Protein AF-A0A0J7JYY8-F1 (afdb_monomer)

Mean predicted aligned error: 13.96 Å

Sequence (501 aa):
MTAYVPPYRAQLSEDNNIRKDSSLASYAKLKPAFDRKHGSVTAANSTPLTDGAAAVLMMSESRAKELGLQPLGYLRSFAFAAIDVWEDMLLGPSYATPLALDRAGIGLADLTLIDMHEAFAAQTLANLKMFASEAFAREKLGRSQAIGEVDMDKFNVLGGSIAYGHPGRDDRGGGMMSVENALHEQRAKPSAFQLTIRPDNIGVITIDVPGDKVNTLKAEFVEQVNDVLIRAQQHTALEGLVIVSGKPDSFIAGADITMIAACTSAKEAETLAKKGQSTLAQIAAFPVPVVAAIHGTCLGGGLELALACHGRVCSLDDKTALGLPEVQLGLLPGSGGTQRLPRLVGAAKALDMILTGKHIRARQALRMGLVDDAVPQSILLQTAIERVKQGWKHQRELPWQDRLLNGPLGRNLLFSIVRKKTLAKTHGNYPAAERIIQVVRTGLDHGSASGYEAEARAFGELAMTPQSAALRSLFFASTALKKERGGDAQPRALHRVGILG

Secondary structure (DSSP, 8-state):
---B-TT-SSB--S-SSS-TT--HHHHTTPPPSS-TTT----TTSBPPEE----------HHHHHHTTPPPS------------TTT-TT-HHHHHHHHHHHHHT--GGG-S-B----SBHHHHHHHHHHHT-HHHHHHHH--SS------GGGBSTT-HHHHH-EETT-HHHHHHHHHHHHHHHHHHS--SEEEEE-TTSEEEEEE--TT-SS--B-TTHHHHHHHHHHHHHH-TT--EEEEEESSSSEEE--B-HHHHHH--SHHHHHHHHHHHHHHHHHHHT-SS-EEEEE-SEEETHHHHHHHHSSEEEEE--TT-EEE--GGGGT----SSHHHHHHHHH-HHHHHHHHHHTPPEEHHHHHHTTSSSEEE-GGGHHHHHHHHHHT-----PPPPHHHHHHTSHHHHHHHHHHHHHHHHHHHTT--HHHHHHHHHHHHHHHH-HHHHHHHHHHHHHHHHTSHHHHHHHHHHHHHHHHTT--SSSSPPPP--------

Organism: Lasius niger (NCBI:txid67767)

pLDDT: mean 88.83, std 10.68, range [44.66, 98.81]

InterPro domains:
  IPR001753 Enoyl-CoA hydratase/isomerase-like domain [PF00378] (200-390)
  IPR016039 Thiolase-like [G3DSA:3.40.47.10] (7-192)
  IPR016039 Thiolase-like [SSF53901] (25-191)
  IPR020616 Thiolase, N-terminal [PF00108] (11-62)
  IPR020617 Thiolase, C-terminal [PF02803] (70-167)
  IPR029045 ClpP/crotonase-like domain superfamily [SSF52096] (192-484)
  IPR050136 Fatty acid oxidation complex subunit alpha [PTHR43612] (186-501)

Radius of gyration: 29.13 Å; Cα contacts (8 Å, |Δi|>4): 798; chains: 1; bounding box: 71×75×87 Å

Structure (mmCIF, N/CA/C/O backbone):
data_AF-A0A0J7JYY8-F1
#
_entry.id   AF-A0A0J7JYY8-F1
#
loop_
_atom_site.group_PDB
_atom_site.id
_atom_site.type_symbol
_atom_site.label_atom_id
_atom_site.label_alt_id
_atom_site.label_comp_id
_atom_site.label_asym_id
_atom_site.label_entity_id
_atom_site.label_seq_id
_atom_site.pdbx_PDB_ins_code
_atom_site.Cartn_x
_atom_site.Cartn_y
_atom_site.Cartn_z
_atom_site.occupancy
_atom_site.B_iso_or_equiv
_atom_site.auth_seq_id
_atom_site.auth_comp_id
_atom_site.auth_asym_id
_atom_site.auth_atom_id
_atom_site.pdbx_PDB_model_num
ATOM 1 N N . MET A 1 1 ? -27.785 6.411 29.632 1.00 51.81 1 MET A N 1
ATOM 2 C CA . MET A 1 1 ? -28.709 6.540 30.782 1.00 51.81 1 MET A CA 1
ATOM 3 C C . MET A 1 1 ? -29.970 7.216 30.253 1.00 51.81 1 MET A C 1
ATOM 5 O O . MET A 1 1 ? -29.828 8.189 29.530 1.00 51.81 1 MET A O 1
ATOM 9 N N . THR A 1 2 ? -31.165 6.674 30.489 1.00 62.28 2 THR A N 1
ATOM 10 C CA . THR A 1 2 ? -32.411 7.206 29.904 1.00 62.28 2 THR A CA 1
ATOM 11 C C . THR A 1 2 ? -33.045 8.218 30.857 1.00 62.28 2 THR A C 1
ATOM 13 O O . THR A 1 2 ? -33.430 7.840 31.962 1.00 62.28 2 THR A O 1
ATOM 16 N N . ALA A 1 3 ? -33.150 9.486 30.452 1.00 68.12 3 ALA A N 1
ATOM 17 C CA . ALA A 1 3 ? -33.729 10.550 31.273 1.00 68.12 3 ALA A CA 1
ATOM 18 C C . ALA A 1 3 ? -35.235 10.714 31.007 1.00 68.12 3 ALA A C 1
ATOM 20 O O . ALA A 1 3 ? -35.678 10.726 29.858 1.00 68.12 3 ALA A O 1
ATOM 21 N N . TYR A 1 4 ? -36.016 10.867 32.078 1.00 77.25 4 TYR A N 1
ATOM 22 C CA . TYR A 1 4 ? -37.449 11.159 32.030 1.00 77.25 4 TYR A CA 1
ATOM 23 C C . TYR A 1 4 ? -37.691 12.487 32.743 1.00 77.25 4 TYR A C 1
ATOM 25 O O . TYR A 1 4 ? -37.349 12.631 33.916 1.00 77.25 4 TYR A O 1
ATOM 33 N N . VAL A 1 5 ? -38.297 13.446 32.050 1.00 75.38 5 VAL A N 1
ATOM 34 C CA . VAL A 1 5 ? -38.686 14.738 32.634 1.00 75.38 5 VAL A CA 1
ATOM 35 C C . VAL A 1 5 ? -40.162 14.716 33.031 1.00 75.38 5 VAL A C 1
ATOM 37 O O . VAL A 1 5 ? -40.938 14.012 32.374 1.00 75.38 5 VAL A O 1
ATOM 40 N N . PRO A 1 6 ? -40.590 15.457 34.075 1.00 78.38 6 PRO A N 1
ATOM 41 C CA . PRO A 1 6 ? -42.003 15.586 34.431 1.00 78.38 6 PRO A CA 1
ATOM 42 C C . PRO A 1 6 ? -42.872 15.885 33.193 1.00 78.38 6 PRO A C 1
ATOM 44 O O . PRO A 1 6 ? -42.507 16.755 32.404 1.00 78.38 6 PRO A O 1
ATOM 47 N N . PRO A 1 7 ? -44.008 15.191 32.983 1.00 88.44 7 PRO A N 1
ATOM 48 C CA . PRO A 1 7 ? -44.709 14.286 33.901 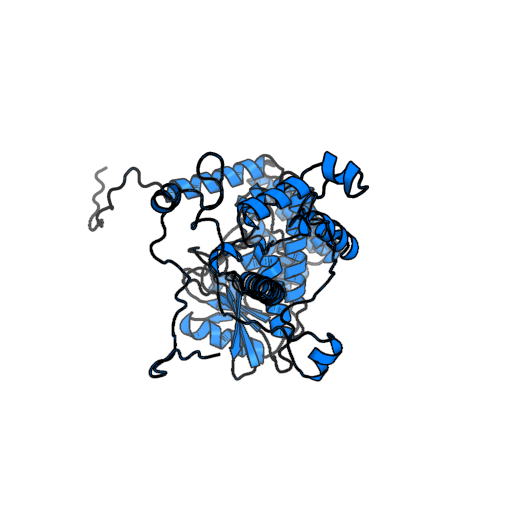1.00 88.44 7 PRO A CA 1
ATOM 49 C C . PRO A 1 7 ? -44.251 12.810 33.838 1.00 88.44 7 PRO A C 1
ATOM 51 O O . PRO A 1 7 ? -45.027 11.919 34.172 1.00 88.44 7 PRO A O 1
ATOM 54 N N . TYR A 1 8 ? -43.022 12.538 33.391 1.00 82.94 8 TYR A N 1
ATOM 55 C CA . TYR A 1 8 ? -42.369 11.218 33.353 1.00 82.94 8 TYR A CA 1
ATOM 56 C C . TYR A 1 8 ? -43.053 10.183 32.451 1.00 82.94 8 TYR A C 1
ATOM 58 O O . TYR A 1 8 ? -42.976 8.981 32.688 1.00 82.94 8 TYR A O 1
ATOM 66 N N . ARG A 1 9 ? -43.740 10.643 31.400 1.00 85.69 9 ARG A N 1
ATOM 67 C CA . ARG A 1 9 ? -44.488 9.771 30.475 1.00 85.69 9 ARG A CA 1
ATOM 68 C C . ARG A 1 9 ? -43.685 9.298 29.268 1.00 85.69 9 ARG A C 1
ATOM 70 O O . ARG A 1 9 ? -44.072 8.323 28.636 1.00 85.69 9 ARG A O 1
ATOM 77 N N . ALA A 1 10 ? -42.606 9.997 28.936 1.00 81.12 10 ALA A N 1
ATOM 78 C CA . ALA A 1 10 ? -41.761 9.690 27.795 1.00 81.12 10 ALA A CA 1
ATOM 79 C C . ALA A 1 10 ? -40.297 9.908 28.168 1.00 81.12 10 ALA A C 1
ATOM 81 O O . ALA A 1 10 ? -39.970 10.823 28.929 1.00 81.12 10 ALA A O 1
ATOM 82 N N . GLN A 1 11 ? -39.438 9.055 27.621 1.00 83.00 11 GLN A N 1
ATOM 83 C CA . GLN A 1 11 ? -37.999 9.252 27.682 1.00 83.00 11 GLN A CA 1
ATOM 84 C C . GLN A 1 11 ? -37.581 10.371 26.729 1.00 83.00 11 GLN A C 1
ATOM 86 O O . GLN A 1 11 ? -38.123 10.485 25.627 1.00 83.00 11 GLN A O 1
ATOM 91 N N . LEU A 1 12 ? -36.586 11.155 27.131 1.00 70.38 12 LEU A N 1
ATOM 92 C CA . LEU A 1 12 ? -35.865 12.019 26.205 1.00 70.38 12 LEU A CA 1
ATOM 93 C C . LEU A 1 12 ? -35.052 11.131 25.257 1.00 70.38 12 LEU A C 1
ATOM 95 O O . LEU A 1 12 ? -34.193 10.366 25.694 1.00 70.38 12 LEU A O 1
ATOM 99 N N . SER A 1 13 ? -35.367 11.197 23.965 1.00 71.94 13 SER A N 1
ATOM 100 C CA . SER A 1 13 ? -34.645 10.480 22.908 1.00 71.94 13 SER A CA 1
ATOM 101 C C . SER A 1 13 ? -33.592 11.341 22.214 1.00 71.94 13 SER A C 1
ATOM 103 O O . SER A 1 13 ? -32.740 10.802 21.516 1.00 71.94 13 SER A O 1
ATOM 105 N N . GLU A 1 14 ? -33.661 12.662 22.381 1.00 69.75 14 GLU A N 1
ATOM 106 C CA . GLU A 1 14 ? -32.761 13.632 21.761 1.00 69.75 14 GLU A CA 1
ATOM 107 C C . GLU A 1 14 ? -32.439 14.763 22.743 1.00 69.75 14 GLU A C 1
ATOM 109 O O . GLU A 1 14 ? -33.273 15.131 23.574 1.00 69.75 14 GLU A O 1
ATOM 114 N N . ASP A 1 15 ? -31.227 15.304 22.628 1.00 70.62 15 ASP A N 1
ATOM 115 C CA . ASP A 1 15 ? -30.777 16.480 23.371 1.00 70.62 15 ASP A CA 1
ATOM 116 C C . ASP A 1 15 ? -31.512 17.738 22.865 1.00 70.62 15 ASP A C 1
ATOM 118 O O . ASP A 1 15 ? -31.713 17.916 21.660 1.00 70.62 15 ASP A O 1
ATOM 122 N N . ASN A 1 16 ? -31.933 18.609 23.782 1.00 71.94 16 ASN A N 1
ATOM 123 C CA . ASN A 1 16 ? -32.650 19.850 23.479 1.00 71.94 16 ASN A CA 1
ATOM 124 C C . ASN A 1 16 ? -31.727 21.075 23.346 1.00 71.94 16 ASN A C 1
ATOM 126 O O . ASN A 1 16 ? -32.203 22.170 23.039 1.00 71.94 16 ASN A O 1
ATOM 130 N N . ASN A 1 17 ? -30.428 20.899 23.571 1.00 73.06 17 ASN A N 1
ATOM 131 C CA . ASN A 1 17 ? -29.425 21.953 23.551 1.00 73.06 17 ASN A CA 1
ATOM 132 C C . ASN A 1 17 ? -28.856 22.187 22.140 1.00 73.06 17 ASN A C 1
ATOM 134 O O . ASN A 1 17 ? -28.541 23.316 21.755 1.00 73.06 17 ASN A O 1
ATOM 138 N N . ILE A 1 18 ? -28.782 21.123 21.331 1.00 72.25 18 ILE A N 1
ATOM 139 C CA . ILE A 1 18 ? -28.235 21.166 19.969 1.00 72.25 18 ILE A CA 1
ATOM 140 C C . ILE A 1 18 ? -29.239 21.820 19.010 1.00 72.25 18 ILE A C 1
ATOM 142 O O . ILE A 1 18 ? -30.287 21.264 18.676 1.00 72.25 18 ILE A O 1
ATOM 146 N N . ARG A 1 19 ? -28.882 22.999 18.496 1.00 71.50 19 ARG A N 1
ATOM 147 C CA . ARG A 1 19 ? -29.698 23.761 17.538 1.00 71.50 19 ARG A CA 1
ATOM 148 C C . ARG A 1 19 ? -29.450 23.302 16.099 1.00 71.50 19 ARG A C 1
ATOM 150 O O . ARG A 1 19 ? -28.422 23.633 15.505 1.00 71.50 19 ARG A O 1
ATOM 157 N N . LYS A 1 20 ? -30.409 22.574 15.519 1.00 75.75 20 LYS A N 1
ATOM 158 C CA . LYS A 1 20 ? -30.319 21.990 14.161 1.00 75.75 20 LYS A CA 1
ATOM 159 C C . LYS A 1 20 ? -30.484 23.004 13.014 1.00 75.75 20 LYS A C 1
ATOM 161 O O . LYS A 1 20 ? -30.184 22.679 11.871 1.00 75.75 20 LYS A O 1
ATOM 166 N N . ASP A 1 21 ? -30.937 24.220 13.302 1.00 78.94 21 ASP A N 1
ATOM 167 C CA . ASP A 1 21 ? -31.262 25.294 12.347 1.00 78.94 21 ASP A CA 1
ATOM 168 C C . ASP A 1 21 ? -30.304 26.504 12.436 1.00 78.94 21 ASP A C 1
ATOM 170 O O . ASP A 1 21 ? -30.605 27.617 11.998 1.00 78.94 21 ASP A O 1
ATOM 174 N N . SER A 1 22 ? -29.120 26.285 13.005 1.00 76.44 22 SER A N 1
ATOM 175 C CA . SER A 1 22 ? -28.098 27.307 13.232 1.00 76.44 22 SER A CA 1
ATOM 176 C C . SER A 1 22 ? -27.524 27.878 11.928 1.00 76.44 22 SER A C 1
ATOM 178 O O . SER A 1 22 ? -27.054 27.132 11.073 1.00 76.44 22 SER A O 1
ATOM 180 N N . SER A 1 23 ? -27.469 29.211 11.795 1.00 83.75 23 SER A N 1
ATOM 181 C CA . SER A 1 23 ? -26.758 29.883 10.696 1.00 83.75 23 SER A CA 1
ATOM 182 C C . SER A 1 23 ? -25.900 31.045 11.198 1.00 83.75 23 SER A C 1
ATOM 184 O O . SER A 1 23 ? -26.283 31.765 12.125 1.00 83.75 23 SER A O 1
ATOM 186 N N . LEU A 1 24 ? -24.756 31.272 10.547 1.00 82.81 24 LEU A N 1
ATOM 187 C CA . LEU A 1 24 ? -23.822 32.342 10.916 1.00 82.81 24 LEU A CA 1
ATOM 188 C C . LEU A 1 24 ? -24.488 33.730 10.874 1.00 82.81 24 LEU A C 1
ATOM 190 O O . LEU A 1 24 ? -24.273 34.562 11.754 1.00 82.81 24 LEU A O 1
ATOM 194 N N . ALA A 1 25 ? -25.362 33.956 9.888 1.00 88.50 25 ALA A N 1
ATOM 195 C CA . ALA A 1 25 ? -26.106 35.204 9.737 1.00 88.50 25 ALA A CA 1
ATOM 196 C C . ALA A 1 25 ? -27.094 35.457 10.890 1.00 88.50 25 ALA A C 1
ATOM 198 O O . ALA A 1 25 ? -27.339 36.611 11.245 1.00 88.50 25 ALA A O 1
ATOM 199 N N . SER A 1 26 ? -27.663 34.403 11.483 1.00 85.81 26 SER A N 1
ATOM 200 C CA . SER A 1 26 ? -28.516 34.522 12.671 1.00 85.81 26 SER A CA 1
ATOM 201 C C . SER A 1 26 ? -27.696 34.877 13.912 1.00 85.81 26 SER A C 1
ATOM 203 O O . SER A 1 26 ? -28.108 35.731 14.695 1.00 85.81 26 SER A O 1
ATOM 205 N N . TYR A 1 27 ? -26.512 34.281 14.066 1.00 86.69 27 TYR A N 1
ATOM 206 C CA . TYR A 1 27 ? -25.625 34.535 15.203 1.00 86.69 27 TYR A CA 1
ATOM 207 C C . TYR A 1 27 ? -25.025 35.937 15.210 1.00 86.69 27 TYR A C 1
ATOM 209 O O . TYR A 1 27 ? -24.983 36.570 16.263 1.00 86.69 27 TYR A O 1
ATOM 217 N N . ALA A 1 28 ? -24.677 36.476 14.041 1.00 86.31 28 ALA A N 1
ATOM 218 C CA . ALA A 1 28 ? -24.153 37.836 13.912 1.00 86.31 28 ALA A CA 1
ATOM 219 C C . ALA A 1 28 ? -25.131 38.934 14.385 1.00 86.31 28 ALA A C 1
ATOM 221 O O . ALA A 1 28 ? -24.718 40.061 14.646 1.00 86.31 28 ALA A O 1
ATOM 222 N N . LYS A 1 29 ? -26.431 38.625 14.498 1.00 89.62 29 LYS A N 1
ATOM 223 C CA . LYS A 1 29 ? -27.462 39.572 14.957 1.00 89.62 29 LYS A CA 1
ATOM 224 C C . LYS A 1 29 ? -27.586 39.642 16.480 1.00 89.62 29 LYS A C 1
ATOM 226 O O . LYS A 1 29 ? -28.275 40.530 16.988 1.00 89.62 29 LYS A O 1
ATOM 231 N N . LEU A 1 30 ? -26.987 38.700 17.211 1.00 89.69 30 LEU A N 1
ATOM 232 C CA . LEU A 1 30 ? -27.105 38.651 18.663 1.00 89.69 30 LEU A CA 1
ATOM 233 C C . LEU A 1 30 ? -26.273 39.759 19.302 1.00 89.69 30 LEU A C 1
ATOM 235 O O . LEU A 1 30 ? -25.112 39.972 18.965 1.00 89.69 30 LEU A O 1
ATOM 239 N N . LYS A 1 31 ? -26.884 40.470 20.250 1.00 91.69 31 LYS A N 1
ATOM 240 C CA . LYS A 1 31 ? -26.218 41.553 20.971 1.00 91.69 31 LYS A CA 1
ATOM 241 C C . LYS A 1 31 ? -25.377 40.994 22.120 1.00 91.69 31 LYS A C 1
ATOM 243 O O . LYS A 1 31 ? -25.788 40.003 22.731 1.00 91.69 31 LYS A O 1
ATOM 248 N N . PRO A 1 32 ? -24.250 41.641 22.453 1.00 93.56 32 PRO A N 1
ATOM 249 C CA . PRO A 1 32 ? -23.479 41.277 23.627 1.00 93.56 32 PRO A CA 1
ATOM 250 C C . PRO A 1 32 ? -24.306 41.351 24.917 1.00 93.56 32 PRO A C 1
ATOM 252 O O . PRO A 1 32 ? -25.121 42.264 25.090 1.00 93.56 32 PRO A O 1
ATOM 255 N N . ALA A 1 33 ? -24.093 40.393 25.817 1.00 88.12 33 ALA A N 1
ATOM 256 C CA . ALA A 1 33 ? -24.862 40.252 27.050 1.00 88.12 33 ALA A CA 1
ATOM 257 C C . ALA A 1 33 ? -24.365 41.179 28.173 1.00 88.12 33 ALA A C 1
ATOM 259 O O . ALA A 1 33 ? -25.184 41.812 28.837 1.00 88.12 33 ALA A O 1
ATOM 260 N N . PHE A 1 34 ? -23.043 41.281 28.361 1.00 86.50 34 PHE A N 1
ATOM 261 C CA . PHE A 1 34 ? -22.434 41.991 29.496 1.00 86.50 34 PHE A CA 1
ATOM 262 C C . PHE A 1 34 ? -22.109 43.459 29.193 1.00 86.50 34 PHE A C 1
ATOM 264 O O . PHE A 1 34 ? -22.522 44.346 29.932 1.00 86.50 34 PHE A O 1
ATOM 271 N N . ASP A 1 35 ? -21.432 43.728 28.074 1.00 89.00 35 ASP A N 1
ATOM 272 C CA . ASP A 1 35 ? -21.157 45.084 27.592 1.00 89.00 35 ASP A CA 1
ATOM 273 C C . ASP A 1 35 ? -21.762 45.260 26.201 1.00 89.00 35 ASP A C 1
ATOM 275 O O . ASP A 1 35 ? -21.238 44.771 25.204 1.00 89.00 35 ASP A O 1
ATOM 279 N N . ARG A 1 36 ? -22.874 45.992 26.124 1.00 87.06 36 ARG A N 1
ATOM 280 C CA . ARG A 1 36 ? -23.619 46.194 24.873 1.00 87.06 36 ARG A CA 1
ATOM 281 C C . ARG A 1 36 ? -22.905 47.082 23.853 1.00 87.06 36 ARG A C 1
ATOM 283 O O . ARG A 1 36 ? -23.356 47.128 22.709 1.00 87.06 36 ARG A O 1
ATOM 290 N N . LYS A 1 37 ? -21.872 47.823 24.259 1.00 84.88 37 LYS A N 1
ATOM 291 C CA . LYS A 1 37 ? -21.180 48.802 23.416 1.00 84.88 37 LYS A CA 1
ATOM 292 C C . LYS A 1 37 ? -19.857 48.257 22.881 1.00 84.88 37 LYS A C 1
ATOM 294 O O . LYS A 1 37 ? -19.570 48.465 21.705 1.00 84.88 37 LYS A O 1
ATOM 299 N N . HIS A 1 38 ? -19.081 47.572 23.719 1.00 87.62 38 HIS A N 1
ATOM 300 C CA . HIS A 1 38 ? -17.749 47.067 23.358 1.00 87.62 38 HIS A CA 1
ATOM 301 C C . HIS A 1 38 ? -17.558 45.566 23.618 1.00 87.62 38 HIS A C 1
ATOM 303 O O . HIS A 1 38 ? -16.514 45.015 23.273 1.00 87.62 38 HIS A O 1
ATOM 309 N N . GLY A 1 39 ? -18.550 44.889 24.198 1.00 86.88 39 GLY A N 1
ATOM 310 C CA . GLY A 1 39 ? -18.468 43.466 24.500 1.00 86.88 39 GLY A CA 1
ATOM 311 C C . GLY A 1 39 ? -18.555 42.579 23.262 1.00 86.88 39 GLY A C 1
ATOM 312 O O . GLY A 1 39 ? -19.111 42.946 22.229 1.00 86.88 39 GLY A O 1
ATOM 313 N N . SER A 1 40 ? -18.030 41.364 23.396 1.00 88.31 40 SER A N 1
ATOM 314 C CA . SER A 1 40 ? -18.010 40.339 22.344 1.00 88.31 40 SER A CA 1
ATOM 315 C C . SER A 1 40 ? -18.781 39.067 22.718 1.00 88.31 40 SER A C 1
ATOM 317 O O . SER A 1 40 ? -19.002 38.207 21.867 1.00 88.31 40 SER A O 1
ATOM 319 N N . VAL A 1 41 ? -19.207 38.937 23.977 1.00 91.31 41 VAL A N 1
ATOM 320 C CA . VAL A 1 41 ? -19.882 37.743 24.500 1.00 91.31 41 VAL A CA 1
ATOM 321 C C . VAL A 1 41 ? -21.387 37.838 24.269 1.00 91.31 41 VAL A C 1
ATOM 323 O O . VAL A 1 41 ? -22.052 38.722 24.803 1.00 91.31 41 VAL A O 1
ATOM 326 N N . THR A 1 42 ? -21.923 36.912 23.485 1.00 91.69 42 THR A N 1
ATOM 327 C CA . THR A 1 42 ? -23.322 36.794 23.061 1.00 91.69 42 THR A CA 1
ATOM 328 C C . THR A 1 42 ? -23.847 35.393 23.376 1.00 91.69 42 THR A C 1
ATOM 330 O O . THR A 1 42 ? -23.077 34.463 23.606 1.00 91.69 42 THR A O 1
ATOM 333 N N . ALA A 1 43 ? -25.160 35.188 23.285 1.00 86.62 43 ALA A N 1
ATOM 334 C CA . ALA A 1 43 ? -25.738 33.851 23.434 1.00 86.62 43 ALA A CA 1
ATOM 335 C C . ALA A 1 43 ? -25.317 32.844 22.335 1.00 86.62 43 ALA A C 1
ATOM 337 O O . ALA A 1 43 ? -25.615 31.666 22.477 1.00 86.62 43 ALA A O 1
ATOM 338 N N . ALA A 1 44 ? -24.661 33.273 21.246 1.00 86.19 44 ALA A N 1
ATOM 339 C CA . ALA A 1 44 ? -24.148 32.365 20.208 1.00 86.19 44 ALA A CA 1
ATOM 340 C C . ALA A 1 44 ? -22.733 31.844 20.486 1.00 86.19 44 ALA A C 1
ATOM 342 O O . ALA A 1 44 ? -22.327 30.855 19.889 1.00 86.19 44 ALA A O 1
ATOM 343 N N . ASN A 1 45 ? -21.965 32.519 21.340 1.00 88.25 45 ASN A N 1
ATOM 344 C CA . ASN A 1 45 ? -20.580 32.153 21.651 1.00 88.25 45 ASN A CA 1
ATOM 345 C C . ASN A 1 45 ? -20.358 31.952 23.158 1.00 88.25 45 ASN A C 1
ATOM 347 O O . ASN A 1 45 ? -19.228 32.011 23.647 1.00 88.25 45 ASN A O 1
ATOM 351 N N . SER A 1 46 ? -21.461 31.724 23.868 1.00 87.62 46 SER A N 1
ATOM 352 C CA . SER A 1 46 ? -21.511 31.348 25.273 1.00 87.62 46 SER A CA 1
ATOM 353 C C . SER A 1 46 ? -22.130 29.969 25.375 1.00 87.62 46 SER A C 1
ATOM 355 O O . SER A 1 46 ? -23.081 29.659 24.656 1.00 87.62 46 SER A O 1
ATOM 357 N N . THR A 1 47 ? -21.609 29.172 26.292 1.00 81.94 47 THR A N 1
ATOM 358 C CA . THR A 1 47 ? -22.159 27.862 26.594 1.00 81.94 47 THR A CA 1
ATOM 359 C C . THR A 1 47 ? -23.563 27.977 27.219 1.00 81.94 47 THR A C 1
ATOM 361 O O . THR A 1 47 ? -23.804 28.842 28.069 1.00 81.94 47 THR A O 1
ATOM 364 N N . PRO A 1 48 ? -24.518 27.132 26.814 1.00 76.94 48 PRO A N 1
ATOM 365 C CA . PRO A 1 48 ? -25.781 26.962 27.525 1.00 76.94 48 PRO A CA 1
ATOM 366 C C . PRO A 1 48 ? -25.595 26.170 28.833 1.00 76.94 48 PRO A C 1
ATOM 368 O O . PRO A 1 48 ? -24.745 25.287 28.939 1.00 76.94 48 PRO A O 1
ATOM 371 N N . LEU A 1 49 ? -26.422 26.462 29.838 1.00 74.19 49 LEU A N 1
ATOM 372 C CA . LEU A 1 49 ? -26.462 25.688 31.083 1.00 74.19 49 LEU A CA 1
ATOM 373 C C . LEU A 1 49 ? -27.070 24.306 30.823 1.00 74.19 49 LEU A C 1
ATOM 375 O O . LEU A 1 49 ? -28.144 24.215 30.231 1.00 74.19 49 LEU A O 1
ATOM 379 N N . THR A 1 50 ? -26.410 23.256 31.309 1.00 71.56 50 THR A N 1
ATOM 380 C CA . THR A 1 50 ? -26.908 21.873 31.250 1.00 71.56 50 THR A CA 1
ATOM 381 C C . THR A 1 50 ? -26.924 21.235 32.642 1.00 71.56 50 THR A C 1
ATOM 383 O O . THR A 1 50 ? -26.130 21.594 33.515 1.00 71.56 50 THR A O 1
ATOM 386 N N . ASP A 1 51 ? -27.858 20.313 32.863 1.00 67.44 51 ASP A N 1
ATOM 387 C CA . ASP A 1 51 ? -27.951 19.428 34.032 1.00 67.44 51 ASP A CA 1
ATOM 388 C C . ASP A 1 51 ? -27.272 18.065 33.786 1.00 67.44 51 ASP A C 1
ATOM 390 O O . ASP A 1 51 ? -27.409 17.136 34.586 1.00 67.44 51 ASP A O 1
ATOM 394 N N . GLY A 1 52 ? -26.524 17.948 32.684 1.00 64.25 52 GLY A N 1
ATOM 395 C CA . GLY A 1 52 ? -25.795 16.745 32.306 1.00 64.25 52 GLY A CA 1
ATOM 396 C C . GLY A 1 52 ? -24.738 16.319 33.329 1.00 64.25 52 GLY A C 1
ATOM 397 O O . GLY A 1 52 ? -24.072 17.139 33.961 1.00 64.25 52 GLY A O 1
ATOM 398 N N . ALA A 1 53 ? -24.551 15.005 33.451 1.00 66.81 53 ALA A N 1
ATOM 399 C CA . ALA A 1 53 ? -23.502 14.389 34.253 1.00 66.81 53 ALA A CA 1
ATOM 400 C C . ALA A 1 53 ? -22.721 13.383 33.402 1.00 66.81 53 ALA A C 1
ATOM 402 O O . ALA A 1 53 ? -23.306 12.652 32.604 1.00 66.81 53 ALA A O 1
ATOM 403 N N . ALA A 1 54 ? -21.409 13.315 33.620 1.00 69.12 54 ALA A N 1
ATOM 404 C CA . ALA A 1 54 ? -20.532 12.324 33.011 1.00 69.12 54 ALA A CA 1
ATOM 405 C C . ALA A 1 54 ? -19.701 11.622 34.082 1.00 69.12 54 ALA A C 1
ATOM 407 O O . ALA A 1 54 ? -19.421 12.182 35.144 1.00 69.12 54 ALA A O 1
ATOM 408 N N . ALA A 1 55 ? -19.320 10.380 33.799 1.00 72.62 55 ALA A N 1
ATOM 409 C CA . ALA A 1 55 ? -18.484 9.583 34.678 1.00 72.62 55 ALA A CA 1
ATOM 410 C C . ALA A 1 55 ? -17.501 8.764 33.845 1.00 72.62 55 ALA A C 1
ATOM 412 O O . ALA A 1 55 ? -17.901 8.024 32.951 1.00 72.62 55 ALA A O 1
ATOM 413 N N . VAL A 1 56 ? -16.219 8.856 34.193 1.00 75.62 56 VAL A N 1
ATOM 414 C CA . VAL A 1 56 ? -15.157 8.040 33.599 1.00 75.62 56 VAL A CA 1
ATOM 415 C C . VAL A 1 56 ? -14.571 7.143 34.680 1.00 75.62 56 VAL A C 1
ATOM 417 O O . VAL A 1 56 ? -14.194 7.607 35.756 1.00 75.62 56 VAL A O 1
ATOM 420 N N . LEU A 1 57 ? -14.477 5.845 34.392 1.00 84.94 57 LEU A N 1
ATOM 421 C CA . LEU A 1 57 ? -13.826 4.888 35.278 1.00 84.94 57 LEU A CA 1
ATOM 422 C C . LEU A 1 57 ? -12.318 4.874 35.003 1.00 84.94 57 LEU A C 1
ATOM 424 O O . LEU A 1 57 ? -11.877 4.420 33.950 1.00 84.94 57 LEU A O 1
ATOM 428 N N . MET A 1 58 ? -11.527 5.350 35.964 1.00 87.81 58 MET A N 1
ATOM 429 C CA . MET A 1 58 ? -10.064 5.301 35.904 1.00 87.81 58 MET A CA 1
ATOM 430 C C . MET A 1 58 ? -9.525 4.153 36.756 1.00 87.81 58 MET A C 1
ATOM 432 O O . MET A 1 58 ? -9.948 3.956 37.894 1.00 87.81 58 MET A O 1
ATOM 436 N N . MET A 1 59 ? -8.564 3.406 36.218 1.00 90.44 59 MET A N 1
ATOM 437 C CA . MET A 1 59 ? -7.849 2.347 36.932 1.00 90.44 59 MET A CA 1
ATOM 438 C C . MET A 1 59 ? -6.462 2.137 36.320 1.00 90.44 59 MET A C 1
ATOM 440 O O . MET A 1 59 ? -6.182 2.631 35.227 1.00 90.44 59 MET A O 1
ATOM 444 N N . SER A 1 60 ? -5.590 1.398 37.010 1.00 92.94 60 SER A N 1
ATOM 445 C CA . SER A 1 60 ? -4.311 0.990 36.427 1.00 92.94 60 SER A CA 1
ATOM 446 C C . SER A 1 60 ? -4.526 0.025 35.257 1.00 92.94 60 SER A C 1
ATOM 448 O O . SER A 1 60 ? -5.468 -0.769 35.250 1.00 92.94 60 SER A O 1
ATOM 450 N N . GLU A 1 61 ? -3.608 0.038 34.289 1.00 87.62 61 GLU A N 1
ATOM 451 C CA . GLU A 1 61 ? -3.635 -0.898 33.158 1.00 87.62 61 GLU A CA 1
ATOM 452 C C . GLU A 1 61 ? -3.639 -2.362 33.631 1.00 87.62 61 GLU A C 1
ATOM 454 O O . GLU A 1 61 ? -4.358 -3.194 33.081 1.00 87.62 61 GLU A O 1
ATOM 459 N N . SER A 1 62 ? -2.884 -2.673 34.692 1.00 88.88 62 SER A N 1
ATOM 460 C CA . SER A 1 62 ? -2.865 -4.006 35.301 1.00 88.88 62 SER A CA 1
ATOM 461 C C . SER A 1 62 ? -4.250 -4.441 35.773 1.00 88.88 62 SER A C 1
ATOM 463 O O . SER A 1 62 ? -4.679 -5.553 35.474 1.00 88.88 62 SER A O 1
ATOM 465 N N . ARG A 1 63 ? -4.988 -3.544 36.436 1.00 92.94 63 ARG A N 1
ATOM 466 C CA . ARG A 1 63 ? -6.327 -3.843 36.937 1.00 92.94 63 ARG A CA 1
ATOM 467 C C . ARG A 1 63 ? -7.339 -3.986 35.805 1.00 92.94 63 ARG A C 1
ATOM 469 O O . ARG A 1 63 ? -8.191 -4.868 35.868 1.00 92.94 63 ARG A O 1
ATOM 476 N N . ALA A 1 64 ? -7.223 -3.165 34.762 1.00 90.25 64 ALA A N 1
ATOM 477 C CA . ALA A 1 64 ? -8.048 -3.305 33.566 1.00 90.25 64 ALA A CA 1
ATOM 478 C C . ALA A 1 64 ? -7.839 -4.681 32.909 1.00 90.25 64 ALA A C 1
ATOM 480 O O . ALA A 1 64 ? -8.817 -5.364 32.608 1.00 90.25 64 ALA A O 1
ATOM 481 N N . LYS A 1 65 ? -6.580 -5.131 32.782 1.00 84.56 65 LYS A N 1
ATOM 482 C CA . LYS A 1 65 ? -6.232 -6.463 32.256 1.00 84.56 65 LYS A CA 1
ATOM 483 C C . LYS A 1 65 ? -6.800 -7.599 33.106 1.00 84.56 65 LYS A C 1
ATOM 485 O O . LYS A 1 65 ? -7.396 -8.513 32.549 1.00 84.56 65 LYS A O 1
ATOM 490 N N . GLU A 1 66 ? -6.659 -7.533 34.430 1.00 89.50 66 GLU A N 1
ATOM 491 C CA . GLU A 1 66 ? -7.233 -8.528 35.354 1.00 89.50 66 GLU A CA 1
ATOM 492 C C . GLU A 1 66 ? -8.754 -8.655 35.212 1.00 89.50 66 GLU A C 1
ATOM 494 O O . GLU A 1 66 ? -9.296 -9.755 35.280 1.00 89.50 66 GLU A O 1
ATOM 499 N N . LEU A 1 67 ? -9.441 -7.527 35.017 1.00 90.81 67 LEU A N 1
ATOM 500 C CA . LEU A 1 67 ? -10.895 -7.474 34.873 1.00 90.81 67 LEU A CA 1
ATOM 501 C C . LEU A 1 67 ? -11.376 -7.751 33.438 1.00 90.81 67 LEU A C 1
ATOM 503 O O . LEU A 1 67 ? -12.581 -7.724 33.195 1.00 90.81 67 LEU A O 1
ATOM 507 N N . GLY A 1 68 ? -10.468 -7.989 32.484 1.00 85.19 68 GLY A N 1
ATOM 508 C CA . GLY A 1 68 ? -10.809 -8.171 31.070 1.00 85.19 68 GLY A CA 1
ATOM 509 C C . GLY A 1 68 ? -11.406 -6.922 30.408 1.00 85.19 68 GLY A C 1
ATOM 510 O O . GLY A 1 68 ? -12.120 -7.035 29.414 1.00 85.19 68 GLY A O 1
ATOM 511 N N . LEU A 1 69 ? -11.148 -5.732 30.958 1.00 83.31 69 LEU A N 1
ATOM 512 C CA . LEU A 1 69 ? -11.649 -4.459 30.443 1.00 83.31 69 LEU A CA 1
ATOM 513 C C . LEU A 1 69 ? -10.655 -3.863 29.442 1.00 83.31 69 LEU A C 1
ATOM 515 O O . LEU A 1 69 ? -9.463 -3.751 29.729 1.00 83.31 69 LEU A O 1
ATOM 519 N N . GLN A 1 70 ? -11.146 -3.429 28.280 1.00 81.50 70 GLN A N 1
ATOM 520 C CA . GLN A 1 70 ? -10.341 -2.717 27.287 1.00 81.50 70 GLN A CA 1
ATOM 521 C C . GLN A 1 70 ? -10.294 -1.215 27.626 1.00 81.50 70 GLN A C 1
ATOM 523 O O . GLN A 1 70 ? -11.344 -0.567 27.601 1.00 81.50 70 GLN A O 1
ATOM 528 N N . PRO A 1 71 ? -9.113 -0.627 27.901 1.00 83.94 71 PRO A N 1
ATOM 529 C CA . PRO A 1 71 ? -9.006 0.805 28.166 1.00 83.94 71 PRO A CA 1
ATOM 530 C C . PRO A 1 71 ? -9.508 1.655 26.989 1.00 83.94 71 PRO A C 1
ATOM 532 O O . PRO A 1 71 ? -9.258 1.339 25.821 1.00 83.94 71 PRO A O 1
ATOM 535 N N . LEU A 1 72 ? -10.200 2.758 27.294 1.00 76.94 72 LEU A N 1
ATOM 536 C CA . LEU A 1 72 ? -10.616 3.738 26.282 1.00 76.94 72 LEU A CA 1
ATOM 537 C C . LEU A 1 72 ? -9.448 4.614 25.814 1.00 76.94 72 LEU A C 1
ATOM 539 O O . LEU A 1 72 ? -9.369 4.944 24.634 1.00 76.94 72 LEU A O 1
ATOM 543 N N . GLY A 1 73 ? -8.526 4.918 26.727 1.00 83.12 73 GLY A N 1
ATOM 544 C CA . GLY A 1 73 ? -7.310 5.691 26.508 1.00 83.12 73 GLY A CA 1
ATOM 545 C C . GLY A 1 73 ? -6.445 5.698 27.772 1.00 83.12 73 GLY A C 1
ATOM 546 O O . GLY A 1 73 ? -6.801 5.075 28.774 1.00 83.12 73 GLY A O 1
ATOM 547 N N . TYR A 1 74 ? -5.319 6.408 27.725 1.00 85.25 74 TYR A N 1
AT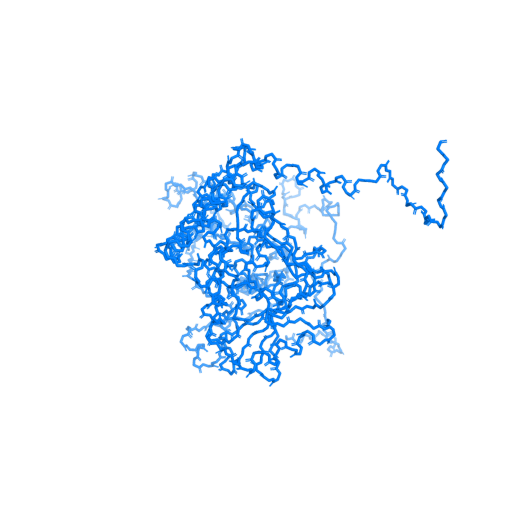OM 548 C CA . TYR A 1 74 ? -4.390 6.547 28.850 1.00 85.25 74 TYR A CA 1
ATOM 549 C C . TYR A 1 74 ? -4.206 8.021 29.206 1.00 85.25 74 TYR A C 1
ATOM 551 O O . TYR A 1 74 ? -3.990 8.852 28.325 1.00 85.25 74 TYR A O 1
ATOM 559 N N . LEU A 1 75 ? -4.231 8.341 30.501 1.00 88.00 75 LEU A N 1
ATOM 560 C CA . LEU A 1 75 ? -3.860 9.666 30.989 1.00 88.00 75 LEU A CA 1
ATOM 561 C C . LEU A 1 75 ? -2.337 9.727 31.142 1.00 88.00 75 LEU A C 1
ATOM 563 O O . LEU A 1 75 ? -1.772 9.108 32.042 1.00 88.00 75 LEU A O 1
ATOM 567 N N . ARG A 1 76 ? -1.670 10.443 30.232 1.00 88.38 76 ARG A N 1
ATOM 568 C CA . ARG A 1 76 ? -0.201 10.530 30.194 1.00 88.38 76 ARG A CA 1
ATOM 569 C C . ARG A 1 76 ? 0.361 11.536 31.195 1.00 88.38 76 ARG A C 1
ATOM 571 O O . ARG A 1 76 ? 1.387 11.276 31.812 1.00 88.38 76 ARG A O 1
ATOM 578 N N . SER A 1 77 ? -0.298 12.677 31.356 1.00 92.75 77 SER A N 1
ATOM 579 C CA . SER A 1 77 ? 0.080 13.703 32.323 1.00 92.75 77 SER A CA 1
ATOM 580 C C . SER A 1 77 ? -1.126 14.560 32.693 1.00 92.75 77 SER A C 1
ATOM 582 O O . SER A 1 77 ? -2.140 14.579 31.997 1.00 92.75 77 SER A O 1
ATOM 584 N N . PHE A 1 78 ? -0.997 15.278 33.804 1.00 91.88 78 PHE A N 1
ATOM 585 C CA . PHE A 1 78 ? -1.907 16.348 34.183 1.00 91.88 78 PHE A CA 1
ATOM 586 C C . PHE A 1 78 ? -1.131 17.443 34.921 1.00 91.88 78 PHE A C 1
ATOM 588 O O . PHE A 1 78 ? -0.048 17.216 35.483 1.00 91.88 78 PHE A O 1
ATOM 595 N N . ALA A 1 79 ? -1.696 18.642 34.929 1.00 92.06 79 ALA A N 1
ATOM 596 C CA . ALA A 1 79 ? -1.216 19.761 35.718 1.00 92.06 79 ALA A CA 1
ATOM 597 C C . ALA A 1 79 ? -2.407 20.594 36.187 1.00 92.06 79 ALA A C 1
ATOM 599 O O . ALA A 1 79 ? -3.477 20.567 35.585 1.00 92.06 79 ALA A O 1
ATOM 600 N N . PHE A 1 80 ? -2.201 21.330 37.269 1.00 90.62 80 PHE A N 1
ATOM 601 C CA . PHE A 1 80 ? -3.145 22.309 37.776 1.00 90.62 80 PHE A CA 1
ATOM 602 C C . PHE A 1 80 ? -2.385 23.608 38.023 1.00 90.62 80 PHE A C 1
ATOM 604 O O . PHE A 1 80 ? -1.204 23.583 38.377 1.00 90.62 80 PHE A O 1
ATOM 611 N N . ALA A 1 81 ? -3.066 24.729 37.830 1.00 87.62 81 ALA A N 1
ATOM 612 C CA . ALA A 1 81 ? -2.562 26.053 38.148 1.00 87.62 81 ALA A CA 1
ATOM 613 C C . ALA A 1 81 ? -3.690 26.850 38.800 1.00 87.62 81 ALA A C 1
ATOM 615 O O . ALA A 1 81 ? -4.855 26.689 38.437 1.00 87.62 81 ALA A O 1
ATOM 616 N N . ALA A 1 82 ? -3.334 27.688 39.766 1.00 84.56 82 ALA A N 1
ATOM 617 C CA . ALA A 1 82 ? -4.245 28.627 40.395 1.00 84.56 82 ALA A CA 1
ATOM 618 C C . ALA A 1 82 ? -3.784 30.041 40.055 1.00 84.56 82 ALA A C 1
ATOM 620 O O . ALA A 1 82 ? -2.587 30.325 40.047 1.00 84.56 82 ALA A O 1
ATOM 621 N N . ILE A 1 83 ? -4.749 30.899 39.767 1.00 84.50 83 ILE A N 1
ATOM 622 C CA . ILE A 1 83 ? -4.559 32.300 39.412 1.00 84.50 83 ILE A CA 1
ATOM 623 C C . ILE A 1 83 ? -5.498 33.132 40.274 1.00 84.50 83 ILE A C 1
ATOM 625 O O . ILE A 1 83 ? -6.575 32.664 40.653 1.00 84.50 83 ILE A O 1
ATOM 629 N N . ASP A 1 84 ? -5.073 34.345 40.606 1.00 82.44 84 ASP A N 1
ATOM 630 C CA . ASP A 1 84 ? -5.904 35.260 41.375 1.00 82.44 84 ASP A CA 1
ATOM 631 C C . ASP A 1 84 ? -7.093 35.743 40.522 1.00 82.44 84 ASP A C 1
ATOM 633 O O . ASP A 1 84 ? -6.983 35.936 39.308 1.00 82.44 84 ASP A O 1
ATOM 637 N N . VAL A 1 85 ? -8.242 35.939 41.167 1.00 81.25 85 VAL A N 1
ATOM 638 C CA . VAL A 1 85 ? -9.468 36.452 40.547 1.00 81.25 85 VAL A CA 1
ATOM 639 C C . VAL A 1 85 ? -9.332 37.907 40.099 1.00 81.25 85 VAL A C 1
ATOM 641 O O . VAL A 1 85 ? -10.087 38.341 39.231 1.00 81.25 85 VAL A O 1
ATOM 644 N N . TRP A 1 86 ? -8.396 38.661 40.681 1.00 81.69 86 TRP A N 1
ATOM 645 C CA . TRP A 1 86 ? -8.258 40.098 40.427 1.00 81.69 86 TRP A CA 1
ATOM 646 C C . TRP A 1 86 ? -7.401 40.444 39.209 1.00 81.69 86 TRP A C 1
ATOM 648 O O . TRP A 1 86 ? -7.592 41.517 38.640 1.00 81.69 86 TRP A O 1
ATOM 658 N N . GLU A 1 87 ? -6.466 39.577 38.820 1.00 69.69 87 GLU A N 1
ATOM 659 C CA . GLU A 1 87 ? -5.503 39.890 37.757 1.00 69.69 87 GLU A CA 1
ATOM 660 C C . GLU A 1 87 ? -5.918 39.308 36.406 1.00 69.69 87 GLU A C 1
ATOM 662 O O . GLU A 1 87 ? -5.913 40.038 35.424 1.00 69.69 87 GLU A O 1
ATOM 667 N N . ASP A 1 88 ? -6.313 38.032 36.345 1.00 76.88 88 ASP A N 1
ATOM 668 C CA . ASP A 1 88 ? -6.404 37.309 35.067 1.00 76.88 88 ASP A CA 1
ATOM 669 C C . ASP A 1 88 ? -7.333 36.080 35.146 1.00 76.88 88 ASP A C 1
ATOM 671 O O . ASP A 1 88 ? -7.006 34.987 34.673 1.00 76.88 88 ASP A O 1
ATOM 675 N N . MET A 1 89 ? -8.499 36.239 35.785 1.00 81.38 89 MET A N 1
ATOM 676 C CA . MET A 1 89 ? -9.464 35.154 36.014 1.00 81.38 89 MET A CA 1
ATOM 677 C C . MET A 1 89 ? -9.724 34.328 34.733 1.00 81.38 89 MET A C 1
ATOM 679 O O . MET A 1 89 ? -9.878 34.875 33.644 1.00 81.38 89 MET A O 1
ATOM 683 N N . LEU A 1 90 ? -9.796 32.997 34.881 1.00 82.69 90 LEU A N 1
ATOM 684 C CA . LEU A 1 90 ? -10.008 32.006 33.808 1.00 82.69 90 LEU A CA 1
ATOM 685 C C . LEU A 1 90 ? -8.829 31.790 32.822 1.00 82.69 90 LEU A C 1
ATOM 687 O O . LEU A 1 90 ? -8.972 31.052 31.844 1.00 82.69 90 LEU A O 1
ATOM 691 N N . LEU A 1 91 ? -7.636 32.355 33.057 1.00 89.25 91 LEU A N 1
ATOM 692 C CA . LEU A 1 91 ? -6.412 32.004 32.303 1.00 89.25 91 LEU A CA 1
ATOM 693 C C . LEU A 1 91 ? -5.657 30.777 32.846 1.00 89.25 91 LEU A C 1
ATOM 695 O O . LEU A 1 91 ? -4.554 30.473 32.395 1.00 89.25 91 LEU A O 1
ATOM 699 N N . GLY A 1 92 ? -6.242 30.021 33.780 1.00 88.88 92 GLY A N 1
ATOM 700 C CA . GLY A 1 92 ? -5.649 28.798 34.339 1.00 88.88 92 GLY A CA 1
ATOM 701 C C . GLY A 1 92 ? -5.084 27.815 33.293 1.00 88.88 92 GLY A C 1
ATOM 702 O O . GLY A 1 92 ? -3.954 27.348 33.479 1.00 88.88 92 GLY A O 1
ATOM 703 N N . PRO A 1 93 ? -5.780 27.538 32.167 1.00 90.75 93 PRO A N 1
ATOM 704 C CA . PRO A 1 93 ? -5.247 26.684 31.103 1.00 90.75 93 PRO A CA 1
ATOM 705 C C . PRO A 1 93 ? -3.919 27.180 30.513 1.00 90.75 93 PRO A C 1
ATOM 707 O O . PRO A 1 93 ? -3.049 26.357 30.222 1.00 90.75 93 PRO A O 1
ATOM 710 N N . SER A 1 94 ? -3.723 28.499 30.399 1.00 93.69 94 SER A N 1
ATOM 711 C CA . SER A 1 94 ? -2.476 29.132 29.924 1.00 93.69 94 SER A CA 1
ATOM 712 C C . SER A 1 94 ? -1.266 28.812 30.799 1.00 93.69 94 SER A C 1
ATOM 714 O O . SER A 1 94 ? -0.155 28.671 30.291 1.00 93.69 94 SER A O 1
ATOM 716 N N . TYR A 1 95 ? -1.482 28.626 32.102 1.00 93.25 95 TYR A N 1
ATOM 717 C CA . TYR A 1 95 ? -0.437 28.256 33.058 1.00 93.25 95 TYR A CA 1
ATOM 718 C C . TYR A 1 95 ? -0.259 26.739 33.185 1.00 93.25 95 TYR A C 1
ATOM 720 O O . TYR A 1 95 ? 0.865 26.246 33.282 1.00 93.25 95 TYR A O 1
ATOM 728 N N . ALA A 1 96 ? -1.358 25.979 33.184 1.00 94.19 96 ALA A N 1
ATOM 729 C CA . ALA A 1 96 ? -1.321 24.536 33.414 1.00 94.19 96 ALA A CA 1
ATOM 730 C C . ALA A 1 96 ? -0.864 23.737 32.180 1.00 94.19 96 ALA A C 1
ATOM 732 O O . ALA A 1 96 ? -0.138 22.752 32.322 1.00 94.19 96 ALA A O 1
ATOM 733 N N . THR A 1 97 ? -1.254 24.151 30.971 1.00 94.75 97 THR A N 1
ATOM 734 C CA . THR A 1 97 ? -0.995 23.385 29.737 1.00 94.75 97 THR A CA 1
ATOM 735 C C . THR A 1 97 ? 0.498 23.186 29.452 1.00 94.75 97 THR A C 1
ATOM 737 O O . THR A 1 97 ? 0.893 22.039 29.234 1.00 94.75 97 THR A O 1
ATOM 740 N N . PRO A 1 98 ? 1.366 24.219 29.525 1.00 94.75 98 PRO A N 1
ATOM 741 C CA . PRO A 1 98 ? 2.807 24.038 29.330 1.00 94.75 98 PRO A CA 1
ATOM 742 C C . PRO A 1 98 ? 3.418 23.018 30.302 1.00 94.75 98 PRO A C 1
ATOM 744 O O . PRO A 1 98 ? 4.222 22.183 29.900 1.00 94.75 98 PRO A O 1
ATOM 747 N N . LEU A 1 99 ? 2.984 23.029 31.569 1.00 94.75 99 LEU A N 1
ATOM 748 C CA . LEU A 1 99 ? 3.452 22.080 32.585 1.00 94.75 99 LEU A CA 1
ATOM 749 C C . LEU A 1 99 ? 3.008 20.645 32.278 1.00 94.75 99 LEU A C 1
ATOM 751 O O . LEU A 1 99 ? 3.776 19.703 32.477 1.00 94.75 99 LEU A O 1
ATOM 755 N N . ALA A 1 100 ? 1.769 20.460 31.816 1.00 95.25 100 ALA A N 1
ATOM 756 C CA . ALA A 1 100 ? 1.260 19.146 31.435 1.00 95.25 100 ALA A CA 1
ATOM 757 C C . ALA A 1 100 ? 2.004 18.586 30.210 1.00 95.25 100 ALA A C 1
ATOM 759 O O . ALA A 1 100 ? 2.371 17.408 30.216 1.00 95.25 100 ALA A O 1
ATOM 760 N N . LEU A 1 101 ? 2.268 19.424 29.203 1.00 94.38 101 LEU A N 1
ATOM 761 C CA . LEU A 1 101 ? 3.021 19.056 28.000 1.00 94.38 101 LEU A CA 1
ATOM 762 C C . LEU A 1 101 ? 4.461 18.644 28.338 1.00 94.38 101 LEU A C 1
ATOM 764 O O . LEU A 1 101 ? 4.884 17.546 27.970 1.00 94.38 101 LEU A O 1
ATOM 768 N N . ASP A 1 102 ? 5.165 19.446 29.143 1.00 93.44 102 ASP A N 1
ATOM 769 C CA . ASP A 1 102 ? 6.526 19.129 29.591 1.00 93.44 102 ASP A CA 1
ATOM 770 C C . ASP A 1 102 ? 6.574 17.806 30.368 1.00 93.44 102 ASP A C 1
ATOM 772 O O . ASP A 1 102 ? 7.429 16.959 30.110 1.00 93.44 102 ASP A O 1
ATOM 776 N N . ARG A 1 103 ? 5.623 17.582 31.290 1.00 95.75 103 ARG A N 1
ATOM 777 C CA . ARG A 1 103 ? 5.517 16.324 32.054 1.00 95.75 103 ARG A CA 1
ATOM 778 C C . ARG A 1 103 ? 5.221 15.117 31.167 1.00 95.75 103 ARG A C 1
ATOM 780 O O . ARG A 1 103 ? 5.641 14.012 31.494 1.00 95.75 103 ARG A O 1
ATOM 787 N N . ALA A 1 104 ? 4.488 15.309 30.071 1.00 92.56 104 ALA A N 1
ATOM 788 C CA . ALA A 1 104 ? 4.252 14.261 29.082 1.00 92.56 104 ALA A CA 1
ATOM 789 C C . ALA A 1 104 ? 5.457 14.040 28.150 1.00 92.56 104 ALA A C 1
ATOM 791 O O . ALA A 1 104 ? 5.535 12.980 27.518 1.00 92.56 104 ALA A O 1
ATOM 792 N N . GLY A 1 105 ? 6.383 15.000 28.070 1.00 92.31 105 GLY A N 1
ATOM 793 C CA . GLY A 1 105 ? 7.524 14.983 27.159 1.00 92.31 105 GLY A CA 1
ATOM 794 C C . GLY A 1 105 ? 7.124 15.172 25.694 1.00 92.31 105 GLY A C 1
ATOM 795 O O . GLY A 1 105 ? 7.714 14.528 24.830 1.00 92.31 105 GLY A O 1
ATOM 796 N N . ILE A 1 106 ? 6.092 15.979 25.425 1.00 92.88 106 ILE A N 1
ATOM 797 C CA . ILE A 1 106 ? 5.587 16.281 24.073 1.00 92.88 106 ILE A CA 1
ATOM 798 C C . ILE A 1 106 ? 5.341 17.786 23.911 1.00 92.88 106 ILE A C 1
ATOM 800 O O . ILE A 1 106 ? 5.148 18.494 24.899 1.00 92.88 106 ILE A O 1
ATOM 804 N N . GLY A 1 107 ? 5.335 18.274 22.672 1.00 91.25 107 GLY A N 1
ATOM 805 C CA . GLY A 1 107 ? 4.969 19.646 22.324 1.00 91.25 107 GLY A CA 1
ATOM 806 C C . GLY A 1 107 ? 3.496 19.795 21.933 1.00 91.25 107 GLY A C 1
ATOM 807 O O . GLY A 1 107 ? 2.792 18.819 21.680 1.00 91.25 107 GLY A O 1
ATOM 808 N N . LEU A 1 108 ? 3.028 21.045 21.831 1.00 91.25 108 LEU A N 1
ATOM 809 C CA . LEU A 1 108 ? 1.656 21.359 21.411 1.00 91.25 108 LEU A CA 1
ATOM 810 C C . LEU A 1 108 ? 1.351 20.842 19.992 1.00 91.25 108 LEU A C 1
ATOM 812 O O . LEU A 1 108 ? 0.268 20.320 19.744 1.00 91.25 108 LEU A O 1
ATOM 816 N N . ALA A 1 109 ? 2.324 20.931 19.079 1.00 87.75 109 ALA A N 1
ATOM 817 C CA . ALA A 1 109 ? 2.194 20.478 17.691 1.00 87.75 109 ALA A CA 1
ATOM 818 C C . ALA A 1 109 ? 2.056 18.950 17.541 1.00 87.75 109 ALA A C 1
ATOM 820 O O . ALA A 1 109 ? 1.552 18.483 16.518 1.00 87.75 109 ALA A O 1
ATOM 821 N N . ASP A 1 110 ? 2.468 18.184 18.558 1.00 86.56 110 ASP A N 1
ATOM 822 C CA . ASP A 1 110 ? 2.345 16.722 18.575 1.00 86.56 110 ASP A CA 1
ATOM 823 C C . ASP A 1 110 ? 0.905 16.265 18.870 1.00 86.56 110 ASP A C 1
ATOM 825 O O . ASP A 1 110 ? 0.568 15.095 18.672 1.00 86.56 110 ASP A O 1
ATOM 829 N N . LEU A 1 111 ? 0.035 17.169 19.346 1.00 86.44 111 LEU A N 1
ATOM 830 C CA . LEU A 1 111 ? -1.369 16.860 19.599 1.00 86.44 111 LEU A CA 1
ATOM 831 C C . LEU A 1 111 ? -2.143 16.732 18.279 1.00 86.44 111 LEU A C 1
ATOM 833 O O . LEU A 1 111 ? -2.101 17.599 17.402 1.00 86.44 111 LEU A O 1
ATOM 837 N N . THR A 1 112 ? -2.884 15.633 18.145 1.00 82.31 112 THR A N 1
ATOM 838 C CA . THR A 1 112 ? -3.699 15.322 16.959 1.00 82.31 112 THR A CA 1
ATOM 839 C C . THR A 1 112 ? -5.131 15.842 17.056 1.00 82.31 112 THR A C 1
ATOM 841 O O . THR A 1 112 ? -5.783 16.017 16.030 1.00 82.31 112 THR A O 1
ATOM 844 N N . LEU A 1 113 ? -5.608 16.085 18.276 1.00 84.38 113 LEU A N 1
ATOM 845 C CA . LEU A 1 113 ? -6.902 16.669 18.604 1.00 84.38 113 LEU A CA 1
ATOM 846 C C . LEU A 1 113 ? -6.733 17.464 19.903 1.00 84.38 113 LEU A C 1
ATOM 848 O O . LEU A 1 113 ? -6.064 16.995 20.827 1.00 84.38 113 LEU A O 1
ATOM 852 N N . ILE A 1 114 ? -7.315 18.657 19.965 1.00 88.69 114 ILE A N 1
ATOM 853 C CA . ILE A 1 114 ? -7.236 19.556 21.115 1.00 88.69 114 ILE A CA 1
ATOM 854 C C . ILE A 1 114 ? -8.662 19.955 21.479 1.00 88.69 114 ILE A C 1
ATOM 856 O O . ILE A 1 114 ? -9.361 20.549 20.665 1.00 88.69 114 ILE A O 1
ATOM 860 N N . ASP A 1 115 ? -9.086 19.649 22.701 1.00 86.00 115 ASP A N 1
ATOM 861 C CA . ASP A 1 115 ? -10.348 20.142 23.249 1.00 86.00 115 ASP A CA 1
ATOM 862 C C . ASP A 1 115 ? -10.046 21.038 24.455 1.00 86.00 115 ASP A C 1
ATOM 864 O O . ASP A 1 115 ? -9.283 20.657 25.347 1.00 86.00 115 ASP A O 1
ATOM 868 N N . MET A 1 116 ? -10.596 22.250 24.456 1.00 86.44 116 MET A N 1
ATOM 869 C CA . MET A 1 116 ? -10.495 23.190 25.567 1.00 86.44 116 MET A CA 1
ATOM 870 C C . MET A 1 116 ? -11.890 23.469 26.101 1.00 86.44 116 MET A C 1
ATOM 872 O O . MET A 1 116 ? -12.713 24.119 25.448 1.00 86.44 116 MET A O 1
ATOM 876 N N . HIS A 1 117 ? -12.107 23.000 27.325 1.00 82.56 117 HIS A N 1
ATOM 877 C CA . HIS A 1 117 ? -13.350 23.188 28.043 1.00 82.56 117 HIS A CA 1
ATOM 878 C C . HIS A 1 117 ? -13.414 24.597 28.641 1.00 82.56 117 HIS A C 1
ATOM 880 O O . HIS A 1 117 ? -12.646 24.910 29.546 1.00 82.56 117 HIS A O 1
ATOM 886 N N . GLU A 1 118 ? -14.318 25.441 28.141 1.00 84.19 118 GLU A N 1
ATOM 887 C CA . GLU A 1 118 ? -14.500 26.810 28.633 1.00 84.19 118 GLU A CA 1
ATOM 888 C C . GLU A 1 118 ? -15.922 27.321 28.350 1.00 84.19 118 GLU A C 1
ATOM 890 O O . GLU A 1 118 ? -16.563 26.929 27.371 1.00 84.19 118 GLU A O 1
ATOM 895 N N . ALA A 1 119 ? -16.421 28.215 29.205 1.00 80.88 119 ALA A N 1
ATOM 896 C CA . ALA A 1 119 ? -17.789 28.711 29.152 1.00 80.88 119 ALA A CA 1
ATOM 897 C C . ALA A 1 119 ? -18.033 29.748 28.042 1.00 80.88 119 ALA A C 1
ATOM 899 O O . ALA A 1 119 ? -19.156 29.882 27.548 1.00 80.88 119 ALA A O 1
ATOM 900 N N . PHE A 1 120 ? -16.998 30.479 27.627 1.00 87.44 120 PHE A N 1
ATOM 901 C CA . PHE A 1 120 ? -17.107 31.549 26.636 1.00 87.44 120 PHE A CA 1
ATOM 902 C C . PHE A 1 120 ? -16.014 31.439 25.577 1.00 87.44 120 PHE A C 1
ATOM 904 O O . PHE A 1 120 ? -14.831 31.362 25.907 1.00 87.44 120 PHE A O 1
ATOM 911 N N . ALA A 1 121 ? -16.381 31.580 24.300 1.00 88.88 121 ALA A N 1
ATOM 912 C CA . ALA A 1 121 ? -15.410 31.586 23.201 1.00 88.88 121 ALA A CA 1
ATOM 913 C C . ALA A 1 121 ? -14.334 32.669 23.373 1.00 88.88 121 ALA A C 1
ATOM 915 O O . ALA A 1 121 ? -13.178 32.464 23.016 1.00 88.88 121 ALA A O 1
ATOM 916 N N . ALA A 1 122 ? -14.705 33.824 23.938 1.00 89.50 122 ALA A N 1
ATOM 917 C CA . ALA A 1 122 ? -13.766 34.905 24.225 1.00 89.50 122 ALA A CA 1
ATOM 918 C C . ALA A 1 122 ? -12.639 34.450 25.167 1.00 89.50 122 ALA A C 1
ATOM 920 O O . ALA A 1 122 ? -11.484 34.816 24.958 1.00 89.50 122 ALA A O 1
ATOM 921 N N . GLN A 1 123 ? -12.966 33.610 26.150 1.00 88.56 123 GLN A N 1
ATOM 922 C CA . GLN A 1 123 ? -12.014 33.103 27.127 1.00 88.56 123 GLN A CA 1
ATOM 923 C C . GLN A 1 123 ? -11.135 31.990 26.549 1.00 88.56 123 GLN A C 1
ATOM 925 O O . GLN A 1 123 ? -9.924 31.963 26.774 1.00 88.56 123 GLN A O 1
ATOM 930 N N . THR A 1 124 ? -11.718 31.127 25.716 1.00 90.50 124 THR A N 1
ATOM 931 C CA . THR A 1 124 ? -10.967 30.163 24.910 1.00 90.50 124 THR A CA 1
ATOM 932 C C . THR A 1 124 ? -9.920 30.879 24.053 1.00 90.50 124 THR A C 1
ATOM 934 O O . THR A 1 124 ? -8.731 30.582 24.134 1.00 90.50 124 THR A O 1
ATOM 937 N N . LEU A 1 125 ? -10.337 31.892 23.287 1.00 91.88 125 LEU A N 1
ATOM 938 C CA . LEU A 1 125 ? -9.449 32.670 22.420 1.00 91.88 125 LEU A CA 1
ATOM 939 C C . LEU A 1 125 ? -8.381 33.442 23.207 1.00 91.88 125 LEU A C 1
ATOM 941 O O . LEU A 1 125 ? -7.266 33.601 22.711 1.00 91.88 125 LEU A O 1
ATOM 945 N N . ALA A 1 126 ? -8.692 33.916 24.417 1.00 92.69 126 ALA A N 1
ATOM 946 C CA . ALA A 1 126 ? -7.708 34.547 25.292 1.00 92.69 126 ALA A CA 1
ATOM 947 C C . ALA A 1 126 ? -6.597 33.560 25.687 1.00 92.69 126 ALA A C 1
ATOM 949 O O . ALA A 1 126 ? -5.420 33.876 25.514 1.00 92.69 126 ALA A O 1
ATOM 950 N N . ASN A 1 127 ? -6.958 32.343 26.110 1.00 93.75 127 ASN A N 1
ATOM 951 C CA . ASN A 1 127 ? -5.985 31.292 26.420 1.00 93.75 127 ASN A CA 1
ATOM 952 C C . ASN A 1 127 ? -5.139 30.901 25.193 1.00 93.75 127 ASN A C 1
ATOM 954 O O . ASN A 1 127 ? -3.917 30.801 25.291 1.00 93.75 127 ASN A O 1
ATOM 958 N N . LEU A 1 128 ? -5.756 30.761 24.014 1.00 94.69 128 LEU A N 1
ATOM 959 C CA . LEU A 1 128 ? -5.030 30.462 22.771 1.00 94.69 128 LEU A CA 1
ATOM 960 C C . LEU A 1 128 ? -4.012 31.552 22.405 1.00 94.69 128 LEU A C 1
ATOM 962 O O . LEU A 1 128 ? -2.904 31.247 21.968 1.00 94.69 128 LEU A O 1
ATOM 966 N N . LYS A 1 129 ? -4.344 32.828 22.631 1.00 95.25 129 LYS A N 1
ATOM 967 C CA . LYS A 1 129 ? -3.385 33.927 22.444 1.00 95.25 129 LYS A CA 1
ATOM 968 C C . LYS A 1 129 ? -2.219 33.852 23.424 1.00 95.25 129 LYS A C 1
ATOM 970 O O . LYS A 1 129 ? -1.100 34.189 23.048 1.00 95.25 129 LYS A O 1
ATOM 975 N N . MET A 1 130 ? -2.457 33.421 24.662 1.00 95.38 130 MET A N 1
ATOM 976 C CA . MET A 1 130 ? -1.383 33.249 25.643 1.00 95.38 130 MET A CA 1
ATOM 977 C C . MET A 1 130 ? -0.456 32.085 25.281 1.00 95.38 130 MET A C 1
ATOM 979 O O . MET A 1 130 ? 0.752 32.210 25.461 1.00 95.38 130 MET A O 1
ATOM 983 N N . PHE A 1 131 ? -0.978 31.000 24.697 1.00 96.38 131 PHE A N 1
ATOM 984 C CA . PHE A 1 131 ? -0.161 29.877 24.211 1.00 96.38 131 PHE A CA 1
ATOM 985 C C . PHE A 1 131 ? 0.894 30.302 23.179 1.00 96.38 131 PHE A C 1
ATOM 987 O O . PHE A 1 131 ? 2.010 29.779 23.202 1.00 96.38 131 PHE A O 1
ATOM 994 N N . ALA A 1 132 ? 0.560 31.278 22.330 1.00 96.06 132 ALA A N 1
ATOM 995 C CA . ALA A 1 132 ? 1.443 31.829 21.302 1.00 96.06 132 ALA A CA 1
ATOM 996 C C . ALA A 1 132 ? 2.261 33.056 21.765 1.00 96.06 132 ALA A C 1
ATOM 998 O O . ALA A 1 132 ? 3.085 33.573 21.012 1.00 96.06 132 ALA A O 1
ATOM 999 N N . SER A 1 133 ? 2.041 33.560 22.984 1.00 96.94 133 SER A N 1
ATOM 1000 C CA . SER A 1 133 ? 2.649 34.811 23.445 1.00 96.94 133 SER A CA 1
ATOM 1001 C C . SER A 1 133 ? 4.032 34.598 24.060 1.00 96.94 133 SER A C 1
ATOM 1003 O O . SER A 1 133 ? 4.179 34.102 25.178 1.00 96.94 133 SER A O 1
ATOM 1005 N N . GLU A 1 134 ? 5.059 35.073 23.358 1.00 96.69 134 GLU A N 1
ATOM 1006 C CA . GLU A 1 134 ? 6.449 35.073 23.833 1.00 96.69 134 GLU A CA 1
ATOM 1007 C C . GLU A 1 134 ? 6.662 35.934 25.086 1.00 96.69 134 GLU A C 1
ATOM 1009 O O . GLU A 1 134 ? 7.495 35.624 25.941 1.00 96.69 134 GLU A O 1
ATOM 1014 N N . ALA A 1 135 ? 5.914 37.034 25.212 1.00 96.31 135 ALA A N 1
ATOM 1015 C CA . ALA A 1 135 ? 5.970 37.886 26.397 1.00 96.31 135 ALA A CA 1
ATOM 1016 C C . ALA A 1 135 ? 5.418 37.142 27.620 1.00 96.31 135 ALA A C 1
ATOM 1018 O O . ALA A 1 135 ? 6.093 37.047 28.641 1.00 96.31 135 ALA A O 1
ATOM 1019 N N . PHE A 1 136 ? 4.244 36.518 27.480 1.00 94.69 136 PHE A N 1
ATOM 1020 C CA . PHE A 1 136 ? 3.632 35.730 28.550 1.00 94.69 136 PHE A CA 1
ATOM 1021 C C . PHE A 1 136 ? 4.522 34.551 28.968 1.00 94.69 136 PHE A C 1
ATOM 1023 O O . PHE A 1 136 ? 4.754 34.332 30.159 1.00 94.69 136 PHE A O 1
ATOM 1030 N N . ALA A 1 137 ? 5.089 33.833 27.995 1.00 95.75 137 ALA A N 1
ATOM 1031 C CA . ALA A 1 137 ? 5.989 32.716 28.251 1.00 95.75 137 ALA A CA 1
ATOM 1032 C C . ALA A 1 137 ? 7.205 33.125 29.099 1.00 95.75 137 ALA A C 1
ATOM 1034 O O . ALA A 1 137 ? 7.518 32.453 30.083 1.00 95.75 137 ALA A O 1
ATOM 1035 N N . ARG A 1 138 ? 7.848 34.251 28.772 1.00 95.75 138 ARG A N 1
ATOM 1036 C CA . ARG A 1 138 ? 9.020 34.746 29.508 1.00 95.75 138 ARG A CA 1
ATOM 1037 C C . ARG A 1 138 ? 8.665 35.334 30.867 1.00 95.75 138 ARG A C 1
ATOM 1039 O O . ARG A 1 138 ? 9.283 34.974 31.864 1.00 95.75 138 ARG A O 1
ATOM 1046 N N . GLU A 1 139 ? 7.681 36.224 30.907 1.00 94.25 139 GLU A N 1
ATOM 1047 C CA . GLU A 1 139 ? 7.390 37.047 32.085 1.00 94.25 139 GLU A CA 1
ATOM 1048 C C . GLU A 1 139 ? 6.559 36.313 33.139 1.00 94.25 139 GLU A C 1
ATOM 1050 O O . GLU A 1 139 ? 6.730 36.558 34.332 1.00 94.25 139 GLU A O 1
ATOM 1055 N N . LYS A 1 140 ? 5.657 35.418 32.716 1.00 91.56 140 LYS A N 1
ATOM 1056 C CA . LYS A 1 140 ? 4.709 34.740 33.614 1.00 91.56 140 LYS A CA 1
ATOM 1057 C C . LYS A 1 140 ? 5.016 33.260 33.814 1.00 91.56 140 LYS A C 1
ATOM 1059 O O . LYS A 1 140 ? 4.717 32.735 34.883 1.00 91.56 140 LYS A O 1
ATOM 1064 N N . LEU A 1 141 ? 5.608 32.588 32.822 1.00 92.38 141 LEU A N 1
ATOM 1065 C CA . LEU A 1 141 ? 5.907 31.150 32.895 1.00 92.38 141 LEU A CA 1
ATOM 1066 C C . LEU A 1 141 ? 7.395 30.832 33.107 1.00 92.38 141 LEU A C 1
ATOM 1068 O O . LEU A 1 141 ? 7.732 29.673 33.342 1.00 92.38 141 LEU A O 1
ATOM 1072 N N . GLY A 1 142 ? 8.288 31.823 32.996 1.00 92.62 142 GLY A N 1
ATOM 1073 C CA . GLY A 1 142 ? 9.738 31.617 33.091 1.00 92.62 142 GLY A CA 1
ATOM 1074 C C . GLY A 1 142 ? 10.319 30.753 31.963 1.00 92.62 142 GLY A C 1
ATOM 1075 O O . GLY A 1 142 ? 11.354 30.113 32.145 1.00 92.62 142 GLY A O 1
ATOM 1076 N N . ARG A 1 143 ? 9.651 30.694 30.806 1.00 92.56 143 ARG A N 1
ATOM 1077 C CA . ARG A 1 143 ? 10.063 29.910 29.632 1.00 92.56 143 ARG A CA 1
ATOM 1078 C C . ARG A 1 143 ? 10.789 30.794 28.626 1.00 92.56 143 ARG A C 1
ATOM 1080 O O . ARG A 1 143 ? 10.455 31.960 28.462 1.00 92.56 143 ARG A O 1
ATOM 1087 N N . SER A 1 144 ? 11.750 30.225 27.902 1.00 91.81 144 SER A N 1
ATOM 1088 C CA . SER A 1 144 ? 12.472 30.943 26.842 1.00 91.81 144 SER A CA 1
ATOM 1089 C C . SER A 1 144 ? 11.631 31.200 25.590 1.00 91.81 144 SER A C 1
ATOM 1091 O O . SER A 1 144 ? 11.945 32.135 24.855 1.00 91.81 144 SER A O 1
ATOM 1093 N N . GLN A 1 145 ? 10.604 30.375 25.360 1.00 93.69 145 GLN A N 1
ATOM 1094 C CA . GLN A 1 145 ? 9.726 30.427 24.194 1.00 93.69 145 GLN A CA 1
ATOM 1095 C C . GLN A 1 145 ? 8.281 30.049 24.546 1.00 93.69 145 GLN A C 1
ATOM 1097 O O . GLN A 1 145 ? 8.044 29.299 25.507 1.00 93.69 145 GLN A O 1
ATOM 1102 N N . ALA A 1 146 ? 7.332 30.543 23.752 1.00 95.38 146 ALA A N 1
ATOM 1103 C CA . ALA A 1 146 ? 5.923 30.167 23.825 1.00 95.38 146 ALA A CA 1
ATOM 1104 C C . ALA A 1 146 ? 5.702 28.690 23.441 1.00 95.38 146 ALA A C 1
ATOM 1106 O O . ALA A 1 146 ? 6.570 28.049 22.844 1.00 95.38 146 ALA A O 1
ATOM 1107 N N . ILE A 1 147 ? 4.543 28.120 23.796 1.00 95.00 147 ILE A N 1
ATOM 1108 C CA . ILE A 1 147 ? 4.225 26.730 23.415 1.00 95.00 147 ILE A CA 1
ATOM 1109 C C . ILE A 1 147 ? 3.728 26.612 21.967 1.00 95.00 147 ILE A C 1
ATOM 1111 O O . ILE A 1 147 ? 3.775 25.519 21.406 1.00 95.00 147 ILE A O 1
ATOM 1115 N N . GLY A 1 148 ? 3.307 27.729 21.365 1.00 94.38 148 GLY A N 1
ATOM 1116 C CA . GLY A 1 148 ? 3.004 27.852 19.940 1.00 94.38 148 GLY A CA 1
ATOM 1117 C C . GLY A 1 148 ? 1.545 28.190 19.641 1.00 94.38 148 GLY A C 1
ATOM 1118 O O . GLY A 1 148 ? 0.713 28.339 20.536 1.00 94.38 148 GLY A O 1
ATOM 1119 N N . GLU A 1 149 ? 1.246 28.320 18.351 1.00 94.50 149 GLU A N 1
ATOM 1120 C CA . GLU A 1 149 ? -0.120 28.494 17.856 1.00 94.50 149 GLU A CA 1
ATOM 1121 C C . GLU A 1 149 ? -0.862 27.154 17.810 1.00 94.50 149 GLU A C 1
ATOM 1123 O O . GLU A 1 149 ? -0.282 26.103 17.526 1.00 94.50 149 GLU A O 1
ATOM 1128 N N . VAL A 1 150 ? -2.165 27.199 18.086 1.00 93.25 150 VAL A N 1
ATOM 1129 C CA . VAL A 1 150 ? -3.044 26.034 17.973 1.00 93.25 150 VAL A CA 1
ATOM 1130 C C . VAL A 1 150 ? -3.578 25.929 16.552 1.00 93.25 150 VAL A C 1
ATOM 1132 O O . VAL A 1 150 ? -4.145 26.877 16.014 1.00 93.25 150 VAL A O 1
ATOM 1135 N N . ASP A 1 151 ? -3.432 24.742 15.974 1.00 88.06 151 ASP A N 1
ATOM 1136 C CA . ASP A 1 151 ? -4.049 24.369 14.707 1.00 88.06 151 ASP A CA 1
ATOM 1137 C C . ASP A 1 151 ? -5.573 24.253 14.880 1.00 88.06 151 ASP A C 1
ATOM 1139 O O . ASP A 1 151 ? -6.073 23.341 15.549 1.00 88.06 151 ASP A O 1
ATOM 1143 N N . MET A 1 152 ? -6.309 25.200 14.296 1.00 88.81 152 MET A N 1
ATOM 1144 C CA . MET A 1 152 ? -7.762 25.289 14.450 1.00 88.81 152 MET A CA 1
ATOM 1145 C C . MET A 1 152 ? -8.513 24.138 13.772 1.00 88.81 152 MET A C 1
ATOM 1147 O O . MET A 1 152 ? -9.637 23.856 14.181 1.00 88.81 152 MET A O 1
ATOM 1151 N N . ASP A 1 153 ? -7.895 23.415 12.831 1.00 84.25 153 ASP A N 1
ATOM 1152 C CA . ASP A 1 153 ? -8.492 22.210 12.236 1.00 84.25 153 ASP A CA 1
ATOM 1153 C C . ASP A 1 153 ? -8.509 21.029 13.225 1.00 84.25 153 ASP A C 1
ATOM 1155 O O . ASP A 1 153 ? -9.244 20.056 13.043 1.00 84.25 153 ASP A O 1
ATOM 1159 N N . LYS A 1 154 ? -7.715 21.113 14.301 1.00 83.56 154 LYS A N 1
ATOM 1160 C CA . LYS A 1 154 ? -7.640 20.114 15.379 1.00 83.56 154 LYS A CA 1
ATOM 1161 C C . LYS A 1 154 ? -8.344 20.563 16.657 1.00 83.56 154 LYS A C 1
ATOM 1163 O O . LYS A 1 154 ? -8.413 19.781 17.604 1.00 83.56 154 LYS A O 1
ATOM 1168 N N . PHE A 1 155 ? -8.812 21.806 16.722 1.00 88.44 155 PHE A N 1
ATOM 1169 C CA . PHE A 1 155 ? -9.275 22.435 17.954 1.00 88.44 155 PHE A CA 1
ATOM 1170 C C . PHE A 1 155 ? -10.798 22.434 18.075 1.00 88.44 155 PHE A C 1
ATOM 1172 O O . PHE A 1 155 ? -11.475 22.937 17.183 1.00 88.44 155 PHE A O 1
ATOM 1179 N N . ASN A 1 156 ? -11.337 21.926 19.192 1.00 83.38 156 ASN A N 1
ATOM 1180 C CA . ASN A 1 156 ? -12.777 21.851 19.470 1.00 83.38 156 ASN A CA 1
ATOM 1181 C C . ASN A 1 156 ? -13.571 21.409 18.224 1.00 83.38 156 ASN A C 1
ATOM 1183 O O . ASN A 1 156 ? -14.555 22.047 17.853 1.00 83.38 156 ASN A O 1
ATOM 1187 N N . VAL A 1 157 ? -13.131 20.333 17.558 1.00 79.75 157 VAL A N 1
ATOM 1188 C CA . VAL A 1 157 ? -13.672 19.870 16.258 1.00 79.75 157 VAL A CA 1
ATOM 1189 C C . VAL A 1 157 ? -15.185 19.627 16.315 1.00 79.75 157 VAL A C 1
ATOM 1191 O O . VAL A 1 157 ? -15.901 19.860 15.345 1.00 79.75 157 VAL A O 1
ATOM 1194 N N . LEU A 1 158 ? -15.681 19.220 17.484 1.00 72.94 158 LEU A N 1
ATOM 1195 C CA . LEU A 1 158 ? -17.100 18.991 17.758 1.00 72.94 158 LEU A CA 1
ATOM 1196 C C . LEU A 1 158 ? -17.799 20.183 18.450 1.00 72.94 158 LEU A C 1
ATOM 1198 O O . LEU A 1 158 ? -18.942 20.082 18.880 1.00 72.94 158 LEU A O 1
ATOM 1202 N N . GLY A 1 159 ? -17.123 21.326 18.567 1.00 73.69 159 GLY A N 1
ATOM 1203 C CA . GLY A 1 159 ? -17.633 22.564 19.165 1.00 73.69 159 GLY A CA 1
ATOM 1204 C C . GLY A 1 159 ? -17.363 22.737 20.666 1.00 73.69 159 GLY A C 1
ATOM 1205 O O . GLY A 1 159 ? -17.620 23.820 21.196 1.00 73.69 159 GLY A O 1
ATOM 1206 N N . GLY A 1 160 ? -16.816 21.721 21.347 1.00 77.69 160 GLY A N 1
ATOM 1207 C CA . GLY A 1 160 ? -16.482 21.763 22.779 1.00 77.69 160 GLY A CA 1
ATOM 1208 C C . GLY A 1 160 ? -17.679 22.135 23.671 1.00 77.69 160 GLY A C 1
ATOM 1209 O O . GLY A 1 160 ? -18.843 21.970 23.297 1.00 77.69 160 GLY A O 1
ATOM 1210 N N . SER A 1 161 ? -17.421 22.698 24.853 1.00 75.75 161 SER A N 1
ATOM 1211 C CA . SER A 1 161 ? -18.480 23.100 25.803 1.00 75.75 161 SER A CA 1
ATOM 1212 C C . SER A 1 161 ? -19.418 24.167 25.256 1.00 75.75 161 SER A C 1
ATOM 1214 O O . SER A 1 161 ? -20.556 24.277 25.704 1.00 75.75 161 SER A O 1
ATOM 1216 N N . ILE A 1 162 ? -18.967 24.973 24.293 1.00 79.25 162 ILE A N 1
ATOM 1217 C CA . ILE A 1 162 ? -19.792 26.025 23.691 1.00 79.25 162 ILE A CA 1
ATOM 1218 C C . ILE A 1 162 ? -20.983 25.399 22.952 1.00 79.25 162 ILE A C 1
ATOM 1220 O O . ILE A 1 162 ? -22.081 25.948 23.009 1.00 79.25 162 ILE A O 1
ATOM 1224 N N . ALA A 1 163 ? -20.786 24.240 22.316 1.00 76.31 163 ALA A N 1
ATOM 1225 C CA . ALA A 1 163 ? -21.846 23.508 21.628 1.00 76.31 163 ALA A CA 1
ATOM 1226 C C . ALA A 1 163 ? -22.652 22.586 22.560 1.00 76.31 163 ALA A C 1
ATOM 1228 O O . ALA A 1 163 ? -23.875 22.530 22.445 1.00 76.31 163 ALA A O 1
ATOM 1229 N N . TYR A 1 164 ? -21.985 21.875 23.476 1.00 70.88 164 TYR A N 1
ATOM 1230 C CA . TYR A 1 164 ? -22.618 20.825 24.293 1.00 70.88 164 TYR A CA 1
ATOM 1231 C C . TYR A 1 164 ? -23.200 21.311 25.626 1.00 70.88 164 TYR A C 1
ATOM 1233 O O . TYR A 1 164 ? -24.007 20.618 26.246 1.00 70.88 164 TYR A O 1
ATOM 1241 N N . GLY A 1 165 ? -22.840 22.518 26.053 1.00 70.62 165 GLY A N 1
ATOM 1242 C CA . GLY A 1 165 ? -23.231 23.060 27.344 1.00 70.62 165 GLY A CA 1
ATOM 1243 C C . GLY A 1 165 ? -22.188 22.835 28.435 1.00 70.62 165 GLY A C 1
ATOM 1244 O O . GLY A 1 165 ? -21.278 22.011 28.320 1.00 70.62 165 GLY A O 1
ATOM 1245 N N . HIS A 1 166 ? -22.341 23.595 29.513 1.00 67.94 166 HIS A N 1
ATOM 1246 C CA . HIS A 1 166 ? -21.491 23.533 30.693 1.00 67.94 166 HIS A CA 1
ATOM 1247 C C . HIS A 1 166 ? -22.335 23.103 31.898 1.00 67.94 166 HIS A C 1
ATOM 1249 O O . HIS A 1 166 ? -23.325 23.778 32.213 1.00 67.94 166 HIS A O 1
ATOM 1255 N N . PRO A 1 167 ? -21.998 21.985 32.572 1.00 57.34 167 PRO A N 1
ATOM 1256 C CA . PRO A 1 167 ? -22.739 21.554 33.747 1.00 57.34 167 PRO A CA 1
ATOM 1257 C C . PRO A 1 167 ? -22.626 22.617 34.841 1.00 57.34 167 PRO A C 1
ATOM 1259 O O . PRO A 1 167 ? -21.532 23.074 35.180 1.00 57.34 167 PRO A O 1
ATOM 1262 N N . GLY A 1 168 ? -23.766 23.087 35.344 1.00 45.81 168 GLY A N 1
ATOM 1263 C CA . GLY A 1 168 ? -23.795 24.158 36.337 1.00 45.81 168 GLY A CA 1
ATOM 1264 C C . GLY A 1 168 ? -23.173 23.715 37.667 1.00 45.81 168 GLY A C 1
ATOM 1265 O O . GLY A 1 168 ? -23.617 22.730 38.248 1.00 45.81 168 GLY A O 1
ATOM 1266 N N . ARG A 1 169 ? -22.205 24.494 38.179 1.00 44.66 169 ARG A N 1
ATOM 1267 C CA . ARG A 1 169 ? -21.487 24.335 39.470 1.00 44.66 169 ARG A CA 1
ATOM 1268 C C . ARG A 1 169 ? -20.425 23.225 39.578 1.00 44.66 169 ARG A C 1
ATOM 1270 O O . ARG A 1 169 ? -19.813 23.140 40.641 1.00 44.66 169 ARG A O 1
ATOM 1277 N N . ASP A 1 170 ? -20.150 22.433 38.540 1.00 47.69 170 ASP A N 1
ATOM 1278 C CA . ASP A 1 170 ? -19.047 21.453 38.572 1.00 47.69 170 ASP A CA 1
ATOM 1279 C C . ASP A 1 170 ? -18.322 21.358 37.217 1.00 47.69 170 ASP A C 1
ATOM 1281 O O . ASP A 1 170 ? -18.693 20.576 36.339 1.00 47.69 170 ASP A O 1
ATOM 1285 N N . ASP A 1 171 ? -17.247 22.136 37.060 1.00 53.69 171 ASP A N 1
ATOM 1286 C CA . ASP A 1 171 ? -16.387 22.179 35.861 1.00 53.69 171 ASP A CA 1
ATOM 1287 C C . ASP A 1 171 ? -15.765 20.804 35.521 1.00 53.69 171 ASP A C 1
ATOM 1289 O O . ASP A 1 171 ? -15.304 20.561 34.402 1.00 53.69 171 ASP A O 1
ATOM 1293 N N . ARG A 1 172 ? -15.773 19.853 36.469 1.00 52.25 172 ARG A N 1
ATOM 1294 C CA . ARG A 1 172 ? -15.199 18.509 36.287 1.00 52.25 172 ARG A CA 1
ATOM 1295 C C . ARG A 1 172 ? -16.031 17.616 35.369 1.00 52.25 172 ARG A C 1
ATOM 1297 O O . ARG A 1 172 ? -15.453 16.827 34.622 1.00 52.25 172 ARG A O 1
ATOM 1304 N N . GLY A 1 173 ? -17.361 17.745 35.391 1.00 52.31 173 GLY A N 1
ATOM 1305 C CA . GLY A 1 173 ? -18.249 16.962 34.521 1.00 52.31 173 GLY A CA 1
ATOM 1306 C C . GLY A 1 173 ? -18.096 17.345 33.047 1.00 52.31 173 GLY A C 1
ATOM 1307 O O . GLY A 1 173 ? -18.115 16.486 32.167 1.00 52.31 173 GLY A O 1
ATOM 1308 N N . GLY A 1 174 ? -17.860 18.632 32.792 1.00 56.72 174 GLY A N 1
ATOM 1309 C CA . GLY A 1 174 ? -17.627 19.173 31.461 1.00 56.72 174 GLY A CA 1
ATOM 1310 C C . GLY A 1 174 ? -16.296 18.721 30.854 1.00 56.72 174 GLY A C 1
ATOM 1311 O O . GLY A 1 174 ? -16.267 18.252 29.717 1.00 56.72 174 GLY A O 1
ATOM 1312 N N . GLY A 1 175 ? -15.212 18.769 31.636 1.00 58.34 175 GLY A N 1
ATOM 1313 C CA . GLY A 1 175 ? -13.907 18.251 31.210 1.00 58.34 175 GLY A CA 1
ATOM 1314 C C . GLY A 1 175 ? -13.918 16.743 30.919 1.00 58.34 175 GLY A C 1
ATOM 1315 O O . GLY A 1 175 ? -13.272 16.295 29.974 1.00 58.34 175 GLY A O 1
ATOM 1316 N N . MET A 1 176 ? -14.691 15.952 31.673 1.00 64.31 176 MET A N 1
ATOM 1317 C CA . MET A 1 176 ? -14.851 14.514 31.414 1.00 64.31 176 MET A CA 1
ATOM 1318 C C . MET A 1 176 ? -15.589 14.220 30.101 1.00 64.31 176 MET A C 1
ATOM 1320 O O . MET A 1 176 ? -15.133 13.359 29.351 1.00 64.31 176 MET A O 1
ATOM 1324 N N . MET A 1 177 ? -16.666 14.953 29.788 1.00 62.59 177 MET A N 1
ATOM 1325 C CA . MET A 1 177 ? -17.356 14.830 28.493 1.00 62.59 177 MET A CA 1
ATOM 1326 C C . MET A 1 177 ? -16.448 15.212 27.323 1.00 62.59 177 MET A C 1
ATOM 1328 O O . MET A 1 177 ? -16.430 14.511 26.317 1.00 62.59 177 MET A O 1
ATOM 1332 N N . SER A 1 178 ? -15.658 16.281 27.461 1.00 64.44 178 SER A N 1
ATOM 1333 C CA . SER A 1 178 ? -14.660 16.671 26.458 1.00 64.44 178 SER A CA 1
ATOM 1334 C C . SER A 1 178 ? -13.645 15.553 26.192 1.00 64.44 178 SER A C 1
ATOM 1336 O O . SER A 1 178 ? -13.361 15.240 25.038 1.00 64.44 178 SER A O 1
ATOM 1338 N N . VAL A 1 179 ? -13.135 14.899 27.243 1.00 67.81 179 VAL A N 1
ATOM 1339 C CA . VAL A 1 179 ? -12.204 13.764 27.106 1.00 67.81 179 VAL A CA 1
ATOM 1340 C C . VAL A 1 179 ? -12.881 12.565 26.439 1.00 67.81 179 VAL A C 1
ATOM 1342 O O . VAL A 1 179 ? -12.306 11.972 25.530 1.00 67.81 179 VAL A O 1
ATOM 1345 N N . GLU A 1 180 ? -14.098 12.210 26.851 1.00 67.19 180 GLU A N 1
ATOM 1346 C CA . GLU A 1 180 ? -14.859 11.107 26.256 1.00 67.19 180 GLU A CA 1
ATOM 1347 C C . GLU A 1 180 ? -15.167 11.366 24.773 1.00 67.19 180 GLU A C 1
ATOM 1349 O O . GLU A 1 180 ? -14.895 10.505 23.937 1.00 67.19 180 GLU A O 1
ATOM 1354 N N . ASN A 1 181 ? -15.628 12.568 24.422 1.00 66.75 181 ASN A N 1
ATOM 1355 C CA . ASN A 1 181 ? -15.900 12.969 23.042 1.00 66.75 181 ASN A CA 1
ATOM 1356 C C . ASN A 1 181 ? -14.631 12.981 22.188 1.00 66.75 181 ASN A C 1
ATOM 1358 O O . ASN A 1 181 ? -14.654 12.484 21.066 1.00 66.75 181 ASN A O 1
ATOM 1362 N N . ALA A 1 182 ? -13.509 13.476 22.714 1.00 64.88 182 ALA A N 1
ATOM 1363 C CA . ALA A 1 182 ? -12.225 13.440 22.019 1.00 64.88 182 ALA A CA 1
ATOM 1364 C C . ALA A 1 182 ? -11.754 11.999 21.749 1.00 64.88 182 ALA A C 1
ATOM 1366 O O . ALA A 1 182 ? -11.276 11.688 20.654 1.00 64.88 182 ALA A O 1
ATOM 1367 N N . LEU A 1 183 ? -11.932 11.097 22.722 1.00 67.69 183 LEU A N 1
ATOM 1368 C CA . LEU A 1 183 ? -11.639 9.670 22.567 1.00 67.69 183 LEU A CA 1
ATOM 1369 C C . LEU A 1 183 ? -12.596 8.995 21.573 1.00 67.69 183 LEU A C 1
ATOM 1371 O O . LEU A 1 183 ? -12.169 8.144 20.787 1.00 67.69 183 LEU A O 1
ATOM 1375 N N . HIS A 1 184 ? -13.875 9.372 21.576 1.00 65.75 184 HIS A N 1
ATOM 1376 C CA . HIS A 1 184 ? -14.856 8.891 20.610 1.00 65.75 184 HIS A CA 1
ATOM 1377 C C . HIS A 1 184 ? -14.571 9.398 19.198 1.00 65.75 184 HIS A C 1
ATOM 1379 O O . HIS A 1 184 ? -14.622 8.591 18.281 1.00 65.75 184 HIS A O 1
ATOM 1385 N N . GLU A 1 185 ? -14.202 10.663 19.012 1.00 62.16 185 GLU A N 1
ATOM 1386 C CA . GLU A 1 185 ? -13.866 11.250 17.708 1.00 62.16 185 GLU A CA 1
ATOM 1387 C C . GLU A 1 185 ? -12.608 10.607 17.112 1.00 62.16 185 GLU A C 1
ATOM 1389 O O . GLU A 1 185 ? -12.586 10.218 15.942 1.00 62.16 185 GLU A O 1
ATOM 1394 N N . GLN A 1 186 ? -11.578 10.378 17.937 1.00 59.31 186 GLN A N 1
ATOM 1395 C CA . GLN A 1 186 ? -10.415 9.592 17.513 1.00 59.31 186 GLN A CA 1
ATOM 1396 C C . GLN A 1 186 ? -10.804 8.176 17.066 1.00 59.31 186 GLN A C 1
ATOM 1398 O O . GLN A 1 186 ? -10.218 7.652 16.119 1.00 59.31 186 GLN A O 1
ATOM 1403 N N . ARG A 1 187 ? -11.802 7.560 17.711 1.00 57.88 187 ARG A N 1
ATOM 1404 C CA . ARG A 1 187 ? -12.332 6.242 17.324 1.00 57.88 187 ARG A CA 1
ATOM 1405 C C . ARG A 1 187 ? -13.307 6.295 16.141 1.00 57.88 187 ARG A C 1
ATOM 1407 O O . ARG A 1 187 ? -13.455 5.279 15.464 1.00 57.88 187 ARG A O 1
ATOM 1414 N N . ALA A 1 188 ? -13.973 7.427 15.914 1.00 48.84 188 ALA A N 1
ATOM 1415 C CA . ALA A 1 188 ? -15.047 7.602 14.939 1.00 48.84 188 ALA A CA 1
ATOM 1416 C C . ALA A 1 188 ? -14.553 7.996 13.545 1.00 48.84 188 ALA A C 1
ATOM 1418 O O . ALA A 1 188 ? -15.327 7.871 12.593 1.00 48.84 188 ALA A O 1
ATOM 1419 N N . LYS A 1 189 ? -13.282 8.401 13.378 1.00 56.50 189 LYS A N 1
ATOM 1420 C CA . LYS A 1 189 ? -12.691 8.525 12.037 1.00 56.50 189 LYS A CA 1
ATOM 1421 C C . LYS A 1 189 ? -12.915 7.210 11.279 1.00 56.50 189 LYS A C 1
ATOM 1423 O O . LYS A 1 189 ? -12.440 6.167 11.737 1.00 56.50 189 LYS A O 1
ATOM 1428 N N . PRO A 1 190 ? -13.642 7.223 10.145 1.00 61.78 190 PRO A N 1
ATOM 1429 C CA . PRO A 1 190 ? -13.962 6.001 9.432 1.00 61.78 190 PRO A CA 1
ATOM 1430 C C . PRO A 1 190 ? -12.662 5.404 8.893 1.00 61.78 190 PRO A C 1
ATOM 1432 O O . PRO A 1 190 ? -12.077 5.892 7.928 1.00 61.78 190 PRO A O 1
ATOM 1435 N N . SER A 1 191 ? -12.186 4.360 9.569 1.00 79.19 191 SER A N 1
ATOM 1436 C CA . SER A 1 191 ? -11.059 3.555 9.114 1.00 79.19 191 SER A CA 1
ATOM 1437 C C . SER A 1 191 ? -11.400 2.975 7.749 1.00 79.19 191 SER A C 1
ATOM 1439 O O . SER A 1 191 ? -12.510 2.472 7.565 1.00 79.19 191 SER A O 1
ATOM 1441 N N . ALA A 1 192 ? -10.447 2.979 6.818 1.00 88.56 192 ALA A N 1
ATOM 1442 C CA . ALA A 1 192 ? -10.594 2.260 5.557 1.00 88.56 192 ALA A CA 1
ATOM 1443 C C . ALA A 1 192 ? -10.579 0.736 5.759 1.00 88.56 192 ALA A C 1
ATOM 1445 O O . ALA A 1 192 ? -10.850 -0.004 4.822 1.00 88.56 192 ALA A O 1
ATOM 1446 N N . PHE A 1 193 ? -10.263 0.261 6.966 1.00 91.19 193 PHE A N 1
ATOM 1447 C CA . PHE A 1 193 ? -10.215 -1.150 7.319 1.00 91.19 193 PHE A CA 1
ATOM 1448 C C . PHE A 1 193 ? -11.249 -1.496 8.371 1.00 91.19 193 PHE A C 1
ATOM 1450 O O . PHE A 1 193 ? -11.255 -0.918 9.464 1.00 91.19 193 PHE A O 1
ATOM 1457 N N . GLN A 1 194 ? -12.056 -2.509 8.077 1.00 91.44 194 GLN A N 1
ATOM 1458 C CA . GLN A 1 194 ? -12.989 -3.092 9.032 1.00 91.44 194 GLN A CA 1
ATOM 1459 C C . GLN A 1 194 ? -12.662 -4.568 9.248 1.00 91.44 194 GLN A C 1
ATOM 1461 O O . GLN A 1 194 ? -12.530 -5.329 8.292 1.00 91.44 194 GLN A O 1
ATOM 1466 N N . LEU A 1 195 ? -12.544 -4.976 10.512 1.00 92.88 195 LEU A N 1
ATOM 1467 C CA . LEU A 1 195 ? -12.356 -6.370 10.908 1.00 92.88 195 LEU A CA 1
ATOM 1468 C C . LEU A 1 195 ? -13.692 -6.965 11.339 1.00 92.88 195 LEU A C 1
ATOM 1470 O O . LEU A 1 195 ? -14.353 -6.428 12.223 1.00 92.88 195 LEU A O 1
ATOM 1474 N N . THR A 1 196 ? -14.065 -8.098 10.753 1.00 92.56 196 THR A N 1
ATOM 1475 C CA . THR A 1 196 ? -15.190 -8.921 11.214 1.00 92.56 196 THR A CA 1
ATOM 1476 C C . THR A 1 196 ? -14.691 -10.323 11.522 1.00 92.56 196 THR A C 1
ATOM 1478 O O . THR A 1 196 ? -14.124 -10.977 10.651 1.00 92.56 196 THR A O 1
ATOM 1481 N N . ILE A 1 197 ? -14.904 -10.800 12.747 1.00 90.69 197 ILE A N 1
ATOM 1482 C CA . ILE A 1 197 ? -14.586 -12.181 13.119 1.00 90.69 197 ILE A CA 1
ATOM 1483 C C . ILE A 1 197 ? -15.785 -13.067 12.793 1.00 90.69 197 ILE A C 1
ATOM 1485 O O . ILE A 1 197 ? -16.913 -12.787 13.199 1.00 90.69 197 ILE A O 1
ATOM 1489 N N . ARG A 1 198 ? -15.541 -14.132 12.035 1.00 90.62 198 ARG A N 1
ATOM 1490 C CA . ARG A 1 198 ? -16.553 -15.134 11.703 1.00 90.62 198 ARG A CA 1
ATOM 1491 C C . ARG A 1 198 ? -16.696 -16.172 12.827 1.00 90.62 198 ARG A C 1
ATOM 1493 O O . ARG A 1 198 ? -15.763 -16.345 13.608 1.00 90.62 198 ARG A O 1
ATOM 1500 N N . PRO A 1 199 ? -17.809 -16.930 12.873 1.00 89.88 199 PRO A N 1
ATOM 1501 C CA . PRO A 1 199 ? -18.000 -18.001 13.858 1.00 89.88 199 PRO A CA 1
ATOM 1502 C C . PRO A 1 199 ? -16.940 -19.112 13.820 1.00 89.88 199 PRO A C 1
ATOM 1504 O O . PRO A 1 199 ? -16.775 -19.823 14.802 1.00 89.88 199 PRO A O 1
ATOM 1507 N N . ASP A 1 200 ? -16.227 -19.272 12.702 1.00 88.62 200 ASP A N 1
ATOM 1508 C CA . ASP A 1 200 ? -15.123 -20.222 12.538 1.00 88.62 200 ASP A CA 1
ATOM 1509 C C . ASP A 1 200 ? -13.748 -19.618 12.874 1.00 88.62 200 ASP A C 1
ATOM 1511 O O . ASP A 1 200 ? 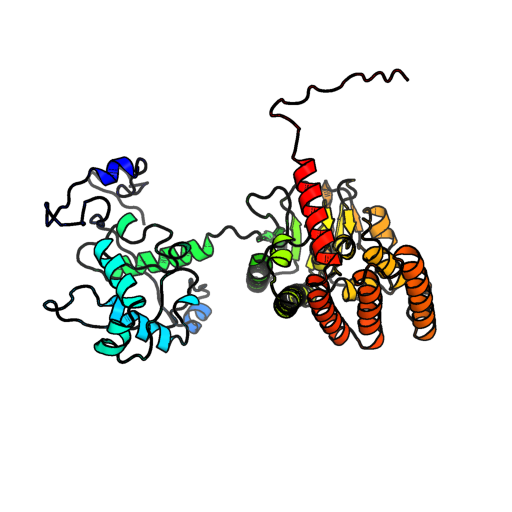-12.738 -20.065 12.346 1.00 88.62 200 ASP A O 1
ATOM 1515 N N . ASN A 1 201 ? -13.717 -18.578 13.717 1.00 93.19 201 ASN A N 1
ATOM 1516 C CA . ASN A 1 201 ? -12.517 -17.879 14.189 1.00 93.19 201 ASN A CA 1
ATOM 1517 C C . ASN A 1 201 ? -11.601 -17.321 13.088 1.00 93.19 201 ASN A C 1
ATOM 1519 O O . ASN A 1 201 ? -10.417 -17.071 13.315 1.00 93.19 201 ASN A O 1
ATOM 1523 N N . ILE A 1 202 ? -12.138 -17.085 11.893 1.00 95.94 202 ILE A N 1
ATOM 1524 C CA . ILE A 1 202 ? -11.414 -16.428 10.806 1.00 95.94 202 ILE A CA 1
ATOM 1525 C C . ILE A 1 202 ? -11.822 -14.961 10.763 1.00 95.94 202 ILE A C 1
ATOM 1527 O O . ILE A 1 202 ? -13.006 -14.630 10.646 1.00 95.94 202 ILE A O 1
ATOM 1531 N N . GLY A 1 203 ? -10.836 -14.071 10.841 1.00 96.75 203 GLY A N 1
ATOM 1532 C CA . GLY A 1 203 ? -11.053 -12.640 10.677 1.00 96.75 203 GLY A CA 1
ATOM 1533 C C . GLY A 1 203 ? -11.096 -12.252 9.203 1.00 96.75 203 GLY A C 1
ATOM 1534 O O . GLY A 1 203 ? -10.226 -12.626 8.422 1.00 96.75 203 GLY A O 1
ATOM 1535 N N . VAL A 1 204 ? -12.098 -11.476 8.810 1.00 97.62 204 VAL A N 1
ATOM 1536 C CA . VAL A 1 204 ? -12.192 -10.860 7.485 1.00 97.62 204 VAL A CA 1
ATOM 1537 C C . VAL A 1 204 ? -11.887 -9.377 7.633 1.00 97.62 204 VAL A C 1
ATOM 1539 O O . VAL A 1 204 ? -12.641 -8.646 8.275 1.00 97.62 204 VAL A O 1
ATOM 1542 N N . ILE A 1 205 ? -10.771 -8.946 7.051 1.00 97.88 205 ILE A N 1
ATOM 1543 C CA . ILE A 1 205 ? -10.377 -7.544 6.946 1.00 97.88 205 ILE A CA 1
ATOM 1544 C C . ILE A 1 205 ? -10.907 -7.021 5.613 1.00 97.88 205 ILE A C 1
ATOM 1546 O O . ILE A 1 205 ? -10.440 -7.429 4.550 1.00 97.88 205 ILE A O 1
ATOM 1550 N N . THR A 1 206 ? -11.879 -6.119 5.670 1.00 96.75 206 THR A N 1
ATOM 1551 C CA . THR A 1 206 ? -12.438 -5.445 4.496 1.00 96.75 206 THR A CA 1
ATOM 1552 C C . THR A 1 206 ? -11.756 -4.102 4.312 1.00 96.75 206 THR A C 1
ATOM 1554 O O . THR A 1 206 ? -11.688 -3.321 5.257 1.00 96.75 206 THR A O 1
ATOM 1557 N N . ILE A 1 207 ? -11.243 -3.854 3.107 1.00 96.19 207 ILE A N 1
ATOM 1558 C CA . ILE A 1 207 ? -10.660 -2.571 2.710 1.00 96.19 207 ILE A CA 1
ATOM 1559 C C . ILE A 1 207 ? -11.698 -1.783 1.911 1.00 96.19 207 ILE A C 1
ATOM 1561 O O . ILE A 1 207 ? -12.089 -2.196 0.816 1.00 96.19 207 ILE A O 1
ATOM 1565 N N . ASP A 1 208 ? -12.119 -0.642 2.435 1.00 93.88 208 ASP A N 1
ATOM 1566 C CA . ASP A 1 208 ? -13.089 0.255 1.816 1.00 93.88 208 ASP A CA 1
ATOM 1567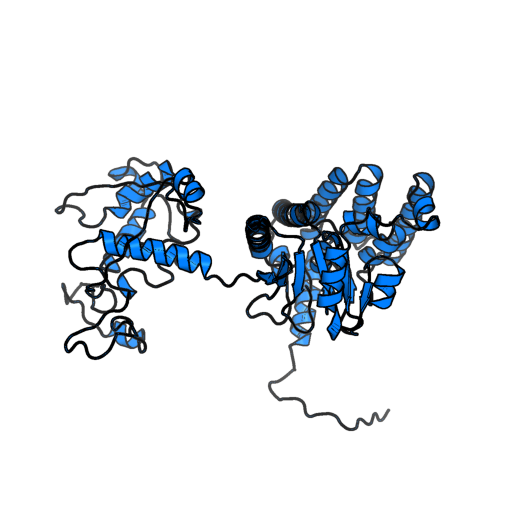 C C . ASP A 1 208 ? -12.764 1.712 2.174 1.00 93.88 208 ASP A C 1
ATOM 1569 O O . ASP A 1 208 ? -13.146 2.209 3.232 1.00 93.88 208 ASP A O 1
ATOM 1573 N N . VAL A 1 209 ? -12.019 2.399 1.299 1.00 91.56 209 VAL A N 1
ATOM 1574 C CA . VAL A 1 209 ? -11.658 3.813 1.490 1.00 91.56 209 VAL A CA 1
ATOM 1575 C C . VAL A 1 209 ? -12.917 4.683 1.343 1.00 91.56 209 VAL A C 1
ATOM 1577 O O . VAL A 1 209 ? -13.482 4.741 0.242 1.00 91.56 209 VAL A O 1
ATOM 1580 N N . PRO A 1 210 ? -13.375 5.377 2.403 1.00 86.00 210 PRO A N 1
ATOM 1581 C CA . PRO A 1 210 ? -14.598 6.174 2.350 1.00 86.00 210 PRO A CA 1
ATOM 1582 C C . PRO A 1 210 ? -14.506 7.307 1.321 1.00 86.00 210 PRO A C 1
ATOM 1584 O O . PRO A 1 210 ? -13.453 7.914 1.146 1.00 86.00 210 PRO A O 1
ATOM 1587 N N . GLY A 1 211 ? -15.611 7.593 0.629 1.00 86.25 211 GLY A N 1
ATOM 1588 C CA . GLY A 1 211 ? -15.699 8.677 -0.364 1.00 86.25 211 GLY A CA 1
ATOM 1589 C C . GLY A 1 211 ? -15.046 8.387 -1.723 1.00 86.25 211 GLY A C 1
ATOM 1590 O O . GLY A 1 211 ? -15.427 9.002 -2.719 1.00 86.25 211 GLY A O 1
ATOM 1591 N N . ASP A 1 212 ? -14.146 7.404 -1.806 1.00 88.12 212 ASP A N 1
ATOM 1592 C CA . ASP A 1 212 ? -13.428 7.089 -3.041 1.00 88.12 212 ASP A CA 1
ATOM 1593 C C . ASP A 1 212 ? -14.099 5.966 -3.846 1.00 88.12 212 ASP A C 1
ATOM 1595 O O . ASP A 1 212 ? -14.688 5.024 -3.314 1.00 88.12 212 ASP A O 1
ATOM 1599 N N . LYS A 1 213 ? -13.983 6.029 -5.179 1.00 89.88 213 LYS A N 1
ATOM 1600 C CA . LYS A 1 213 ? -14.493 4.977 -6.082 1.00 89.88 213 LYS A CA 1
ATOM 1601 C C . LYS A 1 213 ? -13.623 3.712 -6.067 1.00 89.88 213 LYS A C 1
ATOM 1603 O O . LYS A 1 213 ? -14.101 2.624 -6.384 1.00 89.88 213 LYS A O 1
ATOM 1608 N N . VAL A 1 214 ? -12.341 3.863 -5.749 1.00 92.69 214 VAL A N 1
ATOM 1609 C CA . VAL A 1 214 ? -11.333 2.798 -5.728 1.00 92.69 214 VAL A CA 1
ATOM 1610 C C . VAL A 1 214 ? -10.530 2.903 -4.441 1.00 92.69 214 VAL A C 1
ATOM 1612 O O . VAL A 1 214 ? -10.396 3.990 -3.892 1.00 92.69 214 VAL A O 1
ATOM 1615 N N . ASN A 1 215 ? -9.973 1.789 -3.977 1.00 95.44 215 ASN A N 1
ATOM 1616 C CA . ASN A 1 215 ? -9.082 1.812 -2.823 1.00 95.44 215 ASN A CA 1
ATOM 1617 C C . ASN A 1 215 ? -7.682 2.244 -3.267 1.00 95.44 215 ASN A C 1
ATOM 1619 O O . ASN A 1 215 ? -7.079 1.589 -4.122 1.00 95.44 215 ASN A O 1
ATOM 1623 N N . THR A 1 216 ? -7.152 3.305 -2.670 1.00 92.75 216 THR A N 1
ATOM 1624 C CA . THR A 1 216 ? -5.753 3.734 -2.803 1.00 92.75 216 THR A CA 1
ATOM 1625 C C . THR A 1 216 ? -5.070 3.704 -1.441 1.00 92.75 216 THR A C 1
ATOM 1627 O O . THR A 1 216 ? -5.706 3.916 -0.409 1.00 92.75 216 THR A O 1
ATOM 1630 N N . LEU A 1 217 ? -3.768 3.409 -1.420 1.00 89.38 217 LEU A N 1
ATOM 1631 C CA . LEU A 1 217 ? -2.989 3.455 -0.183 1.00 89.38 217 LEU A CA 1
ATOM 1632 C C . LEU A 1 217 ? -2.665 4.911 0.145 1.00 89.38 217 LEU A C 1
ATOM 1634 O O . LEU A 1 217 ? -1.828 5.514 -0.530 1.00 89.38 217 LEU A O 1
ATOM 1638 N N . LYS A 1 218 ? -3.350 5.444 1.159 1.00 86.38 218 LYS A N 1
ATOM 1639 C CA . LYS A 1 218 ? -3.140 6.787 1.710 1.00 86.38 218 LYS A CA 1
ATOM 1640 C C . LYS A 1 218 ? -2.174 6.760 2.904 1.00 86.38 218 LYS A C 1
ATOM 1642 O O . LYS A 1 218 ? -1.754 5.686 3.339 1.00 86.38 218 LYS A O 1
ATOM 1647 N N . ALA A 1 219 ? -1.804 7.921 3.442 1.00 76.56 219 ALA A N 1
ATOM 1648 C CA . ALA A 1 219 ? -0.827 8.025 4.531 1.00 76.56 219 ALA A CA 1
ATOM 1649 C C . ALA A 1 219 ? -1.310 7.305 5.799 1.00 76.56 219 ALA A C 1
ATOM 1651 O O . ALA A 1 219 ? -0.547 6.577 6.437 1.00 76.56 219 ALA A O 1
ATOM 1652 N N . GLU A 1 220 ? -2.602 7.432 6.089 1.00 77.50 220 GLU A N 1
ATOM 1653 C CA . GLU A 1 220 ? -3.305 6.794 7.199 1.00 77.50 220 GLU A CA 1
ATOM 1654 C C . GLU A 1 220 ? -3.350 5.259 7.107 1.00 77.50 220 GLU A C 1
ATOM 1656 O O . GLU A 1 220 ? -3.603 4.588 8.105 1.00 77.50 220 GLU A O 1
ATOM 1661 N N . PHE A 1 221 ? -3.063 4.674 5.938 1.00 80.75 221 PHE A N 1
ATOM 1662 C CA . PHE A 1 221 ? -3.119 3.224 5.733 1.00 80.75 221 PHE A CA 1
ATOM 1663 C C . PHE A 1 221 ? -2.137 2.476 6.643 1.00 80.75 221 PHE A C 1
ATOM 1665 O O . PHE A 1 221 ? -2.454 1.399 7.136 1.00 80.75 221 PHE A O 1
ATOM 1672 N N . VAL A 1 222 ? -0.957 3.052 6.897 1.00 80.12 222 VAL A N 1
ATOM 1673 C CA . VAL A 1 222 ? 0.067 2.452 7.770 1.00 80.12 222 VAL A CA 1
ATOM 1674 C C . VAL A 1 222 ? -0.464 2.262 9.191 1.00 80.12 222 VAL A C 1
ATOM 1676 O O . VAL A 1 222 ? -0.333 1.178 9.756 1.00 80.12 222 VAL A O 1
ATOM 1679 N N . GLU A 1 223 ? -1.080 3.298 9.755 1.00 81.56 223 GLU A N 1
ATOM 1680 C CA . GLU A 1 223 ? -1.625 3.278 11.115 1.00 81.56 223 GLU A CA 1
ATOM 1681 C C . GLU A 1 223 ? -2.850 2.362 11.195 1.00 81.56 223 GLU A C 1
ATOM 1683 O O . GLU A 1 223 ? -2.924 1.501 12.070 1.00 81.56 223 GLU A O 1
ATOM 1688 N N . GLN A 1 224 ? -3.750 2.448 10.212 1.00 86.31 224 GLN A N 1
ATOM 1689 C CA . GLN A 1 224 ? -4.976 1.650 10.195 1.00 86.31 224 GLN A CA 1
ATOM 1690 C C . GLN A 1 224 ? -4.722 0.143 10.025 1.00 86.31 224 GLN A C 1
ATOM 1692 O O . GLN A 1 224 ? -5.421 -0.662 10.643 1.00 86.31 224 GLN A O 1
ATOM 1697 N N . VAL A 1 225 ? -3.718 -0.267 9.233 1.00 87.44 225 VAL A N 1
ATOM 1698 C CA . VAL A 1 225 ? -3.310 -1.684 9.165 1.00 87.44 225 VAL A CA 1
ATOM 1699 C C . VAL A 1 225 ? -2.793 -2.147 10.518 1.00 87.44 225 VAL A C 1
ATOM 1701 O O . VAL A 1 225 ? -3.209 -3.200 10.994 1.00 87.44 225 VAL A O 1
ATOM 1704 N N . ASN A 1 226 ? -1.903 -1.382 11.150 1.00 85.44 226 ASN A N 1
ATOM 1705 C CA . ASN A 1 226 ? -1.339 -1.776 12.438 1.00 85.44 226 ASN A CA 1
ATOM 1706 C C . ASN A 1 226 ? -2.451 -1.944 13.485 1.00 85.44 226 ASN A C 1
ATOM 1708 O O . ASN A 1 226 ? -2.501 -2.966 14.169 1.00 85.44 226 ASN A O 1
ATOM 1712 N N . ASP A 1 227 ? -3.397 -1.006 13.538 1.00 85.81 227 ASP A N 1
ATOM 1713 C CA . ASP A 1 227 ? -4.551 -1.077 14.433 1.00 85.81 227 ASP A CA 1
ATOM 1714 C C . ASP A 1 227 ? -5.407 -2.320 14.181 1.00 85.81 227 ASP A C 1
ATOM 1716 O O . ASP A 1 227 ? -5.807 -3.004 15.128 1.00 85.81 227 ASP A O 1
ATOM 1720 N N . VAL A 1 228 ? -5.690 -2.644 12.913 1.00 90.69 228 VAL A N 1
ATOM 1721 C CA . VAL A 1 228 ? -6.520 -3.808 12.579 1.00 90.69 228 VAL A CA 1
ATOM 1722 C C . VAL A 1 228 ? -5.810 -5.123 12.905 1.00 90.69 228 VAL A C 1
ATOM 1724 O O . VAL A 1 228 ? -6.451 -6.061 13.383 1.00 90.69 228 VAL A O 1
ATOM 1727 N N . LEU A 1 229 ? -4.490 -5.188 12.704 1.00 89.75 229 LEU A N 1
ATOM 1728 C CA . LEU A 1 229 ? -3.673 -6.353 13.046 1.00 89.75 229 LEU A CA 1
ATOM 1729 C C . LEU A 1 229 ? -3.575 -6.544 14.565 1.00 89.75 229 LEU A C 1
ATOM 1731 O O . LEU A 1 229 ? -3.707 -7.673 15.036 1.00 89.75 229 LEU A O 1
ATOM 1735 N N . ILE A 1 230 ? -3.420 -5.465 15.338 1.00 87.75 230 ILE A N 1
ATOM 1736 C CA . ILE A 1 230 ? -3.431 -5.516 16.810 1.00 87.75 230 ILE A CA 1
ATOM 1737 C C . ILE A 1 230 ? -4.791 -6.008 17.315 1.00 87.75 230 ILE A C 1
ATOM 1739 O O . ILE A 1 230 ? -4.844 -6.899 18.162 1.00 87.75 230 ILE A O 1
ATOM 1743 N N . ARG A 1 231 ? -5.901 -5.486 16.772 1.00 86.75 231 ARG A N 1
ATOM 1744 C CA . ARG A 1 231 ? -7.252 -5.967 17.119 1.00 86.75 231 ARG A CA 1
ATOM 1745 C C . ARG A 1 231 ? -7.429 -7.442 16.775 1.00 86.75 231 ARG A C 1
ATOM 1747 O O . ARG A 1 231 ? -7.968 -8.190 17.580 1.00 86.75 231 ARG A O 1
ATOM 1754 N N . ALA A 1 232 ? -6.934 -7.883 15.619 1.00 90.06 232 ALA A N 1
ATOM 1755 C CA . ALA A 1 232 ? -6.955 -9.295 15.259 1.00 90.06 232 ALA A CA 1
ATOM 1756 C C . ALA A 1 232 ? -6.183 -10.154 16.279 1.00 90.06 232 ALA A C 1
ATOM 1758 O O . ALA A 1 232 ? -6.695 -11.181 16.713 1.00 90.06 232 ALA A O 1
ATOM 1759 N N . GLN A 1 233 ? -5.006 -9.710 16.729 1.00 87.50 233 GLN A N 1
ATOM 1760 C CA . GLN A 1 233 ? -4.203 -10.420 17.735 1.00 87.50 233 GLN A CA 1
ATOM 1761 C C . GLN A 1 233 ? -4.863 -10.509 19.119 1.00 87.50 233 GLN A C 1
ATOM 1763 O O . GLN A 1 233 ? -4.529 -11.407 19.888 1.00 87.50 233 GLN A O 1
ATOM 1768 N N . GLN A 1 234 ? -5.803 -9.618 19.447 1.00 86.81 234 GLN A N 1
ATOM 1769 C CA . GLN A 1 234 ? -6.562 -9.689 20.703 1.00 86.81 234 GLN A CA 1
ATOM 1770 C C . GLN A 1 234 ? -7.548 -10.869 20.732 1.00 86.81 234 GLN A C 1
ATOM 1772 O O . GLN A 1 234 ? -7.969 -11.292 21.810 1.00 86.81 234 GLN A O 1
ATOM 1777 N N . HIS A 1 235 ? -7.897 -11.435 19.574 1.00 87.12 235 HIS A N 1
ATOM 1778 C CA . HIS A 1 235 ? -8.734 -12.626 19.486 1.00 87.12 235 HIS A CA 1
ATOM 1779 C C . HIS A 1 235 ? -7.874 -13.890 19.608 1.00 87.12 235 HIS A C 1
ATOM 1781 O O . HIS A 1 235 ? -7.341 -14.397 18.628 1.00 87.12 235 HIS A O 1
ATOM 1787 N N . THR A 1 236 ? -7.765 -14.433 20.821 1.00 88.06 236 THR A N 1
ATOM 1788 C CA . THR A 1 236 ? -6.905 -15.595 21.127 1.00 88.06 236 THR A CA 1
ATOM 1789 C C . THR A 1 236 ? -7.267 -16.872 20.366 1.00 88.06 236 THR A C 1
ATOM 1791 O O . THR A 1 236 ? -6.406 -17.725 20.178 1.00 88.06 236 THR A O 1
ATOM 1794 N N . ALA A 1 237 ? -8.518 -17.005 19.919 1.00 92.50 237 ALA A N 1
ATOM 1795 C CA . ALA A 1 237 ? -8.985 -18.139 19.126 1.00 92.50 237 ALA A CA 1
ATOM 1796 C C . ALA A 1 237 ? -8.746 -17.978 17.613 1.00 92.50 237 ALA A C 1
ATOM 1798 O O . ALA A 1 237 ? -9.104 -18.881 16.868 1.00 92.50 237 ALA A O 1
ATOM 1799 N N . LEU A 1 238 ? -8.196 -16.846 17.151 1.00 94.50 238 LEU A N 1
ATOM 1800 C CA . LEU A 1 238 ? -8.053 -16.530 15.728 1.00 94.50 238 LEU A CA 1
ATOM 1801 C C . LEU A 1 238 ? -7.257 -17.619 14.987 1.00 94.50 238 LEU A C 1
ATOM 1803 O O . LEU A 1 238 ? -6.093 -17.858 15.291 1.00 94.50 238 LEU A O 1
ATOM 1807 N N . GLU A 1 239 ? -7.867 -18.226 13.970 1.00 94.81 239 GLU A N 1
ATOM 1808 C CA . GLU A 1 239 ? -7.246 -19.279 13.151 1.00 94.81 239 GLU A CA 1
ATOM 1809 C C . GLU A 1 239 ? -6.594 -18.727 11.875 1.00 94.81 239 GLU A C 1
ATOM 1811 O O . GLU A 1 239 ? -5.722 -19.362 11.284 1.00 94.81 239 GLU A O 1
ATOM 1816 N N . GLY A 1 240 ? -6.982 -17.523 11.449 1.00 96.44 240 GLY A N 1
ATOM 1817 C CA . GLY A 1 240 ? -6.362 -16.819 10.333 1.00 96.44 240 GLY A CA 1
ATOM 1818 C C . GLY A 1 240 ? -7.141 -15.593 9.879 1.00 96.44 240 GLY A C 1
ATOM 1819 O O . GLY A 1 240 ? -8.194 -15.256 10.421 1.00 96.44 240 GLY A O 1
ATOM 1820 N N . LEU A 1 241 ? -6.601 -14.916 8.870 1.00 98.06 241 LEU A N 1
ATOM 1821 C CA . LEU A 1 241 ? -7.142 -13.687 8.308 1.00 98.06 241 LEU A CA 1
ATOM 1822 C C . LEU A 1 241 ? -7.350 -13.802 6.800 1.00 98.06 241 LEU A C 1
ATOM 1824 O O . LEU A 1 241 ? -6.518 -14.349 6.075 1.00 98.06 241 LEU A O 1
ATOM 1828 N N . VAL A 1 242 ? -8.431 -13.201 6.315 1.00 98.50 242 VAL A N 1
ATOM 1829 C CA . VAL A 1 242 ? -8.670 -12.964 4.892 1.00 98.50 242 VAL A CA 1
ATOM 1830 C C . VAL A 1 242 ? -8.793 -11.466 4.659 1.00 98.50 242 VAL A C 1
ATOM 1832 O O . VAL A 1 242 ? -9.586 -10.803 5.320 1.00 98.50 242 VAL A O 1
ATOM 1835 N N . ILE A 1 243 ? -8.031 -10.932 3.708 1.00 98.50 243 ILE A N 1
ATOM 1836 C CA . ILE A 1 243 ? -8.130 -9.533 3.282 1.00 98.50 243 ILE A CA 1
ATOM 1837 C C . ILE A 1 243 ? -8.964 -9.473 2.002 1.00 98.50 243 ILE A C 1
ATOM 1839 O O . ILE A 1 243 ? -8.581 -10.062 0.990 1.00 98.50 243 ILE A O 1
ATOM 1843 N N . VAL A 1 244 ? -10.081 -8.751 2.044 1.00 98.38 244 VAL A N 1
ATOM 1844 C CA . VAL A 1 244 ? -10.994 -8.499 0.918 1.00 98.38 244 VAL A CA 1
ATOM 1845 C C . VAL A 1 244 ? -11.112 -7.001 0.653 1.00 98.38 244 VAL A C 1
ATOM 1847 O O . VAL A 1 244 ? -10.718 -6.173 1.470 1.00 98.38 244 VAL A O 1
ATOM 1850 N N . SER A 1 245 ? -11.706 -6.644 -0.480 1.00 97.81 245 SER A N 1
ATOM 1851 C CA . SER A 1 245 ? -12.131 -5.273 -0.744 1.00 97.81 245 SER A CA 1
ATOM 1852 C C . SER A 1 245 ? -13.643 -5.129 -0.617 1.00 97.81 245 SER A C 1
ATOM 1854 O O . SER A 1 245 ? -14.382 -6.015 -1.047 1.00 97.81 245 SER A O 1
ATOM 1856 N N . GLY A 1 246 ? -14.086 -4.001 -0.061 1.00 95.75 246 GLY A N 1
ATOM 1857 C CA . GLY A 1 246 ? -15.479 -3.555 -0.083 1.00 95.75 246 GLY A CA 1
ATOM 1858 C C . GLY A 1 246 ? -15.869 -2.842 -1.384 1.00 95.75 246 GLY A C 1
ATOM 1859 O O . GLY A 1 246 ? -17.053 -2.638 -1.645 1.00 95.75 246 GLY A O 1
ATOM 1860 N N . LYS A 1 247 ? -14.902 -2.486 -2.244 1.00 95.62 247 LYS A N 1
ATOM 1861 C CA . LYS A 1 247 ? -15.174 -1.847 -3.541 1.00 95.62 247 LYS A CA 1
ATOM 1862 C C . LYS A 1 247 ? -15.536 -2.890 -4.602 1.00 95.62 247 LYS A C 1
ATOM 1864 O O . LYS A 1 247 ? -14.886 -3.933 -4.674 1.00 95.62 247 LYS A O 1
ATOM 1869 N N . PRO A 1 248 ? -16.485 -2.583 -5.508 1.00 93.12 248 PRO A N 1
ATOM 1870 C CA . PRO A 1 248 ? -16.982 -3.553 -6.476 1.00 93.12 248 PRO A CA 1
ATOM 1871 C C . PRO A 1 248 ? -15.931 -3.987 -7.496 1.00 93.12 248 PRO A C 1
ATOM 1873 O O . PRO A 1 248 ? -15.936 -5.143 -7.861 1.00 93.12 248 PRO A O 1
ATOM 1876 N N . ASP A 1 249 ? -15.028 -3.097 -7.931 1.00 93.88 249 ASP A N 1
ATOM 1877 C CA . ASP A 1 249 ? -14.134 -3.341 -9.082 1.00 93.88 249 ASP A CA 1
ATOM 1878 C C . ASP A 1 249 ? -12.642 -3.107 -8.762 1.00 93.88 249 ASP A C 1
ATOM 1880 O O . ASP A 1 249 ? -11.784 -3.005 -9.649 1.00 93.88 249 ASP A O 1
ATOM 1884 N N . SER A 1 250 ? -12.301 -2.983 -7.481 1.00 95.69 250 SER A N 1
ATOM 1885 C CA . SER A 1 250 ? -10.966 -2.597 -7.023 1.00 95.69 250 SER A CA 1
ATOM 1886 C C . SER A 1 250 ? -10.603 -3.395 -5.791 1.00 95.69 250 SER A C 1
ATOM 1888 O O . SER A 1 250 ? -11.296 -3.267 -4.793 1.00 95.69 250 SER A O 1
ATOM 1890 N N . PHE A 1 251 ? -9.477 -4.105 -5.808 1.00 97.81 251 PHE A N 1
ATOM 1891 C CA . PHE A 1 251 ? -8.858 -4.566 -4.573 1.00 97.81 251 PHE A CA 1
ATOM 1892 C C . PHE A 1 251 ? -8.149 -3.371 -3.935 1.00 97.81 251 PHE A C 1
ATOM 1894 O O . PHE A 1 251 ? -8.692 -2.749 -3.027 1.00 97.81 251 PHE A O 1
ATOM 1901 N N . ILE A 1 252 ? -7.014 -2.973 -4.518 1.00 97.19 252 ILE A N 1
ATOM 1902 C CA . ILE A 1 252 ? -6.259 -1.745 -4.244 1.00 97.19 252 ILE A CA 1
ATOM 1903 C C . ILE A 1 252 ? -5.598 -1.314 -5.566 1.00 97.19 252 ILE A C 1
ATOM 1905 O O . ILE A 1 252 ? -4.861 -2.086 -6.183 1.00 97.19 252 ILE A O 1
ATOM 1909 N N . ALA A 1 253 ? -5.843 -0.081 -6.005 1.00 93.50 253 ALA A N 1
ATOM 1910 C CA . ALA A 1 253 ? -5.369 0.452 -7.285 1.00 93.50 253 ALA A CA 1
ATOM 1911 C C . ALA A 1 253 ? -3.912 0.956 -7.262 1.00 93.50 253 ALA A C 1
ATOM 1913 O O . ALA A 1 253 ? -3.360 1.271 -8.315 1.00 93.50 253 ALA A O 1
ATOM 1914 N N . GLY A 1 254 ? -3.296 1.032 -6.083 1.00 89.44 254 GLY A N 1
ATOM 1915 C CA . GLY A 1 254 ? -1.930 1.509 -5.881 1.00 89.44 254 GLY A CA 1
ATOM 1916 C C . GLY A 1 254 ? -1.838 2.505 -4.734 1.00 89.44 254 GLY A C 1
ATOM 1917 O O . GLY A 1 254 ? -2.826 2.771 -4.049 1.00 89.44 254 GLY A O 1
ATOM 1918 N N . ALA A 1 255 ? -0.640 3.043 -4.521 1.00 88.81 255 ALA A N 1
ATOM 1919 C CA . ALA A 1 255 ? -0.446 4.158 -3.604 1.00 88.81 255 ALA A CA 1
ATOM 1920 C C . ALA A 1 255 ? -1.004 5.454 -4.191 1.00 88.81 255 ALA A C 1
ATOM 1922 O O . ALA A 1 255 ? -1.007 5.640 -5.411 1.00 88.81 255 ALA A O 1
ATOM 1923 N N . ASP A 1 256 ? -1.465 6.348 -3.321 1.00 89.81 256 ASP A N 1
ATOM 1924 C CA . ASP A 1 256 ? -1.866 7.680 -3.742 1.00 89.81 256 ASP A CA 1
ATOM 1925 C C . ASP A 1 256 ? -0.639 8.457 -4.249 1.00 89.81 256 ASP A C 1
ATOM 1927 O O . ASP A 1 256 ? 0.310 8.745 -3.517 1.00 89.81 256 ASP A O 1
ATOM 1931 N N . ILE A 1 257 ? -0.651 8.794 -5.539 1.00 90.25 257 ILE A N 1
ATOM 1932 C CA . ILE A 1 257 ? 0.464 9.480 -6.200 1.00 90.25 257 ILE A CA 1
ATOM 1933 C C . ILE A 1 257 ? 0.632 10.900 -5.644 1.00 90.25 257 ILE A C 1
ATOM 1935 O O . ILE A 1 257 ? 1.742 11.434 -5.684 1.00 90.25 257 ILE A O 1
ATOM 1939 N N . THR A 1 258 ? -0.423 11.500 -5.081 1.00 89.12 258 THR A N 1
ATOM 1940 C CA . THR A 1 258 ? -0.336 12.816 -4.431 1.00 89.12 258 THR A CA 1
ATOM 1941 C C . THR A 1 258 ? 0.571 12.784 -3.202 1.00 89.12 258 THR A C 1
ATOM 1943 O O . THR A 1 258 ? 1.322 13.732 -2.997 1.00 89.12 258 THR A O 1
ATOM 1946 N N . MET A 1 259 ? 0.622 11.669 -2.461 1.00 90.19 259 MET A N 1
ATOM 1947 C CA . MET A 1 259 ? 1.555 11.508 -1.339 1.00 90.19 259 MET A CA 1
ATOM 1948 C C . MET A 1 259 ? 3.011 11.527 -1.797 1.00 90.19 259 MET A C 1
ATOM 1950 O O . MET A 1 259 ? 3.860 12.133 -1.154 1.00 90.19 259 MET A O 1
ATOM 1954 N N . ILE A 1 260 ? 3.301 10.872 -2.924 1.00 89.81 260 ILE A N 1
ATOM 1955 C CA . ILE A 1 260 ? 4.651 10.842 -3.500 1.00 89.81 260 ILE A CA 1
ATOM 1956 C C . ILE A 1 260 ? 5.010 12.223 -4.056 1.00 89.81 260 ILE A C 1
ATOM 1958 O O . ILE A 1 260 ? 6.148 12.667 -3.930 1.00 89.81 260 ILE A O 1
ATOM 1962 N N . ALA A 1 261 ? 4.043 12.912 -4.667 1.00 89.44 261 ALA A N 1
ATOM 1963 C CA . ALA A 1 261 ? 4.220 14.272 -5.165 1.00 89.44 261 ALA A CA 1
ATOM 1964 C C . ALA A 1 261 ? 4.415 15.304 -4.039 1.00 89.44 261 ALA A C 1
ATOM 1966 O O . ALA A 1 261 ? 5.054 16.323 -4.281 1.00 89.44 261 ALA A O 1
ATOM 1967 N N . ALA A 1 262 ? 3.897 15.035 -2.836 1.00 92.00 262 ALA A N 1
ATOM 1968 C CA . ALA A 1 262 ? 4.059 15.883 -1.658 1.00 92.00 262 ALA A CA 1
ATOM 1969 C C . ALA A 1 262 ? 5.439 15.750 -0.987 1.00 92.00 262 ALA A C 1
ATOM 1971 O O . ALA A 1 262 ? 5.813 16.620 -0.205 1.00 92.00 262 ALA A O 1
ATOM 1972 N N . CYS A 1 263 ? 6.210 14.695 -1.279 1.00 91.62 263 CYS A N 1
ATOM 1973 C CA . CYS A 1 263 ? 7.581 14.579 -0.786 1.00 91.62 263 CYS A CA 1
ATOM 1974 C C . CYS A 1 263 ? 8.473 15.654 -1.422 1.00 91.62 263 CYS A C 1
ATOM 1976 O O . CYS A 1 263 ? 8.572 15.747 -2.646 1.00 91.62 263 CYS A O 1
ATOM 1978 N N . THR A 1 264 ? 9.178 16.416 -0.589 1.00 93.31 264 THR A N 1
ATOM 1979 C CA . THR A 1 264 ? 10.072 17.505 -1.020 1.00 93.31 264 THR A CA 1
ATOM 1980 C C . THR A 1 264 ? 11.540 17.089 -1.067 1.00 93.31 264 THR A C 1
ATOM 1982 O O . THR A 1 264 ? 12.370 17.779 -1.659 1.00 93.31 264 THR A O 1
ATOM 1985 N N . SER A 1 265 ? 11.874 15.941 -0.472 1.00 97.19 265 SER A N 1
ATOM 1986 C CA . SER A 1 265 ? 13.231 15.400 -0.459 1.00 97.19 265 SER A CA 1
ATOM 1987 C C . SER A 1 265 ? 13.268 13.891 -0.699 1.00 97.19 265 SER A C 1
ATOM 1989 O O . SER A 1 265 ? 12.323 13.153 -0.407 1.00 97.19 265 SER A O 1
ATOM 1991 N N . ALA A 1 266 ? 14.419 13.400 -1.172 1.00 97.75 266 ALA A N 1
ATOM 1992 C CA . ALA A 1 266 ? 14.658 11.964 -1.327 1.00 97.75 266 ALA A CA 1
ATOM 1993 C C . ALA A 1 266 ? 14.519 11.218 0.008 1.00 97.75 266 ALA A C 1
ATOM 1995 O O . ALA A 1 266 ? 14.076 10.070 0.033 1.00 97.75 266 ALA A O 1
ATOM 1996 N N . LYS A 1 267 ? 14.861 11.875 1.127 1.00 97.50 267 LYS A N 1
ATOM 1997 C CA . LYS A 1 267 ? 14.803 11.265 2.456 1.00 97.50 267 LYS A CA 1
ATOM 1998 C C . LYS A 1 267 ? 13.375 11.064 2.950 1.00 97.50 267 LYS A C 1
ATOM 2000 O O . LYS A 1 267 ? 13.085 10.032 3.559 1.00 97.50 267 LYS A O 1
ATOM 2005 N N . GLU A 1 268 ? 12.486 12.013 2.674 1.00 95.69 268 GLU A N 1
ATOM 2006 C CA . GLU A 1 268 ? 11.057 11.878 2.973 1.00 95.69 268 GLU A CA 1
ATOM 2007 C C . GLU A 1 268 ? 10.445 10.710 2.198 1.00 95.69 268 GLU A C 1
ATOM 2009 O O . GLU A 1 268 ? 9.808 9.843 2.796 1.00 95.69 268 GLU A O 1
ATOM 2014 N N . ALA A 1 269 ? 10.723 10.621 0.895 1.00 96.19 269 ALA A N 1
ATOM 2015 C CA . ALA A 1 269 ? 10.239 9.527 0.055 1.00 96.19 269 ALA A CA 1
ATOM 2016 C C . ALA A 1 269 ? 10.838 8.159 0.453 1.00 96.19 269 ALA A C 1
ATOM 2018 O O . ALA A 1 269 ? 10.119 7.160 0.487 1.00 96.19 269 ALA A O 1
ATOM 2019 N N . GLU A 1 270 ? 12.122 8.095 0.830 1.00 97.62 270 GLU A N 1
ATOM 2020 C CA . GLU A 1 270 ? 12.742 6.885 1.401 1.00 97.62 270 GLU A CA 1
ATOM 2021 C C . GLU A 1 270 ? 12.050 6.469 2.711 1.00 97.62 270 GLU A C 1
ATOM 2023 O O . GLU A 1 270 ? 11.791 5.288 2.944 1.00 97.62 270 GLU A O 1
ATOM 2028 N N . THR A 1 271 ? 11.737 7.437 3.575 1.00 95.50 271 THR A N 1
ATOM 2029 C CA . THR A 1 271 ? 11.049 7.188 4.850 1.00 95.50 271 THR A CA 1
ATOM 2030 C C . THR A 1 271 ? 9.638 6.660 4.614 1.00 95.50 271 THR A C 1
ATOM 2032 O O . THR A 1 271 ? 9.217 5.720 5.290 1.00 95.50 271 THR A O 1
ATOM 2035 N N . LEU A 1 272 ? 8.929 7.207 3.625 1.00 93.25 272 LEU A N 1
ATOM 2036 C CA . LEU A 1 272 ? 7.621 6.716 3.204 1.00 93.25 272 LEU A CA 1
ATOM 2037 C C . LEU A 1 272 ? 7.694 5.252 2.738 1.00 93.25 272 LEU A C 1
ATOM 2039 O O . LEU A 1 272 ? 6.923 4.422 3.222 1.00 93.25 272 LEU A O 1
ATOM 2043 N N . ALA A 1 273 ? 8.661 4.916 1.878 1.00 95.69 273 ALA A N 1
ATOM 2044 C CA . ALA A 1 273 ? 8.897 3.540 1.435 1.00 95.69 273 ALA A CA 1
ATOM 2045 C C . ALA A 1 273 ? 9.189 2.601 2.621 1.00 95.69 273 ALA A C 1
ATOM 2047 O O . ALA A 1 273 ? 8.552 1.558 2.765 1.00 95.69 273 ALA A O 1
ATOM 2048 N N . LYS A 1 274 ? 10.074 3.004 3.544 1.00 95.62 274 LYS A N 1
ATOM 2049 C CA . LYS A 1 274 ? 10.397 2.227 4.757 1.00 95.62 274 LYS A CA 1
ATOM 2050 C C . LYS A 1 274 ? 9.186 1.976 5.654 1.00 95.62 274 LYS A C 1
ATOM 2052 O O . LYS A 1 274 ? 9.053 0.876 6.191 1.00 95.62 274 LYS A O 1
ATOM 2057 N N . LYS A 1 275 ? 8.292 2.960 5.809 1.00 93.06 275 LYS A N 1
ATOM 2058 C CA . LYS A 1 275 ? 7.031 2.776 6.547 1.00 93.06 275 LYS A CA 1
ATOM 2059 C C . LYS A 1 275 ? 6.168 1.698 5.886 1.00 93.06 275 LYS A C 1
ATOM 2061 O O . LYS A 1 275 ? 5.763 0.760 6.567 1.00 93.06 275 LYS A O 1
ATOM 2066 N N . GLY A 1 276 ? 5.981 1.768 4.564 1.00 93.38 276 GLY A N 1
ATOM 2067 C CA . GLY A 1 276 ? 5.260 0.743 3.801 1.00 93.38 276 GLY A CA 1
ATOM 2068 C C . GLY A 1 276 ? 5.885 -0.651 3.934 1.00 93.38 276 GLY A C 1
ATOM 2069 O O . GLY A 1 276 ? 5.188 -1.623 4.230 1.00 93.38 276 GLY A O 1
ATOM 2070 N N . GLN A 1 277 ? 7.211 -0.755 3.803 1.00 96.19 277 GLN A N 1
ATOM 2071 C CA . GLN A 1 277 ? 7.949 -2.008 3.998 1.00 96.19 277 GLN A CA 1
ATOM 2072 C C . GLN A 1 277 ? 7.732 -2.598 5.397 1.00 96.19 277 GLN A C 1
ATOM 2074 O O . GLN A 1 277 ? 7.487 -3.799 5.508 1.00 96.19 277 GLN A O 1
ATOM 2079 N N . SER A 1 278 ? 7.796 -1.767 6.444 1.00 94.50 278 SER A N 1
ATOM 2080 C CA . SER A 1 278 ? 7.590 -2.180 7.838 1.00 94.50 278 SER A CA 1
ATOM 2081 C C . SER A 1 278 ? 6.178 -2.723 8.067 1.00 94.50 278 SER A C 1
ATOM 2083 O O . SER A 1 278 ? 6.021 -3.839 8.562 1.00 94.50 278 SER A O 1
ATOM 2085 N N . THR A 1 279 ? 5.145 -2.007 7.613 1.00 92.81 279 THR A N 1
ATOM 2086 C CA . THR A 1 279 ? 3.748 -2.462 7.710 1.00 92.81 279 THR A CA 1
ATOM 2087 C C . THR A 1 279 ? 3.534 -3.790 6.987 1.00 92.81 279 THR A C 1
ATOM 2089 O O . THR A 1 279 ? 2.957 -4.726 7.537 1.00 92.81 279 THR A O 1
ATOM 2092 N N . LEU A 1 280 ? 4.055 -3.928 5.766 1.00 95.94 280 LEU A N 1
ATOM 2093 C CA . LEU A 1 280 ? 3.932 -5.181 5.022 1.00 95.94 280 LEU A CA 1
ATOM 2094 C C . LEU A 1 280 ? 4.788 -6.310 5.615 1.00 95.94 280 LEU A C 1
ATOM 2096 O O . LEU A 1 280 ? 4.465 -7.484 5.440 1.00 95.94 280 LEU A O 1
ATOM 2100 N N . ALA A 1 281 ? 5.870 -5.998 6.330 1.00 95.44 281 ALA A N 1
ATOM 2101 C CA . ALA A 1 281 ? 6.623 -6.994 7.086 1.00 95.44 281 ALA A CA 1
ATOM 2102 C C . ALA A 1 281 ? 5.806 -7.549 8.263 1.00 95.44 281 ALA A C 1
ATOM 2104 O O . ALA A 1 281 ? 5.888 -8.747 8.516 1.00 95.44 281 ALA A O 1
ATOM 2105 N N . GLN A 1 282 ? 4.971 -6.735 8.918 1.00 95.12 282 GLN A N 1
ATOM 2106 C CA . GLN A 1 282 ? 4.073 -7.212 9.978 1.00 95.12 282 GLN A CA 1
ATOM 2107 C C . GLN A 1 282 ? 3.021 -8.192 9.448 1.00 95.12 282 GLN A C 1
ATOM 2109 O O . GLN A 1 282 ? 2.784 -9.220 10.075 1.00 95.12 282 GLN A O 1
ATOM 2114 N N . ILE A 1 283 ? 2.445 -7.928 8.268 1.00 95.62 283 ILE A N 1
ATOM 2115 C CA . ILE A 1 283 ? 1.529 -8.874 7.604 1.00 95.62 283 ILE A CA 1
ATOM 2116 C C . ILE A 1 283 ? 2.253 -10.189 7.285 1.00 95.62 283 ILE A C 1
ATOM 2118 O O . ILE A 1 283 ? 1.728 -11.268 7.549 1.00 95.62 283 ILE A O 1
ATOM 2122 N N . ALA A 1 284 ? 3.469 -10.097 6.742 1.00 94.94 284 ALA A N 1
ATOM 2123 C CA . ALA A 1 284 ? 4.268 -11.264 6.369 1.00 94.94 284 ALA A CA 1
ATOM 2124 C C . ALA A 1 284 ? 4.790 -12.072 7.570 1.00 94.94 284 ALA A C 1
ATOM 2126 O O . ALA A 1 284 ? 5.170 -13.227 7.400 1.00 94.94 284 ALA A O 1
ATOM 2127 N N . ALA A 1 285 ? 4.851 -11.462 8.755 1.00 94.06 285 ALA A N 1
ATOM 2128 C CA . ALA A 1 285 ? 5.259 -12.092 10.008 1.00 94.06 285 ALA A CA 1
ATOM 2129 C C . ALA A 1 285 ? 4.065 -12.396 10.931 1.00 94.06 285 ALA A C 1
ATOM 2131 O O . ALA A 1 285 ? 4.262 -12.724 12.102 1.00 94.06 285 ALA A O 1
ATOM 2132 N N . PHE A 1 286 ? 2.831 -12.250 10.438 1.00 94.69 286 PHE A N 1
ATOM 2133 C CA . PHE A 1 286 ? 1.641 -12.433 11.258 1.00 94.69 286 PHE A CA 1
ATOM 2134 C C . PHE A 1 286 ? 1.539 -13.897 11.733 1.00 94.69 286 PHE A C 1
ATOM 2136 O O . PHE A 1 286 ? 1.784 -14.805 10.939 1.00 94.69 286 PHE A O 1
ATOM 2143 N N . PRO A 1 287 ? 1.187 -14.160 13.008 1.00 92.31 287 PRO A N 1
ATOM 2144 C CA . PRO A 1 287 ? 1.334 -15.489 13.619 1.00 92.31 287 PRO A CA 1
ATOM 2145 C C . PRO A 1 287 ? 0.396 -16.562 13.052 1.00 92.31 287 PRO A C 1
ATOM 2147 O O . PRO A 1 287 ? 0.626 -17.750 13.260 1.00 92.31 287 PRO A O 1
ATOM 2150 N N . VAL A 1 288 ? -0.656 -16.153 12.344 1.00 93.75 288 VAL A N 1
ATOM 2151 C CA . VAL A 1 288 ? -1.638 -17.040 11.710 1.00 93.75 288 VAL A CA 1
ATOM 2152 C C . VAL A 1 288 ? -1.718 -16.759 10.205 1.00 93.75 288 VAL A C 1
ATOM 2154 O O . VAL A 1 288 ? -1.348 -15.663 9.770 1.00 93.75 288 VAL A O 1
ATOM 2157 N N . PRO A 1 289 ? -2.196 -17.712 9.379 1.00 95.56 289 PRO A N 1
ATOM 2158 C CA . PRO A 1 289 ? -2.294 -17.524 7.936 1.00 95.56 289 PRO A CA 1
ATOM 2159 C C . PRO A 1 289 ? -3.071 -16.258 7.561 1.00 95.56 289 PRO A C 1
ATOM 2161 O O . PRO A 1 289 ? -4.123 -15.969 8.122 1.00 95.56 289 PRO A O 1
ATOM 2164 N N . VAL A 1 290 ? -2.566 -15.529 6.564 1.00 97.19 290 VAL A N 1
ATOM 2165 C CA . VAL A 1 290 ? -3.193 -14.318 6.013 1.00 97.19 290 VAL A CA 1
ATOM 2166 C C . VAL A 1 290 ? -3.349 -14.528 4.515 1.00 97.19 290 VAL A C 1
ATOM 2168 O O . VAL A 1 290 ? -2.354 -14.754 3.823 1.00 97.19 290 VAL A O 1
ATOM 2171 N N . VAL A 1 291 ? -4.576 -14.484 4.006 1.00 98.19 291 VAL A N 1
ATOM 2172 C CA . VAL A 1 291 ? -4.880 -14.731 2.591 1.00 98.19 291 VAL A CA 1
ATOM 2173 C C . VAL A 1 291 ? -5.485 -13.483 1.957 1.00 98.19 291 VAL A C 1
ATOM 2175 O O . VAL A 1 291 ? -6.493 -12.965 2.425 1.00 98.19 291 VAL A O 1
ATOM 2178 N N . ALA A 1 292 ? -4.900 -13.013 0.858 1.00 98.62 292 ALA A N 1
ATOM 2179 C CA . ALA A 1 292 ? -5.497 -11.968 0.034 1.00 98.62 292 ALA A CA 1
ATOM 2180 C C . ALA A 1 292 ? -6.549 -12.578 -0.905 1.00 98.62 292 ALA A C 1
ATOM 2182 O O . ALA A 1 292 ? -6.219 -13.421 -1.741 1.00 98.62 292 ALA A O 1
ATOM 2183 N N . ALA A 1 293 ? -7.797 -12.133 -0.786 1.00 98.69 293 ALA A N 1
ATOM 2184 C CA . ALA A 1 293 ? -8.913 -12.477 -1.659 1.00 98.69 293 ALA A CA 1
ATOM 2185 C C . ALA A 1 293 ? -9.144 -11.329 -2.656 1.00 98.69 293 ALA A C 1
ATOM 2187 O O . ALA A 1 293 ? -9.795 -10.325 -2.369 1.00 98.69 293 ALA A O 1
ATOM 2188 N N . ILE A 1 294 ? -8.552 -11.468 -3.840 1.00 98.81 294 ILE A N 1
ATOM 2189 C CA . ILE A 1 294 ? -8.345 -10.380 -4.796 1.00 98.81 294 ILE A CA 1
ATOM 2190 C C . ILE A 1 294 ? -9.461 -10.369 -5.844 1.00 98.81 294 ILE A C 1
ATOM 2192 O O . ILE A 1 294 ? -9.499 -11.214 -6.742 1.00 98.81 294 ILE A O 1
ATOM 2196 N N . HIS A 1 295 ? -10.328 -9.363 -5.784 1.00 98.44 295 HIS A N 1
ATOM 2197 C CA . HIS A 1 295 ? -11.252 -9.032 -6.865 1.00 98.44 295 HIS A CA 1
ATOM 2198 C C . HIS A 1 295 ? -10.968 -7.627 -7.403 1.00 98.44 295 HIS A C 1
ATOM 2200 O O . HIS A 1 295 ? -10.725 -6.699 -6.634 1.00 98.44 295 HIS A O 1
ATOM 2206 N N . GLY A 1 296 ? -11.001 -7.474 -8.727 1.00 97.81 296 GLY A N 1
ATOM 2207 C CA . GLY A 1 296 ? -10.774 -6.192 -9.383 1.00 97.81 296 GLY A CA 1
ATOM 2208 C C . GLY A 1 296 ? -9.300 -5.789 -9.463 1.00 97.81 296 GLY A C 1
ATOM 2209 O O . GLY A 1 296 ? -8.387 -6.621 -9.464 1.00 97.81 296 GLY A O 1
ATOM 2210 N N . THR A 1 297 ? -9.065 -4.485 -9.576 1.00 97.81 297 THR A N 1
ATOM 2211 C CA . THR A 1 297 ? -7.722 -3.924 -9.790 1.00 97.81 297 THR A CA 1
ATOM 2212 C C . THR A 1 297 ? -6.835 -4.107 -8.550 1.00 97.81 297 THR A C 1
ATOM 2214 O O . THR A 1 297 ? -7.199 -3.662 -7.464 1.00 97.81 297 THR A O 1
ATOM 2217 N N . CYS A 1 298 ? -5.676 -4.752 -8.709 1.00 98.44 298 CYS A N 1
ATOM 2218 C CA . CYS A 1 298 ? -4.679 -5.021 -7.668 1.00 98.44 298 CYS A CA 1
ATOM 2219 C C . CYS A 1 298 ? -3.291 -4.601 -8.172 1.00 98.44 298 CYS A C 1
ATOM 2221 O O . CYS A 1 298 ? -2.516 -5.409 -8.688 1.00 98.44 298 CYS A O 1
ATOM 2223 N N . LEU A 1 299 ? -3.009 -3.302 -8.108 1.00 98.06 299 LEU A N 1
ATOM 2224 C CA . LEU A 1 299 ? -1.836 -2.704 -8.741 1.00 98.06 299 LEU A CA 1
ATOM 2225 C C . LEU A 1 299 ? -0.927 -2.026 -7.722 1.00 98.06 299 LEU A C 1
ATOM 2227 O O . LEU A 1 299 ? -1.377 -1.543 -6.683 1.00 98.06 299 LEU A O 1
ATOM 2231 N N . GLY A 1 300 ? 0.361 -1.996 -8.046 1.00 96.94 300 GLY A N 1
ATOM 2232 C CA . GLY A 1 300 ? 1.408 -1.361 -7.258 1.00 96.94 300 GLY A CA 1
ATOM 2233 C C . GLY A 1 300 ? 1.394 -1.820 -5.805 1.00 96.94 300 GLY A C 1
ATOM 2234 O O . GLY A 1 300 ? 1.370 -3.023 -5.542 1.00 96.94 300 GLY A O 1
ATOM 2235 N N . GLY A 1 301 ? 1.282 -0.877 -4.866 1.00 95.38 301 GLY A N 1
ATOM 2236 C CA . GLY A 1 301 ? 1.162 -1.173 -3.434 1.00 95.38 301 GLY A CA 1
ATOM 2237 C C . GLY A 1 301 ? 0.049 -2.171 -3.069 1.00 95.38 301 GLY A C 1
ATOM 2238 O O . GLY A 1 301 ? 0.189 -2.925 -2.109 1.00 95.38 301 GLY A O 1
ATOM 2239 N N . GLY A 1 302 ? -1.023 -2.259 -3.865 1.00 96.75 302 GLY A N 1
ATOM 2240 C CA . GLY A 1 302 ? -2.052 -3.287 -3.708 1.00 96.75 302 GLY A CA 1
ATOM 2241 C C . GLY A 1 302 ? -1.534 -4.704 -3.933 1.00 96.75 302 GLY A C 1
ATOM 2242 O O . GLY A 1 302 ? -1.817 -5.611 -3.145 1.00 96.75 302 GLY A O 1
ATOM 2243 N N . LEU A 1 303 ? -0.718 -4.886 -4.976 1.00 98.50 303 LEU A N 1
ATOM 2244 C CA . LEU A 1 303 ? -0.039 -6.153 -5.210 1.00 98.50 303 LEU A CA 1
ATOM 2245 C C . LEU A 1 303 ? 1.070 -6.382 -4.184 1.00 98.50 303 LEU A C 1
ATOM 2247 O O . LEU A 1 303 ? 1.252 -7.515 -3.756 1.00 98.50 303 LEU A O 1
ATOM 2251 N N . GLU A 1 304 ? 1.788 -5.343 -3.752 1.00 98.19 304 GLU A N 1
ATOM 2252 C CA . GLU A 1 304 ? 2.798 -5.477 -2.693 1.00 98.19 304 GLU A CA 1
ATOM 2253 C C . GLU A 1 304 ? 2.182 -5.991 -1.382 1.00 98.19 304 GLU A C 1
ATOM 2255 O O . GLU A 1 304 ? 2.747 -6.898 -0.766 1.00 98.19 304 GLU A O 1
ATOM 2260 N N . LEU A 1 305 ? 0.992 -5.506 -1.007 1.00 97.44 305 LEU A N 1
ATOM 2261 C CA . LEU A 1 305 ? 0.232 -6.025 0.133 1.00 97.44 305 LEU A CA 1
ATOM 2262 C C . LEU A 1 305 ? -0.163 -7.490 -0.067 1.00 97.44 305 LEU A C 1
ATOM 2264 O O . LEU A 1 305 ? 0.047 -8.323 0.816 1.00 97.44 305 LEU A O 1
ATOM 2268 N N . ALA A 1 306 ? -0.689 -7.837 -1.240 1.00 98.19 306 ALA A N 1
ATOM 2269 C CA . ALA A 1 306 ? -1.044 -9.219 -1.551 1.00 98.19 306 ALA A CA 1
ATOM 2270 C C . ALA A 1 306 ? 0.185 -10.156 -1.554 1.00 98.19 306 ALA A C 1
ATOM 2272 O O . ALA A 1 306 ? 0.096 -11.317 -1.147 1.00 98.19 306 ALA A O 1
ATOM 2273 N N . LEU A 1 307 ? 1.353 -9.665 -1.977 1.00 97.94 307 LEU A N 1
ATOM 2274 C CA . LEU A 1 307 ? 2.630 -10.383 -1.917 1.00 97.94 307 LEU A CA 1
ATOM 2275 C C . LEU A 1 307 ? 3.136 -10.559 -0.481 1.00 97.94 307 LEU A C 1
ATOM 2277 O O . LEU A 1 307 ? 3.861 -11.514 -0.219 1.00 97.94 307 LEU A O 1
ATOM 2281 N N . ALA A 1 308 ? 2.780 -9.651 0.429 1.00 97.12 308 ALA A N 1
ATOM 2282 C CA . ALA A 1 308 ? 3.095 -9.765 1.848 1.00 97.12 308 ALA A CA 1
ATOM 2283 C C . ALA A 1 308 ? 2.212 -10.786 2.580 1.00 97.12 308 ALA A C 1
ATOM 2285 O O . ALA A 1 308 ? 2.638 -11.336 3.588 1.00 97.12 308 ALA A O 1
ATOM 2286 N N . CYS A 1 309 ? 1.014 -11.075 2.064 1.00 97.06 309 CYS A N 1
ATOM 2287 C CA . CYS A 1 309 ? 0.153 -12.129 2.595 1.00 97.06 309 CYS A CA 1
ATOM 2288 C C . CYS A 1 309 ? 0.786 -13.523 2.418 1.00 97.06 309 CYS A C 1
ATOM 2290 O O . CYS A 1 309 ? 1.591 -13.764 1.516 1.00 97.06 309 CYS A O 1
ATOM 2292 N N . HIS A 1 310 ? 0.366 -14.486 3.231 1.00 95.38 310 HIS A N 1
ATOM 2293 C CA . HIS A 1 310 ? 0.817 -15.876 3.144 1.00 95.38 310 HIS A CA 1
ATOM 2294 C C . HIS A 1 310 ? 0.253 -16.583 1.898 1.00 95.38 310 HIS A C 1
ATOM 2296 O O . HIS A 1 310 ? 0.976 -17.318 1.222 1.00 95.38 310 HIS A O 1
ATOM 2302 N N . GLY A 1 311 ? -1.003 -16.300 1.537 1.00 95.94 311 GLY A N 1
ATOM 2303 C CA . GLY A 1 311 ? -1.668 -16.826 0.340 1.00 95.94 311 GLY A CA 1
ATOM 2304 C C . GLY A 1 311 ? -2.396 -15.750 -0.466 1.00 95.94 311 GLY A C 1
ATOM 2305 O O . GLY A 1 311 ? -2.714 -14.679 0.050 1.00 95.94 311 GLY A O 1
ATOM 2306 N N . ARG A 1 312 ? -2.667 -16.034 -1.741 1.00 97.81 312 ARG A N 1
ATOM 2307 C CA . ARG A 1 312 ? -3.412 -15.167 -2.667 1.00 97.81 312 ARG A CA 1
ATOM 2308 C C . ARG A 1 312 ? -4.395 -15.999 -3.483 1.00 97.81 312 ARG A C 1
ATOM 2310 O O . ARG A 1 312 ? -3.978 -16.876 -4.232 1.00 97.81 312 ARG A O 1
ATOM 2317 N N . VAL A 1 313 ? -5.677 -15.677 -3.408 1.00 98.44 313 VAL A N 1
ATOM 2318 C CA . VAL A 1 313 ? -6.716 -16.196 -4.308 1.00 98.44 313 VAL A CA 1
ATOM 2319 C C . VAL A 1 313 ? -7.266 -15.012 -5.085 1.00 98.44 313 VAL A C 1
ATOM 2321 O O . VAL A 1 313 ? -7.487 -13.957 -4.495 1.00 98.44 313 VAL A O 1
ATOM 2324 N N . CYS A 1 314 ? -7.477 -15.139 -6.392 1.00 98.62 314 CYS A N 1
ATOM 2325 C CA . CYS A 1 314 ? -8.083 -14.061 -7.173 1.00 98.62 314 CYS A CA 1
ATOM 2326 C C . CYS A 1 314 ? -9.348 -14.495 -7.907 1.00 98.62 314 CYS A C 1
ATOM 2328 O O . CYS A 1 314 ? -9.579 -15.680 -8.140 1.00 98.62 314 CYS A O 1
ATOM 2330 N N . SER A 1 315 ? -10.191 -13.529 -8.267 1.00 98.56 315 SER A N 1
ATOM 2331 C CA . SER A 1 315 ? -11.360 -13.829 -9.086 1.00 98.56 315 SER A CA 1
ATOM 2332 C C . SER A 1 315 ? -11.001 -13.959 -10.571 1.00 98.56 315 SER A C 1
ATOM 2334 O O . SER A 1 315 ? -10.110 -13.268 -11.063 1.00 98.56 315 SER A O 1
ATOM 2336 N N . LEU A 1 316 ? -11.734 -14.795 -11.305 1.00 98.25 316 LEU A N 1
ATOM 2337 C CA . LEU A 1 316 ? -11.631 -14.964 -12.760 1.00 98.25 316 LEU A CA 1
ATOM 2338 C C . LEU A 1 316 ? -12.279 -13.825 -13.565 1.00 98.25 316 LEU A C 1
ATOM 2340 O O . LEU A 1 316 ? -12.313 -13.909 -14.789 1.00 98.25 316 LEU A O 1
ATOM 2344 N N . ASP A 1 317 ? -12.788 -12.792 -12.894 1.00 97.62 317 ASP A N 1
ATOM 2345 C CA . ASP A 1 317 ? -13.438 -11.648 -13.528 1.00 97.62 317 ASP A CA 1
ATOM 2346 C C . ASP A 1 317 ? -12.463 -10.840 -14.403 1.00 97.62 317 ASP A C 1
ATOM 2348 O O . ASP A 1 317 ? -11.301 -10.632 -14.035 1.00 97.62 317 ASP A O 1
ATOM 2352 N N . ASP A 1 318 ? -12.946 -10.329 -15.537 1.00 95.75 318 ASP A N 1
ATOM 2353 C CA . ASP A 1 318 ? -12.162 -9.536 -16.492 1.00 95.75 318 ASP A CA 1
ATOM 2354 C C . ASP A 1 318 ? -11.699 -8.183 -15.939 1.00 95.75 318 ASP A C 1
ATOM 2356 O O . ASP A 1 318 ? -10.815 -7.546 -16.515 1.00 95.75 318 ASP A O 1
ATOM 2360 N N . LYS A 1 319 ? -12.241 -7.720 -14.814 1.00 95.62 319 LYS A N 1
ATOM 2361 C CA . LYS A 1 319 ? -11.744 -6.549 -14.082 1.00 95.62 319 LYS A CA 1
ATOM 2362 C C . LYS A 1 319 ? -10.550 -6.891 -13.196 1.00 95.62 319 LYS A C 1
ATOM 2364 O O . LYS A 1 319 ? -9.814 -5.993 -12.793 1.00 95.62 319 LYS A O 1
ATOM 2369 N N . THR A 1 320 ? -10.315 -8.175 -12.920 1.00 98.19 320 THR A N 1
ATOM 2370 C CA . THR A 1 320 ? -9.194 -8.611 -12.084 1.00 98.19 320 THR A CA 1
ATOM 2371 C C . THR A 1 320 ? -7.883 -8.502 -12.852 1.00 98.19 320 THR A C 1
ATOM 2373 O O . THR A 1 320 ? -7.656 -9.156 -13.878 1.00 98.19 320 THR A O 1
ATOM 2376 N N . ALA A 1 321 ? -7.009 -7.637 -12.351 1.00 98.12 321 ALA A N 1
ATOM 2377 C CA . ALA A 1 321 ? -5.726 -7.321 -12.957 1.00 98.12 321 ALA A CA 1
ATOM 2378 C C . ALA A 1 321 ? -4.685 -7.094 -11.862 1.00 98.12 321 ALA A C 1
ATOM 2380 O O . ALA A 1 321 ? -4.899 -6.274 -10.971 1.00 98.12 321 ALA A O 1
ATOM 2381 N N . LEU A 1 322 ? -3.566 -7.816 -11.947 1.00 98.75 322 LEU A N 1
ATOM 2382 C CA . LEU A 1 322 ? -2.466 -7.745 -10.988 1.00 98.75 322 LEU A CA 1
ATOM 2383 C C . LEU A 1 322 ? -1.212 -7.189 -11.666 1.00 98.75 322 LEU A C 1
ATOM 2385 O O . LEU A 1 322 ? -0.877 -7.627 -12.765 1.00 98.75 322 LEU A O 1
ATOM 2389 N N . GLY A 1 323 ? -0.495 -6.259 -11.044 1.00 98.31 323 GLY A N 1
ATOM 2390 C CA . GLY A 1 323 ? 0.722 -5.707 -11.648 1.00 98.31 323 GLY A CA 1
ATOM 2391 C C . GLY A 1 323 ? 1.465 -4.704 -10.774 1.00 98.31 323 GLY A C 1
ATOM 2392 O O . GLY A 1 323 ? 0.938 -4.225 -9.776 1.00 98.31 323 GLY A O 1
ATOM 2393 N N . LEU A 1 324 ? 2.692 -4.381 -11.182 1.00 98.50 324 LEU A N 1
ATOM 2394 C CA . LEU A 1 324 ? 3.565 -3.385 -10.551 1.00 98.50 324 LEU A CA 1
ATOM 2395 C C . LEU A 1 324 ? 3.908 -2.295 -11.585 1.00 98.50 324 LEU A C 1
ATOM 2397 O O . LEU A 1 324 ? 4.930 -2.406 -12.267 1.00 98.5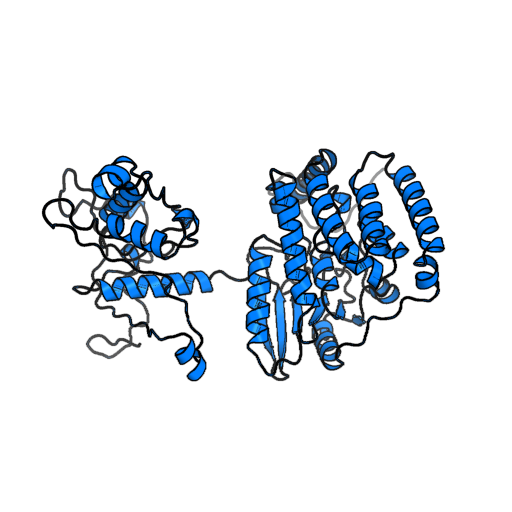0 324 LEU A O 1
ATOM 2401 N N . PRO A 1 325 ? 3.014 -1.307 -11.804 1.00 97.75 325 PRO A N 1
ATOM 2402 C CA . PRO A 1 325 ? 3.150 -0.303 -12.859 1.00 97.75 325 PRO A CA 1
ATOM 2403 C C . PRO A 1 325 ? 4.033 0.902 -12.487 1.00 97.75 325 PRO A C 1
ATOM 2405 O O . PRO A 1 325 ? 4.071 1.872 -13.238 1.00 97.75 325 PRO A O 1
ATOM 2408 N N . GLU A 1 326 ? 4.760 0.873 -11.369 1.00 98.06 326 GLU A N 1
ATOM 2409 C CA . GLU A 1 326 ? 5.527 2.010 -10.830 1.00 98.06 326 GLU A CA 1
ATOM 2410 C C . GLU A 1 326 ? 6.554 2.568 -11.821 1.00 98.06 326 GLU A C 1
ATOM 2412 O O . GLU A 1 326 ? 6.792 3.777 -11.858 1.00 98.06 326 GLU A O 1
ATOM 2417 N N . VAL A 1 327 ? 7.107 1.715 -12.688 1.00 97.88 327 VAL A N 1
ATOM 2418 C CA . VAL A 1 327 ? 8.035 2.136 -13.747 1.00 97.88 327 VAL A CA 1
ATOM 2419 C C . VAL A 1 327 ? 7.415 3.166 -14.698 1.00 97.88 327 VAL A C 1
ATOM 2421 O O . VAL A 1 327 ? 8.122 4.035 -15.205 1.00 97.88 327 VAL A O 1
ATOM 2424 N N . GLN A 1 328 ? 6.091 3.130 -14.896 1.00 96.62 328 GLN A N 1
ATOM 2425 C CA . GLN A 1 328 ? 5.359 4.087 -15.735 1.00 96.62 328 GLN A CA 1
ATOM 2426 C C . GLN A 1 328 ? 5.316 5.489 -15.114 1.00 96.62 328 GLN A C 1
ATOM 2428 O O . GLN A 1 328 ? 5.107 6.466 -15.824 1.00 96.62 328 GLN A O 1
ATOM 2433 N N . LEU A 1 329 ? 5.562 5.595 -13.805 1.00 97.31 329 LEU A N 1
ATOM 2434 C CA . LEU A 1 329 ? 5.700 6.852 -13.066 1.00 97.31 329 LEU A CA 1
ATOM 2435 C C . LEU A 1 329 ? 7.173 7.247 -12.870 1.00 97.31 329 LEU A C 1
ATOM 2437 O O . LEU A 1 329 ? 7.474 8.170 -12.115 1.00 97.31 329 LEU A O 1
ATOM 2441 N N . GLY A 1 330 ? 8.111 6.537 -13.505 1.00 97.81 330 GLY A N 1
ATOM 2442 C CA . GLY A 1 330 ? 9.545 6.727 -13.284 1.00 97.81 330 GLY A CA 1
ATOM 2443 C C . GLY A 1 330 ? 9.996 6.293 -11.889 1.00 97.81 330 GLY A C 1
ATOM 2444 O O . GLY A 1 330 ? 10.994 6.803 -11.388 1.00 97.81 330 GLY A O 1
ATOM 2445 N N . LEU A 1 331 ? 9.262 5.372 -11.266 1.00 98.25 331 LEU A N 1
ATOM 2446 C CA . LEU A 1 331 ? 9.526 4.836 -9.935 1.00 98.25 331 LEU A CA 1
ATOM 2447 C C . LEU A 1 331 ? 9.794 3.327 -10.006 1.00 98.25 331 LEU A C 1
ATOM 2449 O O . LEU A 1 331 ? 9.846 2.719 -11.074 1.00 98.25 331 LEU A O 1
ATOM 2453 N N . LEU A 1 332 ? 9.963 2.722 -8.838 1.00 98.50 332 LEU A N 1
ATOM 2454 C CA . LEU A 1 332 ? 9.996 1.279 -8.637 1.00 98.50 332 LEU A CA 1
ATOM 2455 C C . LEU A 1 332 ? 9.039 0.897 -7.494 1.00 98.50 332 LEU A C 1
ATOM 2457 O O . LEU A 1 332 ? 8.632 1.791 -6.750 1.00 98.50 332 LEU A O 1
ATOM 2461 N N . PRO A 1 333 ? 8.662 -0.387 -7.348 1.00 98.31 333 PRO A N 1
ATOM 2462 C CA . PRO A 1 333 ? 7.878 -0.853 -6.202 1.00 98.31 333 PRO A CA 1
ATOM 2463 C C . PRO A 1 333 ? 8.583 -0.517 -4.883 1.00 98.31 333 PRO A C 1
ATOM 2465 O O . PRO A 1 333 ? 9.757 -0.848 -4.730 1.00 98.31 333 PRO A O 1
ATOM 2468 N N . GLY A 1 334 ? 7.903 0.175 -3.968 1.00 96.44 334 GLY A N 1
ATOM 2469 C CA . GLY A 1 334 ? 8.529 0.794 -2.790 1.00 96.44 334 GLY A CA 1
ATOM 2470 C C . GLY A 1 334 ? 8.305 0.066 -1.462 1.00 96.44 334 GLY A C 1
ATOM 2471 O O . GLY A 1 334 ? 8.891 0.461 -0.458 1.00 96.44 334 GLY A O 1
ATOM 2472 N N . SER A 1 335 ? 7.465 -0.971 -1.432 1.00 95.88 335 SER A N 1
ATOM 2473 C CA . SER A 1 335 ? 7.029 -1.659 -0.204 1.00 95.88 335 SER A CA 1
ATOM 2474 C C . SER A 1 335 ? 7.380 -3.155 -0.205 1.00 95.88 335 SER A C 1
ATOM 2476 O O . SER A 1 335 ? 6.761 -3.969 0.487 1.00 95.88 335 SER A O 1
ATOM 2478 N N . GLY A 1 336 ? 8.397 -3.553 -0.965 1.00 96.88 336 GLY A N 1
ATOM 2479 C CA . GLY A 1 336 ? 8.918 -4.914 -1.049 1.00 96.88 336 GLY A CA 1
ATOM 2480 C C . GLY A 1 336 ? 8.593 -5.660 -2.329 1.00 96.88 336 GLY A C 1
ATOM 2481 O O . GLY A 1 336 ? 8.917 -6.848 -2.427 1.00 96.88 336 GLY A O 1
ATOM 2482 N N . GLY A 1 337 ? 7.950 -5.030 -3.308 1.00 97.88 337 GLY A N 1
ATOM 2483 C CA . GLY A 1 337 ? 7.635 -5.639 -4.596 1.00 97.88 337 GLY A CA 1
ATOM 2484 C C . GLY A 1 337 ? 8.888 -6.101 -5.338 1.00 97.88 337 GLY A C 1
ATOM 2485 O O . GLY A 1 337 ? 8.883 -7.195 -5.908 1.00 97.88 337 GLY A O 1
ATOM 2486 N N . THR A 1 338 ? 10.001 -5.362 -5.246 1.00 98.44 338 THR A N 1
ATOM 2487 C CA . THR A 1 338 ? 11.283 -5.778 -5.848 1.00 98.44 338 THR A CA 1
ATOM 2488 C C . THR A 1 338 ? 11.924 -6.964 -5.127 1.00 98.44 338 THR A C 1
ATOM 2490 O O . THR A 1 338 ? 12.841 -7.586 -5.658 1.00 98.44 338 THR A O 1
ATOM 2493 N N . GLN A 1 339 ? 11.433 -7.314 -3.936 1.00 98.31 339 GLN A N 1
ATOM 2494 C CA . GLN A 1 339 ? 11.993 -8.372 -3.101 1.00 98.31 339 GLN A CA 1
ATOM 2495 C C . GLN A 1 339 ? 11.117 -9.624 -3.074 1.00 98.31 339 GLN A C 1
ATOM 2497 O O . GLN A 1 339 ? 11.619 -10.732 -3.290 1.00 98.31 339 GLN A O 1
ATOM 2502 N N . ARG A 1 340 ? 9.812 -9.475 -2.834 1.00 97.38 340 ARG A N 1
ATOM 2503 C CA . ARG A 1 340 ? 8.875 -10.600 -2.711 1.00 97.38 340 ARG A CA 1
ATOM 2504 C C . ARG A 1 340 ? 8.557 -11.224 -4.067 1.00 97.38 340 ARG A C 1
ATOM 2506 O O . ARG A 1 340 ? 8.573 -12.446 -4.191 1.00 97.38 340 ARG A O 1
ATOM 2513 N N . LEU A 1 341 ? 8.339 -10.412 -5.104 1.00 97.62 341 LEU A N 1
ATOM 2514 C CA . LEU A 1 341 ? 7.933 -10.923 -6.413 1.00 97.62 341 LEU A CA 1
ATOM 2515 C C . LEU A 1 341 ? 9.009 -11.804 -7.085 1.00 97.62 341 LEU A C 1
ATOM 2517 O O . LEU A 1 341 ? 8.658 -12.906 -7.508 1.00 97.62 341 LEU A O 1
ATOM 2521 N N . PRO A 1 342 ? 10.302 -11.417 -7.166 1.00 95.75 342 PRO A N 1
ATOM 2522 C CA . PRO A 1 342 ? 11.331 -12.276 -7.766 1.00 95.75 342 PRO A CA 1
ATOM 2523 C C . PRO A 1 342 ? 11.487 -13.628 -7.074 1.00 95.75 342 PRO A C 1
ATOM 2525 O O . PRO A 1 342 ? 11.772 -14.623 -7.738 1.00 95.75 342 PRO A O 1
ATOM 2528 N N . ARG A 1 343 ? 11.272 -13.673 -5.755 1.00 93.75 343 ARG A N 1
ATOM 2529 C CA . ARG A 1 343 ? 11.317 -14.908 -4.961 1.00 93.75 343 ARG A CA 1
ATOM 2530 C C . ARG A 1 343 ? 10.076 -15.775 -5.174 1.00 93.75 343 ARG A C 1
ATOM 2532 O O . ARG A 1 343 ? 10.189 -16.993 -5.136 1.00 93.75 343 ARG A O 1
ATOM 2539 N N . LEU A 1 344 ? 8.927 -15.154 -5.443 1.00 94.06 344 LEU A N 1
ATOM 2540 C CA . LEU A 1 344 ? 7.664 -15.854 -5.672 1.00 94.06 344 LEU A CA 1
ATOM 2541 C C . LEU A 1 344 ? 7.565 -16.464 -7.078 1.00 94.06 344 LEU A C 1
ATOM 2543 O O . LEU A 1 344 ? 7.225 -17.633 -7.216 1.00 94.06 344 LEU A O 1
ATOM 2547 N N . VAL A 1 345 ? 7.843 -15.681 -8.127 1.00 94.56 345 VAL A N 1
ATOM 2548 C CA . VAL A 1 345 ? 7.592 -16.097 -9.527 1.00 94.56 345 VAL A CA 1
ATOM 2549 C C . VAL A 1 345 ? 8.865 -16.342 -10.347 1.00 94.56 345 VAL A C 1
ATOM 2551 O O . VAL A 1 345 ? 8.780 -16.751 -11.510 1.00 94.56 345 VAL A O 1
ATOM 2554 N N . GLY A 1 346 ? 10.037 -16.101 -9.752 1.00 94.25 346 GLY A N 1
ATOM 2555 C CA . GLY A 1 346 ? 11.347 -16.136 -10.402 1.00 94.25 346 GLY A CA 1
ATOM 2556 C C . GLY A 1 346 ? 11.768 -14.774 -10.973 1.00 94.25 346 GLY A C 1
ATOM 2557 O O . GLY A 1 346 ? 10.938 -13.997 -11.456 1.00 94.25 346 GLY A O 1
ATOM 2558 N N . ALA A 1 347 ? 13.077 -14.489 -10.960 1.00 94.19 347 ALA A N 1
ATOM 2559 C CA . ALA A 1 347 ? 13.626 -13.185 -11.340 1.00 94.19 347 ALA A CA 1
ATOM 2560 C C . ALA A 1 347 ? 13.259 -12.748 -12.765 1.00 94.19 347 ALA A C 1
ATOM 2562 O O . ALA A 1 347 ? 12.928 -11.586 -12.975 1.00 94.19 347 ALA A O 1
ATOM 2563 N N . ALA A 1 348 ? 13.253 -13.664 -13.739 1.00 94.06 348 ALA A N 1
ATOM 2564 C CA . ALA A 1 348 ? 12.938 -13.329 -15.128 1.00 94.06 348 ALA A CA 1
ATOM 2565 C C . ALA A 1 348 ? 11.498 -12.811 -15.295 1.00 94.06 348 ALA A C 1
ATOM 2567 O O . ALA A 1 348 ? 11.284 -11.753 -15.887 1.00 94.06 348 ALA A O 1
ATOM 2568 N N . LYS A 1 349 ? 10.511 -13.525 -14.731 1.00 95.88 349 LYS A N 1
ATOM 2569 C CA . LYS A 1 349 ? 9.093 -13.129 -14.795 1.00 95.88 349 LYS A CA 1
ATOM 2570 C C . LYS A 1 349 ? 8.834 -11.861 -13.985 1.00 95.88 349 LYS A C 1
ATOM 2572 O O . LYS A 1 349 ? 8.065 -11.008 -14.419 1.00 95.88 349 LYS A O 1
ATOM 2577 N N . ALA A 1 350 ? 9.488 -11.730 -12.831 1.00 97.50 350 ALA A N 1
ATOM 2578 C CA . ALA A 1 350 ? 9.366 -10.553 -11.985 1.00 97.50 350 ALA A CA 1
ATOM 2579 C C . ALA A 1 350 ? 9.924 -9.295 -12.662 1.00 97.50 350 ALA A C 1
ATOM 2581 O O . ALA A 1 350 ? 9.227 -8.288 -12.727 1.00 97.50 350 ALA A O 1
ATOM 2582 N N . LEU A 1 351 ? 11.137 -9.366 -13.220 1.00 97.88 351 LEU A N 1
ATOM 2583 C CA . LEU A 1 351 ? 11.748 -8.257 -13.955 1.00 97.88 351 LEU A CA 1
ATOM 2584 C C . LEU A 1 351 ? 10.909 -7.870 -15.170 1.00 97.88 351 LEU A C 1
ATOM 2586 O O . LEU A 1 351 ? 10.685 -6.687 -15.387 1.00 97.88 351 LEU A O 1
ATOM 2590 N N . ASP A 1 352 ? 10.393 -8.837 -15.930 1.00 97.31 352 ASP A N 1
ATOM 2591 C CA . ASP A 1 352 ? 9.496 -8.544 -17.050 1.00 97.31 352 ASP A CA 1
ATOM 2592 C C . ASP A 1 352 ? 8.223 -7.812 -16.594 1.00 97.31 352 ASP A C 1
ATOM 2594 O O . ASP A 1 352 ? 7.813 -6.846 -17.235 1.00 97.31 352 ASP A O 1
ATOM 2598 N N . MET A 1 353 ? 7.627 -8.204 -15.462 1.00 98.31 353 MET A N 1
ATOM 2599 C CA . MET A 1 353 ? 6.440 -7.530 -14.926 1.00 98.31 353 MET A CA 1
ATOM 2600 C C . MET A 1 353 ? 6.747 -6.114 -14.417 1.00 98.31 353 MET A C 1
ATOM 2602 O O . MET A 1 353 ? 6.047 -5.181 -14.802 1.00 98.31 353 MET A O 1
ATOM 2606 N N . ILE A 1 354 ? 7.804 -5.941 -13.616 1.00 98.50 354 ILE A N 1
ATOM 2607 C CA . ILE A 1 354 ? 8.163 -4.645 -13.016 1.00 98.50 354 ILE A CA 1
ATOM 2608 C C . ILE A 1 354 ? 8.675 -3.664 -14.083 1.00 98.50 354 ILE A C 1
ATOM 2610 O O . ILE A 1 354 ? 8.289 -2.502 -14.083 1.00 98.50 354 ILE A O 1
ATOM 2614 N N . LEU A 1 355 ? 9.514 -4.110 -15.027 1.00 98.19 355 LEU A N 1
ATOM 2615 C CA . LEU A 1 355 ? 10.119 -3.232 -16.041 1.00 98.19 355 LEU A CA 1
ATOM 2616 C C . LEU A 1 355 ? 9.146 -2.801 -17.141 1.00 98.19 355 LEU A C 1
ATOM 2618 O O . LEU A 1 355 ? 9.401 -1.810 -17.820 1.00 98.19 355 LEU A O 1
ATOM 2622 N N . THR A 1 356 ? 8.060 -3.547 -17.353 1.00 97.25 356 THR A N 1
ATOM 2623 C CA . THR A 1 356 ? 7.018 -3.176 -18.327 1.00 97.25 356 THR A CA 1
ATOM 2624 C C . THR A 1 356 ? 5.810 -2.514 -17.677 1.00 97.25 356 THR A C 1
ATOM 2626 O O . THR A 1 356 ? 5.027 -1.862 -18.367 1.00 97.25 356 THR A O 1
ATOM 2629 N N . GLY A 1 357 ? 5.621 -2.702 -16.369 1.00 96.88 357 GLY A N 1
ATOM 2630 C CA . GLY A 1 357 ? 4.417 -2.280 -15.666 1.00 96.88 357 GLY A CA 1
ATOM 2631 C C . GLY A 1 357 ? 3.143 -2.959 -16.170 1.00 96.88 357 GLY A C 1
ATOM 2632 O O . GLY A 1 357 ? 2.053 -2.407 -16.030 1.00 96.88 357 GLY A O 1
ATOM 2633 N N . LYS A 1 358 ? 3.257 -4.121 -16.827 1.00 96.69 358 LYS A N 1
ATOM 2634 C CA . LYS A 1 358 ? 2.114 -4.777 -17.470 1.00 96.69 358 LYS A CA 1
ATOM 2635 C C . LYS A 1 358 ? 1.161 -5.394 -16.449 1.00 96.69 358 LYS A C 1
ATOM 2637 O O . LYS A 1 358 ? 1.571 -5.888 -15.400 1.00 96.69 358 LYS A O 1
ATOM 2642 N N . HIS A 1 359 ? -0.114 -5.443 -16.817 1.00 97.38 359 HIS A N 1
ATOM 2643 C CA . HIS A 1 359 ? -1.151 -6.084 -16.018 1.00 97.38 359 HIS A CA 1
ATOM 2644 C C . HIS A 1 359 ? -1.272 -7.570 -16.373 1.00 97.38 359 HIS A C 1
ATOM 2646 O O . HIS A 1 359 ? -1.338 -7.945 -17.545 1.00 97.38 359 HIS A O 1
ATOM 2652 N N . ILE A 1 360 ? -1.341 -8.416 -15.352 1.00 98.31 360 ILE A N 1
ATOM 2653 C CA . ILE A 1 360 ? -1.505 -9.863 -15.448 1.00 98.31 360 ILE A CA 1
ATOM 2654 C C . ILE A 1 360 ? -2.949 -10.229 -15.115 1.00 98.31 360 ILE A C 1
ATOM 2656 O O . ILE A 1 360 ? -3.483 -9.845 -14.074 1.00 98.31 360 ILE A O 1
ATOM 2660 N N . ARG A 1 361 ? -3.582 -11.002 -16.001 1.00 98.25 361 ARG A N 1
ATOM 2661 C CA . ARG A 1 361 ? -4.943 -11.525 -15.807 1.00 98.25 361 ARG A CA 1
ATOM 2662 C C . ARG A 1 361 ? -4.945 -12.786 -14.949 1.00 98.25 361 ARG A C 1
ATOM 2664 O O . ARG A 1 361 ? -3.969 -13.535 -14.961 1.00 98.25 361 ARG A O 1
ATOM 2671 N N . ALA A 1 362 ? -6.066 -13.065 -14.286 1.00 97.81 362 ALA A N 1
ATOM 2672 C CA . ALA A 1 362 ? -6.222 -14.146 -13.306 1.00 97.81 362 ALA A CA 1
ATOM 2673 C C . ALA A 1 362 ? -5.631 -15.501 -13.748 1.00 97.81 362 ALA A C 1
ATOM 2675 O O . ALA A 1 362 ? -4.764 -16.058 -13.077 1.00 97.81 362 ALA A O 1
ATOM 2676 N N . ARG A 1 363 ? -5.995 -15.998 -14.941 1.00 97.75 363 ARG A N 1
ATOM 2677 C CA . ARG A 1 363 ? -5.477 -17.284 -15.459 1.00 97.75 363 ARG A CA 1
ATOM 2678 C C . ARG A 1 363 ? -3.964 -17.284 -15.686 1.00 97.75 363 ARG A C 1
ATOM 2680 O O . ARG A 1 363 ? -3.305 -18.309 -15.536 1.00 97.75 363 ARG A O 1
ATOM 2687 N N . GLN A 1 364 ? -3.395 -16.156 -16.105 1.00 97.88 364 GLN A N 1
ATOM 2688 C CA . GLN A 1 364 ? -1.947 -16.035 -16.258 1.00 97.88 364 GLN A CA 1
ATOM 2689 C C . GLN A 1 364 ? -1.264 -15.936 -14.894 1.00 97.88 364 GLN A C 1
ATOM 2691 O O . GLN A 1 364 ? -0.243 -16.593 -14.705 1.00 97.88 364 GLN A O 1
ATOM 2696 N N . ALA A 1 365 ? -1.849 -15.184 -13.956 1.00 98.19 365 ALA A N 1
ATOM 2697 C CA . ALA A 1 365 ? -1.359 -15.059 -12.588 1.00 98.19 365 ALA A CA 1
ATOM 2698 C C . ALA A 1 365 ? -1.257 -16.436 -11.913 1.00 98.19 365 ALA A C 1
ATOM 2700 O O . ALA A 1 365 ? -0.223 -16.747 -11.324 1.00 98.19 365 ALA A O 1
ATOM 2701 N N . LEU A 1 366 ? -2.270 -17.292 -12.089 1.00 97.38 366 LEU A N 1
ATOM 2702 C CA . LEU A 1 366 ? -2.259 -18.664 -11.577 1.00 97.38 366 LEU A CA 1
ATOM 2703 C C . LEU A 1 366 ? -1.146 -19.505 -12.221 1.00 97.38 366 LEU A C 1
ATOM 2705 O O . LEU A 1 366 ? -0.328 -20.106 -11.527 1.00 97.38 366 LEU A O 1
ATOM 2709 N N . ARG A 1 367 ? -1.056 -19.502 -13.561 1.00 96.00 367 ARG A N 1
ATOM 2710 C CA . ARG A 1 367 ? -0.036 -20.278 -14.297 1.00 96.00 367 ARG A CA 1
ATOM 2711 C C . ARG A 1 367 ? 1.395 -19.909 -13.912 1.00 96.00 367 ARG A C 1
ATOM 2713 O O . ARG A 1 367 ? 2.260 -20.779 -13.898 1.00 96.00 367 ARG A O 1
ATOM 2720 N N . MET A 1 368 ? 1.654 -18.634 -13.629 1.00 94.88 368 MET A N 1
ATOM 2721 C CA . MET A 1 368 ? 2.993 -18.166 -13.265 1.00 94.88 368 MET A CA 1
ATOM 2722 C C . MET A 1 368 ? 3.306 -18.263 -11.766 1.00 94.88 368 MET A C 1
ATOM 2724 O O . MET A 1 368 ? 4.429 -17.942 -11.386 1.00 94.88 368 MET A O 1
ATOM 2728 N N . GLY A 1 369 ? 2.348 -18.695 -10.937 1.00 94.62 369 GLY A N 1
ATOM 2729 C CA . GLY A 1 369 ? 2.507 -18.799 -9.484 1.00 94.62 369 GLY A CA 1
ATOM 2730 C C . GLY A 1 369 ? 2.407 -17.466 -8.737 1.00 94.62 369 GLY A C 1
ATOM 2731 O O . GLY A 1 369 ? 2.853 -17.380 -7.599 1.00 94.62 369 GLY A O 1
ATOM 2732 N N . LEU A 1 370 ? 1.847 -16.424 -9.363 1.00 97.19 370 LEU A N 1
ATOM 2733 C CA . LEU A 1 370 ? 1.591 -15.139 -8.703 1.00 97.19 370 LEU A CA 1
ATOM 2734 C C . LEU A 1 370 ? 0.430 -15.246 -7.705 1.00 97.19 370 LEU A C 1
ATOM 2736 O O . LEU A 1 370 ? 0.454 -14.599 -6.662 1.00 97.19 370 LEU A O 1
ATOM 2740 N N . VAL A 1 371 ? -0.570 -16.069 -8.025 1.00 97.62 371 VAL A N 1
ATOM 2741 C CA . VAL A 1 371 ? -1.670 -16.433 -7.124 1.00 97.62 371 VAL A CA 1
ATOM 2742 C C . VAL A 1 371 ? -1.698 -17.944 -6.925 1.00 97.62 371 VAL A C 1
ATOM 2744 O O . VAL A 1 371 ? -1.233 -18.700 -7.782 1.00 97.62 371 VAL A O 1
ATOM 2747 N N . ASP A 1 372 ? -2.232 -18.367 -5.787 1.00 95.31 372 ASP A N 1
ATOM 2748 C CA . ASP A 1 372 ? -2.397 -19.768 -5.416 1.00 95.31 372 ASP A CA 1
ATOM 2749 C C . ASP A 1 372 ? -3.605 -20.405 -6.110 1.00 95.31 372 ASP A C 1
ATOM 2751 O O . ASP A 1 372 ? -3.543 -21.581 -6.463 1.00 95.31 372 ASP A O 1
ATOM 2755 N N . ASP A 1 373 ? -4.675 -19.632 -6.324 1.00 97.25 373 ASP A N 1
ATOM 2756 C CA . ASP A 1 373 ? -5.891 -20.089 -6.996 1.00 97.25 373 ASP A CA 1
ATOM 2757 C C . ASP A 1 373 ? -6.617 -18.932 -7.715 1.00 97.25 373 ASP A C 1
ATOM 2759 O O . ASP A 1 373 ? -6.425 -17.755 -7.382 1.00 97.25 373 ASP A O 1
ATOM 2763 N N . ALA A 1 374 ? -7.431 -19.266 -8.719 1.00 98.31 374 ALA A N 1
ATOM 2764 C CA . ALA A 1 374 ? -8.248 -18.327 -9.479 1.00 98.31 374 ALA A CA 1
ATOM 2765 C C . ALA A 1 374 ? -9.662 -18.889 -9.704 1.00 98.31 374 ALA A C 1
ATOM 2767 O O . ALA A 1 374 ? -9.846 -19.839 -10.465 1.00 98.31 374 ALA A O 1
ATOM 2768 N N . VAL A 1 375 ? -10.667 -18.264 -9.087 1.00 98.50 375 VAL A N 1
ATOM 2769 C CA . VAL A 1 375 ? -12.039 -18.800 -8.981 1.00 98.50 375 VAL A CA 1
ATOM 2770 C C . VAL A 1 375 ? -13.106 -17.789 -9.419 1.00 98.50 375 VAL A C 1
ATOM 2772 O O . VAL A 1 375 ? -12.816 -16.599 -9.516 1.00 98.50 375 VAL A O 1
ATOM 2775 N N . PRO A 1 376 ? -14.359 -18.186 -9.704 1.00 98.25 376 PRO A N 1
ATOM 2776 C CA . PRO A 1 376 ? -15.452 -17.226 -9.870 1.00 98.25 376 PRO A CA 1
ATOM 2777 C C . PRO A 1 376 ? -15.592 -16.300 -8.650 1.00 98.25 376 PRO A C 1
ATOM 2779 O O . PRO A 1 376 ? -15.416 -16.735 -7.513 1.00 98.25 376 PRO A O 1
ATOM 2782 N N . GLN A 1 377 ? -15.942 -15.026 -8.869 1.00 96.38 377 GLN A N 1
ATOM 2783 C CA . GLN A 1 377 ? -16.057 -14.034 -7.788 1.00 96.38 377 GLN A CA 1
ATOM 2784 C C . GLN A 1 377 ? -17.016 -14.480 -6.672 1.00 96.38 377 GLN A C 1
ATOM 2786 O O . GLN A 1 377 ? -16.737 -14.240 -5.501 1.00 96.38 377 GLN A O 1
ATOM 2791 N N . SER A 1 378 ? -18.104 -15.171 -7.025 1.00 96.12 378 SER A N 1
ATOM 2792 C CA . SER A 1 378 ? -19.128 -15.645 -6.086 1.00 96.12 378 SER A CA 1
ATOM 2793 C C . SER A 1 378 ? -18.600 -16.574 -4.991 1.00 96.12 378 SER A C 1
ATOM 2795 O O . SER A 1 378 ? -19.200 -16.638 -3.922 1.00 96.12 378 SER A O 1
ATOM 2797 N N . ILE A 1 379 ? -17.488 -17.275 -5.233 1.00 96.62 379 ILE A N 1
ATOM 2798 C CA . ILE A 1 379 ? -16.883 -18.200 -4.264 1.00 96.62 379 ILE A CA 1
ATOM 2799 C C . ILE A 1 379 ? -15.532 -17.714 -3.727 1.00 96.62 379 ILE A C 1
ATOM 2801 O O . ILE A 1 379 ? -14.925 -18.399 -2.912 1.00 96.62 379 ILE A O 1
ATOM 2805 N N . LEU A 1 380 ? -15.070 -16.524 -4.125 1.00 97.75 380 LEU A N 1
ATOM 2806 C CA . LEU A 1 380 ? -13.734 -16.013 -3.799 1.00 97.75 380 LEU A CA 1
ATOM 2807 C C . LEU A 1 380 ? -13.441 -16.002 -2.290 1.00 97.75 380 LEU A C 1
ATOM 2809 O O . LEU A 1 380 ? -12.402 -16.502 -1.860 1.00 97.75 380 LEU A O 1
ATOM 2813 N N . LEU A 1 381 ? -14.353 -15.442 -1.489 1.00 96.88 381 LEU A N 1
ATOM 2814 C CA . LEU A 1 381 ? -14.195 -15.380 -0.033 1.00 96.88 381 LEU A CA 1
ATOM 2815 C C . LEU A 1 381 ? -14.156 -16.786 0.578 1.00 96.88 381 LEU A C 1
ATOM 2817 O O . LEU A 1 381 ? -13.309 -17.067 1.420 1.00 96.88 381 LEU A O 1
ATOM 2821 N N . GLN A 1 382 ? -15.040 -17.674 0.123 1.00 96.94 382 GLN A N 1
ATOM 2822 C CA . GLN A 1 382 ? -15.113 -19.046 0.616 1.00 96.94 382 GLN A CA 1
ATOM 2823 C C . GLN A 1 382 ? -13.822 -19.821 0.309 1.00 96.94 382 GLN A C 1
ATOM 2825 O O . GLN A 1 382 ? -13.246 -20.430 1.207 1.00 96.94 382 GLN A O 1
ATOM 2830 N N . THR A 1 383 ? -13.301 -19.719 -0.916 1.00 97.44 383 THR A N 1
ATOM 2831 C CA . THR A 1 383 ? -12.021 -20.332 -1.301 1.00 97.44 383 THR A CA 1
ATOM 2832 C C . THR A 1 383 ? -10.851 -19.764 -0.494 1.00 97.44 383 THR A C 1
ATOM 2834 O O . THR A 1 383 ? -9.962 -20.507 -0.081 1.00 97.44 383 THR A O 1
ATOM 2837 N N . ALA A 1 384 ? -10.836 -18.456 -0.217 1.00 97.50 384 ALA A N 1
ATOM 2838 C CA . ALA A 1 384 ? -9.801 -17.848 0.618 1.00 97.50 384 ALA A CA 1
ATOM 2839 C C . ALA A 1 384 ? -9.863 -18.332 2.079 1.00 97.50 384 ALA A C 1
ATOM 2841 O O . ALA A 1 384 ? -8.822 -18.583 2.684 1.00 97.50 384 ALA A O 1
ATOM 2842 N N . ILE A 1 385 ? -11.065 -18.527 2.625 1.00 96.31 385 ILE A N 1
ATOM 2843 C CA . ILE A 1 385 ? -11.282 -19.120 3.953 1.00 96.31 385 ILE A CA 1
ATOM 2844 C C . ILE A 1 385 ? -10.793 -20.571 3.992 1.00 96.31 385 ILE A C 1
ATOM 2846 O O . ILE A 1 385 ? -10.067 -20.962 4.903 1.00 96.31 385 ILE A O 1
ATOM 2850 N N . GLU A 1 386 ? -11.138 -21.377 2.992 1.00 95.38 386 GLU A N 1
ATOM 2851 C CA . GLU A 1 386 ? -10.641 -22.752 2.882 1.00 95.38 386 GLU A CA 1
ATOM 2852 C C . GLU A 1 386 ? -9.115 -22.788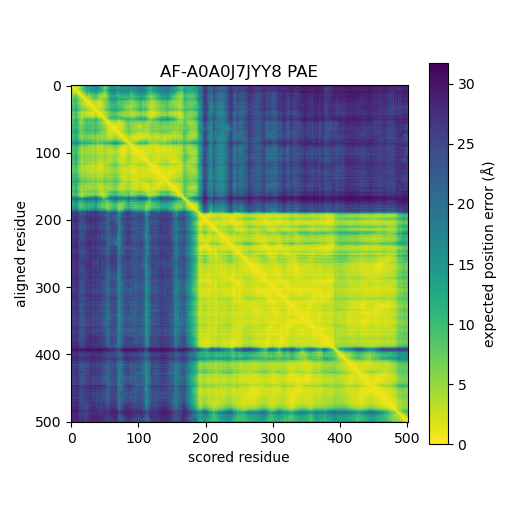 2.774 1.00 95.38 386 GLU A C 1
ATOM 2854 O O . GLU A 1 386 ? -8.467 -23.644 3.377 1.00 95.38 386 GLU A O 1
ATOM 2859 N N . ARG A 1 387 ? -8.523 -21.812 2.076 1.00 94.38 387 ARG A N 1
ATOM 2860 C CA . ARG A 1 387 ? -7.071 -21.652 2.000 1.00 94.38 387 ARG A CA 1
ATOM 2861 C C . ARG A 1 387 ? -6.447 -21.327 3.356 1.00 94.38 387 ARG A C 1
ATOM 2863 O O . ARG A 1 387 ? -5.382 -21.863 3.642 1.00 94.38 387 ARG A O 1
ATOM 2870 N N . VAL A 1 388 ? -7.094 -20.505 4.185 1.00 94.56 388 VAL A N 1
ATOM 2871 C CA . VAL A 1 388 ? -6.671 -20.269 5.578 1.00 94.56 388 VAL A CA 1
ATOM 2872 C C . VAL A 1 388 ? -6.689 -21.580 6.373 1.00 94.56 388 VAL A C 1
ATOM 2874 O O . VAL A 1 388 ? -5.688 -21.921 6.999 1.00 94.56 388 VAL A O 1
ATOM 2877 N N . LYS A 1 389 ? -7.775 -22.359 6.281 1.00 92.62 389 LYS A N 1
ATOM 2878 C CA . LYS A 1 389 ? -7.948 -23.630 7.018 1.00 92.62 389 LYS A CA 1
ATOM 2879 C C . LYS A 1 389 ? -6.965 -24.727 6.612 1.00 92.62 389 LYS A C 1
ATOM 2881 O O . LYS A 1 389 ? -6.636 -25.589 7.419 1.00 92.62 389 LYS A O 1
ATOM 2886 N N . GLN A 1 390 ? -6.464 -24.699 5.378 1.00 88.81 390 GLN A N 1
ATOM 2887 C CA . GLN A 1 390 ? -5.385 -25.592 4.935 1.00 88.81 390 GLN A CA 1
ATOM 2888 C C . GLN A 1 390 ? -4.045 -25.312 5.642 1.00 88.81 390 GLN A C 1
ATOM 2890 O O . GLN A 1 390 ? -3.098 -26.086 5.474 1.00 88.81 390 GLN A O 1
ATOM 2895 N N . GLY A 1 391 ? -3.957 -24.220 6.406 1.00 80.81 391 GLY A N 1
ATOM 2896 C CA . GLY A 1 391 ? -2.744 -23.762 7.056 1.00 80.81 391 GLY A CA 1
ATOM 2897 C C . GLY A 1 391 ? -1.736 -23.183 6.067 1.00 80.81 391 GLY A C 1
ATOM 2898 O O . GLY A 1 391 ? -1.972 -23.044 4.863 1.00 80.81 391 GLY A O 1
ATOM 2899 N N . TRP A 1 392 ? -0.562 -22.840 6.587 1.00 73.12 392 TRP A N 1
ATOM 2900 C CA . TRP A 1 392 ? 0.529 -22.322 5.776 1.00 73.12 392 TRP A CA 1
ATOM 2901 C C . TRP A 1 392 ? 1.452 -23.459 5.327 1.00 73.12 392 TRP A C 1
ATOM 2903 O O . TRP A 1 392 ? 2.145 -24.078 6.133 1.00 73.12 392 TRP A O 1
ATOM 2913 N N . LYS A 1 393 ? 1.480 -23.744 4.020 1.00 62.09 393 LYS A N 1
ATOM 2914 C CA . LYS A 1 393 ? 2.515 -24.604 3.427 1.00 62.09 393 LYS A CA 1
ATOM 2915 C C . LYS A 1 393 ? 3.763 -23.771 3.131 1.00 62.09 393 LYS A C 1
ATOM 2917 O O . LYS A 1 393 ? 3.647 -22.641 2.658 1.00 62.09 393 LYS A O 1
ATOM 2922 N N . HIS A 1 394 ? 4.944 -24.349 3.373 1.00 57.19 394 HIS A N 1
ATOM 2923 C CA . HIS A 1 394 ? 6.228 -23.757 2.983 1.00 57.19 394 HIS A CA 1
ATOM 2924 C C . HIS A 1 394 ? 6.205 -23.314 1.512 1.00 57.19 394 HIS A C 1
ATOM 2926 O O . HIS A 1 394 ? 5.547 -23.945 0.680 1.00 57.19 394 HIS A O 1
ATOM 2932 N N . GLN A 1 395 ? 6.904 -22.208 1.221 1.00 62.94 395 GLN A N 1
ATOM 2933 C CA . GLN A 1 395 ? 6.935 -21.560 -0.093 1.00 62.94 395 GLN A CA 1
ATOM 2934 C C . GLN A 1 395 ? 7.051 -22.583 -1.225 1.00 62.94 395 GLN A C 1
ATOM 2936 O O . GLN A 1 395 ? 7.926 -23.447 -1.213 1.00 62.94 395 GLN A O 1
ATOM 2941 N N . ARG A 1 396 ? 6.159 -22.463 -2.216 1.00 67.38 396 ARG A N 1
ATOM 2942 C CA . ARG A 1 396 ? 6.185 -23.291 -3.422 1.00 67.38 396 ARG A CA 1
ATOM 2943 C C . ARG A 1 396 ? 7.572 -23.193 -4.051 1.00 67.38 396 ARG A C 1
ATOM 2945 O O . ARG A 1 396 ? 8.001 -22.102 -4.422 1.00 67.38 396 ARG A O 1
ATOM 2952 N N . GLU A 1 397 ? 8.258 -24.326 -4.181 1.00 75.12 397 GLU A N 1
ATOM 2953 C CA . GLU A 1 397 ? 9.548 -24.343 -4.858 1.00 75.12 397 GLU A CA 1
ATOM 2954 C C . GLU A 1 397 ? 9.381 -23.857 -6.299 1.00 75.12 397 GLU A C 1
ATOM 2956 O O . GLU A 1 397 ? 8.460 -24.263 -7.019 1.00 75.12 397 GLU A O 1
ATOM 2961 N N . LEU A 1 398 ? 10.282 -22.971 -6.723 1.00 81.12 398 LEU A N 1
ATOM 2962 C CA . LEU A 1 398 ? 10.319 -22.522 -8.106 1.00 81.12 398 LEU A CA 1
ATOM 2963 C C . LEU A 1 398 ? 10.518 -23.731 -9.040 1.00 81.12 398 LEU A C 1
ATOM 2965 O O . LEU A 1 398 ? 11.266 -24.653 -8.694 1.00 81.12 398 LEU A O 1
ATOM 2969 N N . PRO A 1 399 ? 9.912 -23.729 -10.243 1.00 82.62 399 PRO A N 1
ATOM 2970 C CA . PRO A 1 399 ? 10.206 -24.732 -11.260 1.00 82.62 399 PRO A CA 1
ATOM 2971 C C . PRO A 1 399 ? 11.715 -24.857 -11.495 1.00 82.62 399 PRO A C 1
ATOM 2973 O O . PRO A 1 399 ? 12.445 -23.868 -11.421 1.00 82.62 399 PRO A O 1
ATOM 2976 N N . TRP A 1 400 ? 12.199 -26.056 -11.822 1.00 81.19 400 TRP A N 1
ATOM 2977 C CA . TRP A 1 400 ? 13.639 -26.324 -11.952 1.00 81.19 400 TRP A CA 1
ATOM 2978 C C . TRP A 1 400 ? 14.359 -25.376 -12.933 1.00 81.19 400 TRP A C 1
ATOM 2980 O O . TRP A 1 400 ? 15.499 -24.992 -12.684 1.00 81.19 400 TRP A O 1
ATOM 2990 N N . GLN A 1 401 ? 13.682 -24.941 -14.003 1.00 82.38 401 GLN A N 1
ATOM 2991 C CA . GLN A 1 401 ? 14.201 -23.969 -14.976 1.00 82.38 401 GLN A CA 1
ATOM 2992 C C . GLN A 1 401 ? 14.448 -22.602 -14.327 1.00 82.38 401 GLN A C 1
ATOM 2994 O O . GLN A 1 401 ? 15.512 -22.007 -14.491 1.00 82.38 401 GLN A O 1
ATOM 2999 N N . ASP A 1 402 ? 13.478 -22.130 -13.538 1.00 82.31 402 ASP A N 1
ATOM 3000 C CA . ASP A 1 402 ? 13.583 -20.878 -12.793 1.00 82.31 402 ASP A CA 1
ATOM 3001 C C . ASP A 1 402 ? 14.652 -20.999 -11.692 1.00 82.31 402 ASP A C 1
ATOM 3003 O O . ASP A 1 402 ? 15.389 -20.048 -11.444 1.00 82.31 402 ASP A O 1
ATOM 3007 N N . ARG A 1 403 ? 14.811 -22.171 -11.060 1.00 81.81 403 ARG A N 1
ATOM 3008 C CA . ARG A 1 403 ? 15.892 -22.417 -10.084 1.00 81.81 403 ARG A CA 1
ATOM 3009 C C . ARG A 1 403 ? 17.274 -22.340 -10.729 1.00 81.81 403 ARG A C 1
ATOM 3011 O O . ARG A 1 403 ? 18.153 -21.683 -10.177 1.00 81.81 403 ARG A O 1
ATOM 3018 N N . LEU A 1 404 ? 17.450 -22.956 -11.898 1.00 81.75 404 LEU A N 1
ATOM 3019 C CA . LEU A 1 404 ? 18.707 -22.923 -12.648 1.00 81.75 404 LEU A CA 1
ATOM 3020 C C . LEU A 1 404 ? 19.076 -21.489 -13.055 1.00 81.75 404 LEU A C 1
ATOM 3022 O O . LEU A 1 404 ? 20.203 -21.051 -12.826 1.00 81.75 404 LEU A O 1
ATOM 3026 N N . LEU A 1 405 ? 18.111 -20.734 -13.592 1.00 79.19 405 LEU A N 1
ATOM 3027 C CA . LEU A 1 405 ? 18.302 -19.325 -13.957 1.00 79.19 405 LEU A CA 1
ATOM 3028 C C . LEU A 1 405 ? 18.579 -18.427 -12.745 1.00 79.19 405 LEU A C 1
ATOM 3030 O O . LEU A 1 405 ? 19.270 -17.421 -12.882 1.00 79.19 405 LEU A O 1
ATOM 3034 N N . ASN A 1 406 ? 18.075 -18.781 -11.561 1.00 77.31 406 ASN A N 1
ATOM 3035 C CA . ASN A 1 406 ? 18.345 -18.051 -10.323 1.00 77.31 406 ASN A CA 1
ATOM 3036 C C . ASN A 1 406 ? 19.669 -18.447 -9.644 1.00 77.31 406 ASN A C 1
ATOM 3038 O O . ASN A 1 406 ? 20.043 -17.791 -8.668 1.00 77.31 406 ASN A O 1
ATOM 3042 N N . GLY A 1 407 ? 20.387 -19.467 -10.129 1.00 81.00 407 GLY A N 1
ATOM 3043 C CA . GLY A 1 407 ? 21.731 -19.810 -9.652 1.00 81.00 407 GLY A CA 1
ATOM 3044 C C . GLY A 1 407 ? 22.777 -18.742 -10.025 1.00 81.00 407 GLY A C 1
ATOM 3045 O O . GLY A 1 407 ? 22.533 -17.959 -10.941 1.00 81.00 407 GLY A O 1
ATOM 3046 N N . PRO A 1 408 ? 23.957 -18.688 -9.375 1.00 79.62 408 PRO A N 1
ATOM 3047 C CA . PRO A 1 408 ? 24.908 -17.574 -9.523 1.00 79.62 408 PRO A CA 1
ATOM 3048 C C . PRO A 1 408 ? 25.320 -17.252 -10.972 1.00 79.62 408 PRO A C 1
ATOM 3050 O O . PRO A 1 408 ? 25.317 -16.091 -11.383 1.00 79.62 408 PRO A O 1
ATOM 3053 N N . LEU A 1 409 ? 25.620 -18.276 -11.781 1.00 82.38 409 LEU A N 1
ATOM 3054 C CA . LEU A 1 409 ? 26.005 -18.101 -13.188 1.00 82.38 409 LEU A CA 1
ATOM 3055 C C . LEU A 1 409 ? 24.811 -17.718 -14.077 1.00 82.38 409 LEU A C 1
ATOM 3057 O O . LEU A 1 409 ? 24.907 -16.781 -14.872 1.00 82.38 409 LEU A O 1
ATOM 3061 N N . GLY A 1 410 ? 23.674 -18.404 -13.913 1.00 86.12 410 GLY A N 1
ATOM 3062 C CA . GLY A 1 410 ? 22.443 -18.118 -14.657 1.00 86.12 410 GLY A CA 1
ATOM 3063 C C . GLY A 1 410 ? 21.917 -16.710 -14.381 1.00 86.12 410 GLY A C 1
ATOM 3064 O O . GLY A 1 410 ? 21.496 -16.005 -15.299 1.00 86.12 410 GLY A O 1
ATOM 3065 N N . ARG A 1 411 ? 22.047 -16.261 -13.132 1.00 87.81 411 ARG A N 1
ATOM 3066 C CA . ARG A 1 411 ? 21.631 -14.942 -12.669 1.00 87.81 411 ARG A CA 1
ATOM 3067 C C . ARG A 1 411 ? 22.446 -13.839 -13.331 1.00 87.81 411 ARG A C 1
ATOM 3069 O O . ARG A 1 411 ? 21.865 -12.910 -13.888 1.00 87.81 411 ARG A O 1
ATOM 3076 N N . ASN A 1 412 ? 23.773 -13.959 -13.346 1.00 90.62 412 ASN A N 1
ATOM 3077 C CA . ASN A 1 412 ? 24.641 -12.986 -14.015 1.00 90.62 412 ASN A CA 1
ATOM 3078 C C . ASN A 1 412 ? 24.292 -12.837 -15.506 1.00 90.62 412 ASN A C 1
ATOM 3080 O O . ASN A 1 412 ? 24.198 -11.713 -16.009 1.00 90.62 412 ASN A O 1
ATOM 3084 N N . LEU A 1 413 ? 24.036 -13.954 -16.196 1.00 92.06 413 LEU A N 1
ATOM 3085 C CA . LEU A 1 413 ? 23.603 -13.941 -17.593 1.00 92.06 413 LEU A CA 1
ATOM 3086 C C . LEU A 1 413 ? 22.223 -13.285 -17.760 1.00 92.06 413 LEU A C 1
ATOM 3088 O O . LEU A 1 413 ? 22.065 -12.409 -18.612 1.00 92.06 413 LEU A O 1
ATOM 3092 N N . LEU A 1 414 ? 21.245 -13.658 -16.927 1.00 93.06 414 LEU A N 1
ATOM 3093 C CA . LEU A 1 414 ? 19.898 -13.083 -16.936 1.00 93.06 414 LEU A CA 1
ATOM 3094 C C . LEU A 1 414 ? 19.946 -11.559 -16.791 1.00 93.06 414 LEU A C 1
ATOM 3096 O O . LEU A 1 414 ? 19.370 -10.850 -17.614 1.00 93.06 414 LEU A O 1
ATOM 3100 N N . PHE A 1 415 ? 20.653 -11.047 -15.781 1.00 94.94 415 PHE A N 1
ATOM 3101 C CA . PHE A 1 415 ? 20.755 -9.607 -15.546 1.00 94.94 415 PHE A CA 1
ATOM 3102 C C . PHE A 1 415 ? 21.469 -8.879 -16.687 1.00 94.94 415 PHE A C 1
ATOM 3104 O O . PHE A 1 415 ? 21.051 -7.782 -17.049 1.00 94.94 415 PHE A O 1
ATOM 3111 N N . SER A 1 416 ? 22.486 -9.490 -17.303 1.00 93.88 416 SER A N 1
ATOM 3112 C CA . SER A 1 416 ? 23.146 -8.931 -18.490 1.00 93.88 416 SER A CA 1
ATOM 3113 C C . SER A 1 416 ? 22.181 -8.806 -19.678 1.00 93.88 416 SER A C 1
ATOM 3115 O O . SER A 1 416 ? 22.075 -7.739 -20.290 1.00 93.88 416 SER A O 1
ATOM 3117 N N . ILE A 1 417 ? 21.407 -9.861 -19.962 1.00 95.00 417 ILE A N 1
ATOM 3118 C CA . ILE A 1 417 ? 20.410 -9.873 -21.044 1.00 95.00 417 ILE A CA 1
ATOM 3119 C C . ILE A 1 417 ? 19.303 -8.851 -20.775 1.00 95.00 417 ILE A C 1
ATOM 3121 O O . ILE A 1 417 ? 18.967 -8.064 -21.664 1.00 95.00 417 ILE A O 1
ATOM 3125 N N . VAL A 1 418 ? 18.747 -8.847 -19.559 1.00 95.88 418 VAL A N 1
ATOM 3126 C CA . VAL A 1 418 ? 17.690 -7.908 -19.160 1.00 95.88 418 VAL A CA 1
ATOM 3127 C C . VAL A 1 418 ? 18.196 -6.478 -19.285 1.00 95.88 418 VAL A C 1
ATOM 3129 O O . VAL A 1 418 ? 17.540 -5.673 -19.937 1.00 95.88 418 VAL A O 1
ATOM 3132 N N . ARG A 1 419 ? 19.389 -6.170 -18.769 1.00 95.75 419 ARG A N 1
ATOM 3133 C CA . ARG A 1 419 ? 19.999 -4.839 -18.878 1.00 95.75 419 ARG A CA 1
ATOM 3134 C C . ARG A 1 419 ? 20.178 -4.403 -20.328 1.00 95.75 419 ARG A C 1
ATOM 3136 O O . ARG A 1 419 ? 19.744 -3.312 -20.684 1.00 95.75 419 ARG A O 1
ATOM 3143 N N . LYS A 1 420 ? 20.742 -5.261 -21.188 1.00 96.12 420 LYS A N 1
ATOM 3144 C CA . LYS A 1 420 ? 20.929 -4.960 -22.619 1.00 96.12 420 LYS A CA 1
ATOM 3145 C C . LYS A 1 420 ? 19.595 -4.693 -23.321 1.00 96.12 420 LYS A C 1
ATOM 3147 O O . LYS A 1 420 ? 19.476 -3.721 -24.062 1.00 96.12 420 LYS A O 1
ATOM 3152 N N . LYS A 1 421 ? 18.584 -5.534 -23.076 1.00 95.94 421 LYS A N 1
ATOM 3153 C CA . LYS A 1 421 ? 17.243 -5.395 -23.666 1.00 95.94 421 LYS A CA 1
ATOM 3154 C C . LYS A 1 421 ? 16.528 -4.140 -23.167 1.00 95.94 421 LYS A C 1
ATOM 3156 O O . LYS A 1 421 ? 15.892 -3.453 -23.962 1.00 95.94 421 LYS A O 1
ATOM 3161 N N . THR A 1 422 ? 16.633 -3.845 -21.875 1.00 94.69 422 THR A N 1
ATOM 3162 C CA . THR A 1 422 ? 16.068 -2.641 -21.264 1.00 94.69 422 THR A CA 1
ATOM 3163 C C . THR A 1 422 ? 16.724 -1.400 -21.846 1.00 94.69 422 THR A C 1
ATOM 3165 O O . THR A 1 422 ? 16.010 -0.547 -22.357 1.00 94.69 422 THR A O 1
ATOM 3168 N N . LEU A 1 423 ? 18.058 -1.338 -21.881 1.00 94.69 423 LEU A N 1
ATOM 3169 C CA . LEU A 1 423 ? 18.800 -0.209 -22.447 1.00 94.69 423 LEU A CA 1
ATOM 3170 C C . LEU A 1 423 ? 18.447 0.038 -23.919 1.00 94.69 423 LEU A C 1
ATOM 3172 O O . LEU A 1 423 ? 18.261 1.184 -24.316 1.00 94.69 423 LEU A O 1
ATOM 3176 N N . ALA A 1 424 ? 18.290 -1.024 -24.714 1.00 95.56 424 ALA A N 1
ATOM 3177 C CA . ALA A 1 424 ? 17.888 -0.913 -26.115 1.00 95.56 424 ALA A CA 1
ATOM 3178 C C . ALA A 1 424 ? 16.487 -0.303 -26.304 1.00 95.56 424 ALA A C 1
ATOM 3180 O O . ALA A 1 424 ? 16.236 0.311 -27.334 1.00 95.56 424 ALA A O 1
ATOM 3181 N N . LYS A 1 425 ? 15.579 -0.470 -25.331 1.00 93.69 425 LYS A N 1
ATOM 3182 C CA . LYS A 1 425 ? 14.222 0.103 -25.369 1.00 93.69 425 LYS A CA 1
ATOM 3183 C C . LYS A 1 425 ? 14.129 1.482 -24.723 1.00 93.69 425 LYS A C 1
ATOM 3185 O O . LYS A 1 425 ? 13.344 2.310 -25.165 1.00 93.69 425 LYS A O 1
ATOM 3190 N N . THR A 1 426 ? 14.871 1.709 -23.641 1.00 93.50 426 THR A N 1
ATOM 3191 C CA . THR A 1 426 ? 14.818 2.961 -22.874 1.00 93.50 426 THR A CA 1
ATOM 3192 C C . THR A 1 426 ? 15.778 4.014 -23.411 1.00 93.50 426 THR A C 1
ATOM 3194 O O . THR A 1 426 ? 15.656 5.182 -23.047 1.00 93.50 426 THR A O 1
ATOM 3197 N N . HIS A 1 427 ? 16.753 3.610 -24.233 1.00 94.12 427 HIS A N 1
ATOM 3198 C CA . HIS A 1 427 ? 17.848 4.447 -24.726 1.00 94.12 427 HIS A CA 1
ATOM 3199 C C . HIS A 1 427 ? 18.614 5.169 -23.602 1.00 94.12 427 HIS A C 1
ATOM 3201 O O . HIS A 1 427 ? 19.199 6.221 -23.821 1.00 94.12 427 HIS A O 1
ATOM 3207 N N . GLY A 1 428 ? 18.588 4.620 -22.381 1.00 91.38 428 GLY A N 1
ATOM 3208 C CA . GLY A 1 428 ? 19.236 5.211 -21.204 1.00 91.38 428 GLY A CA 1
ATOM 3209 C C . GLY A 1 428 ? 18.490 6.390 -20.567 1.00 91.38 428 GLY A C 1
ATOM 3210 O O . GLY A 1 428 ? 18.947 6.907 -19.555 1.00 91.38 428 GLY A O 1
ATOM 3211 N N . ASN A 1 429 ? 17.326 6.785 -21.091 1.00 95.69 429 ASN A N 1
ATOM 3212 C CA . ASN A 1 429 ? 16.615 7.989 -20.643 1.00 95.69 429 ASN A CA 1
ATOM 3213 C C . ASN A 1 429 ? 15.733 7.781 -19.401 1.00 95.69 429 ASN A C 1
ATOM 3215 O O . ASN A 1 429 ? 15.257 8.751 -18.819 1.00 95.69 429 ASN A O 1
ATOM 3219 N N . TYR A 1 430 ? 15.501 6.530 -18.995 1.00 97.06 430 TYR A N 1
ATOM 3220 C CA . TYR A 1 430 ? 14.572 6.169 -17.920 1.00 97.06 430 TYR A CA 1
ATOM 3221 C C . TYR A 1 430 ? 15.330 5.520 -16.750 1.00 97.06 430 TYR A C 1
ATOM 3223 O O . TYR A 1 430 ? 15.517 4.298 -16.752 1.00 97.06 430 TYR A O 1
ATOM 3231 N N . PRO A 1 431 ? 15.771 6.302 -15.742 1.00 97.56 431 PRO A N 1
ATOM 3232 C CA . PRO A 1 431 ? 16.644 5.810 -14.670 1.00 97.56 431 PRO A CA 1
ATOM 3233 C C . PRO A 1 431 ? 15.997 4.709 -13.820 1.00 97.56 431 PRO A C 1
ATOM 3235 O O . PRO A 1 431 ? 16.687 3.797 -13.365 1.00 97.56 431 PRO A O 1
ATOM 3238 N N . ALA A 1 432 ? 14.671 4.745 -13.658 1.00 98.06 432 ALA A N 1
ATOM 3239 C CA . ALA A 1 432 ? 13.916 3.745 -12.907 1.00 98.06 432 ALA A CA 1
ATOM 3240 C C . ALA A 1 432 ? 14.163 2.317 -13.401 1.00 98.06 432 ALA A C 1
ATOM 3242 O O . ALA A 1 432 ? 14.363 1.412 -12.595 1.00 98.06 432 ALA A O 1
ATOM 3243 N N . ALA A 1 433 ? 14.222 2.119 -14.720 1.00 97.56 433 ALA A N 1
ATOM 3244 C CA . ALA A 1 433 ? 14.389 0.798 -15.309 1.00 97.56 433 ALA A CA 1
ATOM 3245 C C . ALA A 1 433 ? 15.743 0.166 -14.936 1.00 97.56 433 ALA A C 1
ATOM 3247 O O . ALA A 1 433 ? 15.803 -1.011 -14.589 1.00 97.56 433 ALA A O 1
ATOM 3248 N N . GLU A 1 434 ? 16.822 0.951 -14.939 1.00 96.88 434 GLU A N 1
ATOM 3249 C CA . GLU A 1 434 ? 18.142 0.477 -14.504 1.00 96.88 434 GLU A CA 1
ATOM 3250 C C . GLU A 1 434 ? 18.179 0.247 -12.986 1.00 96.88 434 GLU A C 1
ATOM 3252 O O . GLU A 1 434 ? 18.699 -0.770 -12.522 1.00 96.88 434 GLU A O 1
ATOM 3257 N N . ARG A 1 435 ? 17.576 1.147 -12.197 1.00 98.19 435 ARG A N 1
ATOM 3258 C CA . ARG A 1 435 ? 17.518 1.001 -10.735 1.00 98.19 435 ARG A CA 1
ATOM 3259 C C . ARG A 1 435 ? 16.725 -0.230 -10.297 1.00 98.19 435 ARG A C 1
ATOM 3261 O O . ARG A 1 435 ? 17.171 -0.917 -9.386 1.00 98.19 435 ARG A O 1
ATOM 3268 N N . ILE A 1 436 ? 15.630 -0.576 -10.976 1.00 98.62 436 ILE A N 1
ATOM 3269 C CA . ILE A 1 436 ? 14.878 -1.822 -10.735 1.00 98.62 436 ILE A CA 1
ATOM 3270 C C . ILE A 1 436 ? 15.797 -3.041 -10.876 1.00 98.62 436 ILE A C 1
ATOM 3272 O O . ILE A 1 436 ? 15.835 -3.896 -9.992 1.00 98.62 436 ILE A O 1
ATOM 3276 N N . ILE A 1 437 ? 16.563 -3.111 -11.969 1.00 98.00 437 ILE A N 1
ATOM 3277 C CA . ILE A 1 437 ? 17.493 -4.217 -12.242 1.00 98.00 437 ILE A CA 1
ATOM 3278 C C . ILE A 1 437 ? 18.531 -4.323 -11.117 1.00 98.00 437 ILE A C 1
ATOM 3280 O O . ILE A 1 437 ? 18.786 -5.420 -10.619 1.00 98.00 437 ILE A O 1
ATOM 3284 N N . GLN A 1 438 ? 19.095 -3.192 -10.688 1.00 97.56 438 GLN A N 1
ATOM 3285 C CA . GLN A 1 438 ? 20.089 -3.138 -9.615 1.00 97.56 438 GLN A CA 1
ATOM 3286 C C . GLN A 1 438 ? 19.510 -3.566 -8.262 1.00 97.56 438 GLN A C 1
ATOM 3288 O O . GLN A 1 438 ? 20.079 -4.436 -7.616 1.00 97.56 438 GLN A O 1
ATOM 3293 N N . VAL A 1 439 ? 18.365 -3.016 -7.853 1.00 98.44 439 VAL A N 1
ATOM 3294 C CA . VAL A 1 439 ? 17.726 -3.315 -6.559 1.00 98.44 439 VAL A CA 1
ATOM 3295 C C . VAL A 1 439 ? 17.327 -4.787 -6.455 1.00 98.44 439 VAL A C 1
ATOM 3297 O O . VAL A 1 439 ? 17.593 -5.435 -5.438 1.00 98.44 439 VAL A O 1
ATOM 3300 N N . VAL A 1 440 ? 16.731 -5.345 -7.515 1.00 98.00 440 VAL A N 1
ATOM 3301 C CA . VAL A 1 440 ? 16.375 -6.771 -7.554 1.00 98.00 440 VAL A CA 1
ATOM 3302 C C . VAL A 1 440 ? 17.635 -7.633 -7.456 1.00 98.00 440 VAL A C 1
ATOM 3304 O O . VAL A 1 440 ? 17.653 -8.608 -6.705 1.00 98.00 440 VAL A O 1
ATOM 3307 N N . ARG A 1 441 ? 18.711 -7.266 -8.166 1.00 96.62 441 ARG A N 1
ATOM 3308 C CA . ARG A 1 441 ? 19.991 -7.978 -8.090 1.00 96.62 441 ARG A CA 1
ATOM 3309 C C . ARG A 1 441 ? 20.591 -7.926 -6.688 1.00 96.62 441 ARG A C 1
ATOM 3311 O O . ARG A 1 441 ? 20.901 -8.979 -6.145 1.00 96.62 441 ARG A O 1
ATOM 3318 N N . THR A 1 442 ? 20.684 -6.741 -6.086 1.00 97.31 442 THR A N 1
ATOM 3319 C CA . THR A 1 442 ? 21.194 -6.546 -4.721 1.00 97.31 442 THR A CA 1
ATOM 3320 C C . THR A 1 442 ? 20.451 -7.429 -3.728 1.00 97.31 442 THR A C 1
ATOM 3322 O O . THR A 1 442 ? 21.075 -8.116 -2.925 1.00 97.31 442 THR A O 1
ATOM 3325 N N . GLY A 1 443 ? 19.120 -7.471 -3.818 1.00 96.44 443 GLY A N 1
ATOM 3326 C CA . GLY A 1 443 ? 18.306 -8.309 -2.948 1.00 96.44 443 GLY A CA 1
ATOM 3327 C C . GLY A 1 443 ? 18.537 -9.806 -3.133 1.00 96.44 443 GLY A C 1
ATOM 3328 O O . GLY A 1 443 ? 18.503 -10.555 -2.158 1.00 96.44 443 GLY A O 1
ATOM 3329 N N . LEU A 1 444 ? 18.759 -10.267 -4.364 1.00 93.50 444 LEU A N 1
ATOM 3330 C CA . LEU A 1 444 ? 19.031 -11.678 -4.642 1.00 93.50 444 LEU A CA 1
ATOM 3331 C C . LEU A 1 444 ? 20.465 -12.084 -4.268 1.00 93.50 444 LEU A C 1
ATOM 3333 O O . LEU A 1 444 ? 20.666 -13.219 -3.832 1.00 93.50 444 LEU A O 1
ATOM 3337 N N . ASP A 1 445 ? 21.444 -11.196 -4.450 1.00 93.56 445 ASP A N 1
ATOM 3338 C CA . ASP A 1 445 ? 22.873 -11.475 -4.244 1.00 93.56 445 ASP A CA 1
ATOM 3339 C C . ASP A 1 445 ? 23.299 -11.300 -2.773 1.00 93.56 445 ASP A C 1
ATOM 3341 O O . ASP A 1 445 ? 24.099 -12.090 -2.277 1.00 93.56 445 ASP A O 1
ATOM 3345 N N . HIS A 1 446 ? 22.731 -10.323 -2.057 1.00 94.50 446 HIS A N 1
ATOM 3346 C CA . HIS A 1 446 ? 23.123 -9.968 -0.681 1.00 94.50 446 HIS A CA 1
ATOM 3347 C C . HIS A 1 446 ? 22.034 -10.230 0.371 1.00 94.50 446 HIS A C 1
ATOM 3349 O O . HIS A 1 446 ? 22.232 -9.972 1.556 1.00 94.50 446 HIS A O 1
ATOM 3355 N N . GLY A 1 447 ? 20.889 -10.777 -0.040 1.00 93.19 447 GLY A N 1
ATOM 3356 C CA . GLY A 1 447 ? 19.786 -11.119 0.853 1.00 93.19 447 GLY A CA 1
ATOM 3357 C C . GLY A 1 447 ? 18.719 -10.030 0.974 1.00 93.19 447 GLY A C 1
ATOM 3358 O O . GLY A 1 447 ? 18.878 -8.887 0.544 1.00 93.19 447 GLY A O 1
ATOM 3359 N N . SER A 1 448 ? 17.575 -10.413 1.551 1.00 91.06 448 SER A N 1
ATOM 3360 C CA . SER A 1 448 ? 16.365 -9.583 1.548 1.00 91.06 448 SER A CA 1
ATOM 3361 C C . SER A 1 448 ? 16.560 -8.251 2.266 1.00 91.06 448 SER A C 1
ATOM 3363 O O . SER A 1 448 ? 16.113 -7.239 1.744 1.00 91.06 448 SER A O 1
ATOM 3365 N N . ALA A 1 449 ? 17.248 -8.226 3.413 1.00 95.69 449 ALA A N 1
ATOM 3366 C CA . ALA A 1 449 ? 17.493 -6.999 4.176 1.00 95.69 449 ALA A CA 1
ATOM 3367 C C . ALA A 1 449 ? 18.209 -5.923 3.337 1.00 95.69 449 ALA A C 1
ATOM 3369 O O . ALA A 1 449 ? 17.694 -4.814 3.204 1.00 95.69 449 ALA A O 1
ATOM 3370 N N . SER A 1 450 ? 19.325 -6.275 2.686 1.00 97.50 450 SER A N 1
ATOM 3371 C CA . SER A 1 450 ? 20.032 -5.368 1.771 1.00 97.50 450 SER A CA 1
ATOM 3372 C C . SER A 1 450 ? 19.170 -4.966 0.573 1.00 97.50 450 SER A C 1
ATOM 3374 O O . SER A 1 450 ? 19.241 -3.830 0.109 1.00 97.50 450 SER A O 1
ATOM 3376 N N . GLY A 1 451 ? 18.325 -5.878 0.085 1.00 98.06 451 GLY A N 1
ATOM 3377 C CA . GLY A 1 451 ? 17.358 -5.597 -0.973 1.00 98.06 451 GLY A CA 1
ATOM 3378 C C . GLY A 1 451 ? 16.310 -4.551 -0.587 1.00 98.06 451 GLY A C 1
ATOM 3379 O O . GLY A 1 451 ? 16.099 -3.610 -1.344 1.00 98.06 451 GLY A O 1
ATOM 3380 N N . TYR A 1 452 ? 15.684 -4.676 0.587 1.00 98.44 452 TYR A N 1
ATOM 3381 C CA . TYR A 1 452 ? 14.703 -3.705 1.092 1.00 98.44 452 TYR A CA 1
ATOM 3382 C C . TYR A 1 452 ? 15.331 -2.328 1.332 1.00 98.44 452 TYR A C 1
ATOM 3384 O O . TYR A 1 452 ? 14.736 -1.309 0.980 1.00 98.44 452 TYR A O 1
ATOM 3392 N N . GLU A 1 453 ? 16.552 -2.280 1.872 1.00 98.38 453 GLU A N 1
ATOM 3393 C CA . GLU A 1 453 ? 17.261 -1.012 2.057 1.00 98.38 453 GLU A CA 1
ATOM 3394 C C . GLU A 1 453 ? 17.577 -0.339 0.712 1.00 98.38 453 GLU A C 1
ATOM 3396 O O . GLU A 1 453 ? 17.331 0.859 0.543 1.00 98.38 453 GLU A O 1
ATOM 3401 N N . ALA A 1 454 ? 18.072 -1.111 -0.263 1.00 98.62 454 ALA A N 1
ATOM 3402 C CA . ALA A 1 454 ? 18.338 -0.618 -1.610 1.00 98.62 454 ALA A CA 1
ATOM 3403 C C . ALA A 1 454 ? 17.055 -0.156 -2.317 1.00 98.62 454 ALA A C 1
ATOM 3405 O O . ALA A 1 454 ? 17.077 0.866 -2.999 1.00 98.62 454 ALA A O 1
ATOM 3406 N N . GLU A 1 455 ? 15.944 -0.875 -2.132 1.00 98.75 455 GLU A N 1
ATOM 3407 C CA . GLU A 1 455 ? 14.626 -0.523 -2.664 1.00 98.75 455 GLU A CA 1
ATOM 3408 C C . GLU A 1 455 ? 14.159 0.832 -2.129 1.00 98.75 455 GLU A C 1
ATOM 3410 O O . GLU A 1 455 ? 13.887 1.731 -2.921 1.00 98.75 455 GLU A O 1
ATOM 3415 N N . ALA A 1 456 ? 14.143 1.019 -0.806 1.00 98.44 456 ALA A N 1
ATOM 3416 C CA . ALA A 1 456 ? 13.687 2.268 -0.203 1.00 98.44 456 ALA A CA 1
ATOM 3417 C C . ALA A 1 456 ? 14.566 3.459 -0.610 1.00 98.44 456 ALA A C 1
ATOM 3419 O O . ALA A 1 456 ? 14.055 4.530 -0.945 1.00 98.44 456 ALA A O 1
ATOM 3420 N N . ARG A 1 457 ? 15.892 3.268 -0.622 1.00 98.69 457 ARG A N 1
ATOM 3421 C CA . ARG A 1 457 ? 16.843 4.310 -1.030 1.00 98.69 457 ARG A CA 1
ATOM 3422 C C . ARG A 1 457 ? 16.639 4.705 -2.491 1.00 98.69 457 ARG A C 1
ATOM 3424 O O . ARG A 1 457 ? 16.508 5.887 -2.798 1.00 98.69 457 ARG A O 1
ATOM 3431 N N . ALA A 1 458 ? 16.561 3.721 -3.384 1.00 98.69 458 ALA A N 1
ATOM 3432 C CA . ALA A 1 458 ? 16.353 3.969 -4.804 1.00 98.69 458 ALA A CA 1
ATOM 3433 C C . ALA A 1 458 ? 14.968 4.569 -5.089 1.00 98.69 458 ALA A C 1
ATOM 3435 O O . ALA A 1 458 ? 14.864 5.420 -5.966 1.00 98.69 458 ALA A O 1
ATOM 3436 N N . PHE A 1 459 ? 13.927 4.186 -4.343 1.00 98.62 459 PHE A N 1
ATOM 3437 C CA . PHE A 1 459 ? 12.613 4.826 -4.420 1.00 98.62 459 PHE A CA 1
ATOM 3438 C C . PHE A 1 459 ? 12.706 6.323 -4.099 1.00 98.62 459 PHE A C 1
ATOM 3440 O O . PHE A 1 459 ? 12.238 7.146 -4.886 1.00 98.62 459 PHE A O 1
ATOM 3447 N N . GLY A 1 460 ? 13.367 6.675 -2.990 1.00 98.12 460 GLY A N 1
ATOM 3448 C CA . GLY A 1 460 ? 13.571 8.066 -2.588 1.00 98.12 460 GLY A CA 1
ATOM 3449 C C . GLY A 1 460 ? 14.354 8.881 -3.618 1.00 98.12 460 GLY A C 1
ATOM 3450 O O . GLY A 1 460 ? 13.937 9.975 -3.992 1.00 98.12 460 GLY A O 1
ATOM 3451 N N . GLU A 1 461 ? 15.451 8.326 -4.138 1.00 98.50 461 GLU A N 1
ATOM 3452 C CA . GLU A 1 461 ? 16.245 8.961 -5.198 1.00 98.50 461 GLU A CA 1
ATOM 3453 C C . GLU A 1 461 ? 15.432 9.156 -6.488 1.00 98.50 461 GLU A C 1
ATOM 3455 O O . GLU A 1 461 ? 15.440 10.243 -7.067 1.00 98.50 461 GLU A O 1
ATOM 3460 N N . LEU A 1 462 ? 14.701 8.127 -6.934 1.00 98.56 462 LEU A N 1
ATOM 3461 C CA . LEU A 1 462 ? 13.894 8.180 -8.156 1.00 98.56 462 LEU A CA 1
ATOM 3462 C C . LEU A 1 462 ? 12.749 9.184 -8.053 1.00 98.56 462 LEU A C 1
ATOM 3464 O O . LEU A 1 462 ? 12.486 9.892 -9.028 1.00 98.56 462 LEU A O 1
ATOM 3468 N N . ALA A 1 463 ? 12.108 9.293 -6.887 1.00 97.75 463 ALA A N 1
ATOM 3469 C CA . ALA A 1 463 ? 11.014 10.232 -6.658 1.00 97.75 463 ALA A CA 1
ATOM 3470 C C . ALA A 1 463 ? 11.414 11.691 -6.939 1.00 97.75 463 ALA A C 1
ATOM 3472 O O . ALA A 1 463 ? 10.565 12.472 -7.383 1.00 97.75 463 ALA A O 1
ATOM 3473 N N . MET A 1 464 ? 12.696 12.019 -6.752 1.00 98.06 464 MET A N 1
ATOM 3474 C CA . MET A 1 464 ? 13.274 13.348 -6.979 1.00 98.06 464 MET A CA 1
ATOM 3475 C C . MET A 1 464 ? 13.828 13.554 -8.397 1.00 98.06 464 MET A C 1
ATOM 3477 O O . MET A 1 464 ? 14.307 14.639 -8.722 1.00 98.06 464 MET A O 1
ATOM 3481 N N . THR A 1 465 ? 13.789 12.538 -9.263 1.00 98.25 465 THR A N 1
ATOM 3482 C CA . THR A 1 465 ? 14.282 12.682 -10.640 1.00 98.25 465 THR A CA 1
ATOM 3483 C C . THR A 1 465 ? 13.321 13.507 -11.502 1.00 98.25 465 THR A C 1
ATOM 3485 O O . THR A 1 465 ? 12.098 13.373 -11.366 1.00 98.25 465 THR A O 1
ATOM 3488 N N . PRO A 1 466 ? 13.836 14.298 -12.464 1.00 97.81 466 PRO A N 1
ATOM 3489 C CA . PRO A 1 466 ? 12.984 15.050 -13.384 1.00 97.81 466 PRO A CA 1
ATOM 3490 C C . PRO A 1 466 ? 12.110 14.130 -14.248 1.00 97.81 466 PRO A C 1
ATOM 3492 O O . PRO A 1 466 ? 10.975 14.480 -14.564 1.00 97.81 466 PRO A O 1
ATOM 3495 N N . GLN A 1 467 ? 12.588 12.927 -14.582 1.00 98.12 467 GLN A N 1
ATOM 3496 C CA . GLN A 1 467 ? 11.815 11.935 -15.330 1.00 98.12 467 GLN A CA 1
ATOM 3497 C C . GLN A 1 467 ? 10.600 11.453 -14.539 1.00 98.12 467 GLN A C 1
ATOM 3499 O O . GLN A 1 467 ? 9.500 11.408 -15.087 1.00 98.12 467 GLN A O 1
ATOM 3504 N N . SER A 1 468 ? 10.774 11.113 -13.256 1.00 97.94 468 SER A N 1
ATOM 3505 C CA . SER A 1 468 ? 9.643 10.697 -12.426 1.00 97.94 468 SER A CA 1
ATOM 3506 C C . SER A 1 468 ? 8.655 11.844 -12.223 1.00 97.94 468 SER A C 1
ATOM 3508 O O . SER A 1 468 ? 7.454 11.640 -12.384 1.00 97.94 468 SER A O 1
ATOM 3510 N N . ALA A 1 469 ? 9.135 13.066 -11.968 1.00 96.75 469 ALA A N 1
ATOM 3511 C CA . ALA A 1 469 ? 8.271 14.241 -11.862 1.00 96.75 469 ALA A CA 1
ATOM 3512 C C . ALA A 1 469 ? 7.435 14.465 -13.140 1.00 96.75 469 ALA A C 1
ATOM 3514 O O . ALA A 1 469 ? 6.216 14.633 -13.060 1.00 96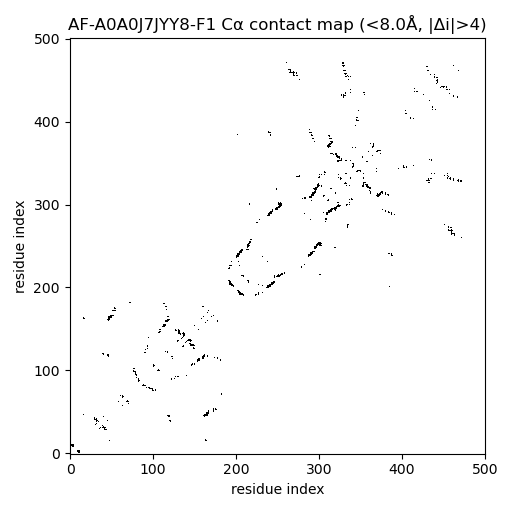.75 469 ALA A O 1
ATOM 3515 N N . ALA A 1 470 ? 8.060 14.386 -14.319 1.00 97.62 470 ALA A N 1
ATOM 3516 C CA . ALA A 1 470 ? 7.374 14.534 -15.600 1.00 97.62 470 ALA A CA 1
ATOM 3517 C C . ALA A 1 470 ? 6.343 13.419 -15.845 1.00 97.62 470 ALA A C 1
ATOM 3519 O O . ALA A 1 470 ? 5.215 13.699 -16.248 1.00 97.62 470 ALA A O 1
ATOM 3520 N N . LEU A 1 471 ? 6.689 12.160 -15.559 1.00 97.50 471 LEU A N 1
ATOM 3521 C CA . LEU A 1 471 ? 5.781 11.022 -15.733 1.00 97.50 471 LEU A CA 1
ATOM 3522 C C . LEU A 1 471 ? 4.586 11.074 -14.769 1.00 97.50 471 LEU A C 1
ATOM 3524 O O . LEU A 1 471 ? 3.459 10.799 -15.183 1.00 97.50 471 LEU A O 1
ATOM 3528 N N . ARG A 1 472 ? 4.789 11.498 -13.513 1.00 95.88 472 ARG A N 1
ATOM 3529 C CA . ARG A 1 472 ? 3.685 11.759 -12.571 1.00 95.88 472 ARG A CA 1
ATOM 3530 C C . ARG A 1 472 ? 2.786 12.900 -13.060 1.00 95.88 472 ARG A C 1
ATOM 3532 O O . ARG A 1 472 ? 1.566 12.781 -12.986 1.00 95.88 472 ARG A O 1
ATOM 3539 N N . SER A 1 473 ? 3.363 13.966 -13.618 1.00 95.56 473 SER A N 1
ATOM 3540 C CA . SER A 1 473 ? 2.595 15.062 -14.227 1.00 95.56 473 SER A CA 1
ATOM 3541 C C . SER A 1 473 ? 1.737 14.578 -15.406 1.00 95.56 473 SER A C 1
ATOM 3543 O O . SER A 1 473 ? 0.532 14.830 -15.443 1.00 95.56 473 SER A O 1
ATOM 3545 N N . LEU A 1 474 ? 2.311 13.778 -16.314 1.00 95.94 474 LEU A N 1
ATOM 3546 C CA . LEU A 1 474 ? 1.576 13.160 -17.425 1.00 95.94 474 LEU A CA 1
ATOM 3547 C C . LEU A 1 474 ? 0.450 12.239 -16.943 1.00 95.94 474 LEU A C 1
ATOM 3549 O O . LEU A 1 474 ? -0.622 12.210 -17.554 1.00 95.94 474 LEU A O 1
ATOM 3553 N N . PHE A 1 475 ? 0.661 11.511 -15.845 1.00 93.56 475 PHE A N 1
ATOM 3554 C CA . PHE A 1 475 ? -0.378 10.695 -15.223 1.00 93.56 475 PHE A CA 1
ATOM 3555 C C . PHE A 1 475 ? -1.556 11.550 -14.735 1.00 93.56 475 PHE A C 1
ATOM 3557 O O . PHE A 1 475 ? -2.713 11.234 -15.043 1.00 93.56 475 PHE A O 1
ATOM 3564 N N . PHE A 1 476 ? -1.285 12.643 -14.011 1.00 92.19 476 PHE A N 1
ATOM 3565 C CA . PHE A 1 476 ? -2.333 13.550 -13.539 1.00 92.19 476 PHE A CA 1
ATOM 3566 C C . PHE A 1 476 ? -3.074 14.207 -14.705 1.00 92.19 476 PHE A C 1
ATOM 3568 O O . PHE A 1 476 ? -4.304 14.168 -14.731 1.00 92.19 476 PHE A O 1
ATOM 3575 N N . ALA A 1 477 ? -2.348 14.704 -15.710 1.00 93.12 477 ALA A N 1
ATOM 3576 C CA . ALA A 1 477 ? -2.932 15.290 -16.915 1.00 93.12 477 ALA A CA 1
ATOM 3577 C C . ALA A 1 477 ? -3.830 14.286 -17.659 1.00 93.12 477 ALA A C 1
ATOM 3579 O O . ALA A 1 477 ? -4.982 14.583 -17.964 1.00 93.12 477 ALA A O 1
ATOM 3580 N N . SER A 1 478 ? -3.356 13.055 -17.869 1.00 91.56 478 SER A N 1
ATOM 3581 C CA . SER A 1 478 ? -4.137 11.995 -18.525 1.00 91.56 478 SER A CA 1
ATOM 3582 C C . SER A 1 478 ? -5.388 11.614 -17.730 1.00 91.56 478 SER A C 1
ATOM 3584 O O . SER A 1 478 ? -6.420 11.268 -18.305 1.00 91.56 478 SER A O 1
ATOM 3586 N N . THR A 1 479 ? -5.311 11.654 -16.400 1.00 88.25 479 THR A N 1
ATOM 3587 C CA . THR A 1 479 ? -6.448 11.362 -15.517 1.00 88.25 479 THR A CA 1
ATOM 3588 C C . THR A 1 479 ? -7.473 12.494 -15.527 1.00 88.25 479 THR A C 1
ATOM 3590 O O . THR A 1 479 ? -8.673 12.216 -15.531 1.00 88.25 479 THR A O 1
ATOM 3593 N N . ALA A 1 480 ? -7.020 13.749 -15.572 1.00 88.50 480 ALA A N 1
ATOM 3594 C CA . ALA A 1 480 ? -7.880 14.919 -15.713 1.00 88.50 480 ALA A CA 1
ATOM 3595 C C . ALA A 1 480 ? -8.603 14.918 -17.071 1.00 88.50 480 ALA A C 1
ATOM 3597 O O . ALA A 1 480 ? -9.828 14.998 -17.100 1.00 88.50 480 ALA A O 1
ATOM 3598 N N . LEU A 1 481 ? -7.877 14.678 -18.170 1.00 89.38 481 LEU A N 1
ATOM 3599 C CA . LEU A 1 481 ? -8.441 14.610 -19.526 1.00 89.38 481 LEU A CA 1
ATOM 3600 C C . LEU A 1 481 ? -9.518 13.526 -19.674 1.00 89.38 481 LEU A C 1
ATOM 3602 O O . LEU A 1 481 ? -10.505 13.727 -20.367 1.00 89.38 481 LEU A O 1
ATOM 3606 N N . LYS A 1 482 ? -9.388 12.383 -18.983 1.00 86.38 482 LYS A N 1
ATOM 3607 C CA . LYS A 1 482 ? -10.433 11.337 -18.970 1.00 86.38 482 LYS A CA 1
ATOM 3608 C C . LYS A 1 482 ? -11.743 11.784 -18.310 1.00 86.38 482 LYS A C 1
ATOM 3610 O O . LYS A 1 482 ? -12.775 11.147 -18.525 1.00 86.38 482 LYS A O 1
ATOM 3615 N N . LYS A 1 483 ? -11.700 12.810 -17.455 1.00 82.56 483 LYS A N 1
ATOM 3616 C CA . LYS A 1 483 ? -12.882 13.399 -16.807 1.00 82.56 483 LYS A CA 1
ATOM 3617 C C . LYS A 1 483 ? -13.452 14.564 -17.615 1.00 82.56 483 LYS A C 1
ATOM 3619 O O . LYS A 1 483 ? -14.627 14.881 -17.449 1.00 82.56 483 LYS A O 1
ATOM 3624 N N . GLU A 1 484 ? -12.645 15.173 -18.474 1.00 83.44 484 GLU A N 1
ATOM 3625 C CA . GLU A 1 484 ? -13.040 16.288 -19.319 1.00 83.44 484 GLU A CA 1
ATOM 3626 C C . GLU A 1 484 ? -13.927 15.806 -20.472 1.00 83.44 484 GLU A C 1
ATOM 3628 O O . GLU A 1 484 ? -13.578 14.901 -21.228 1.00 83.44 484 GLU A O 1
ATOM 3633 N N . ARG A 1 485 ? -15.124 16.388 -20.579 1.00 80.31 485 ARG A N 1
ATOM 3634 C CA . ARG A 1 485 ? -16.138 15.994 -21.571 1.00 80.31 485 ARG A CA 1
ATOM 3635 C C . ARG A 1 485 ? -16.345 17.039 -22.670 1.00 80.31 485 ARG A C 1
ATOM 3637 O O . ARG A 1 485 ? -17.192 16.839 -23.532 1.00 80.31 485 ARG A O 1
ATOM 3644 N N . GLY A 1 486 ? -15.602 18.150 -22.631 1.00 80.94 486 GLY A N 1
ATOM 3645 C CA . GLY A 1 486 ? -15.745 19.278 -23.562 1.00 80.94 486 GLY A CA 1
ATOM 3646 C C . GLY A 1 486 ? -17.040 20.093 -23.406 1.00 80.94 486 GLY A C 1
ATOM 3647 O O . GLY A 1 486 ? -17.241 21.053 -24.140 1.00 80.94 486 GLY A O 1
ATOM 3648 N N . GLY A 1 487 ? -17.916 19.725 -22.465 1.00 83.81 487 GLY A N 1
ATOM 3649 C CA . GLY A 1 487 ? -19.160 20.419 -22.132 1.00 83.81 487 GLY A CA 1
ATOM 3650 C C . GLY A 1 487 ? -19.984 19.648 -21.093 1.00 83.81 487 GLY A C 1
ATOM 3651 O O . GLY A 1 487 ? -19.665 18.504 -20.764 1.00 83.81 487 GLY A O 1
ATOM 3652 N N . ASP A 1 488 ? -21.060 20.265 -20.599 1.00 85.69 488 ASP A N 1
ATOM 3653 C CA . ASP A 1 488 ? -21.916 19.699 -19.537 1.00 85.69 488 ASP A CA 1
ATOM 3654 C C . ASP A 1 488 ? -22.995 18.734 -20.056 1.00 85.69 488 ASP A C 1
ATOM 3656 O O . ASP A 1 488 ? -23.673 18.050 -19.284 1.00 85.69 488 ASP A O 1
ATOM 3660 N N . ALA A 1 489 ? -23.179 18.667 -21.377 1.00 85.38 489 ALA A N 1
ATOM 3661 C CA . ALA A 1 489 ? -24.198 17.829 -21.991 1.00 85.38 489 ALA A CA 1
ATOM 3662 C C . ALA A 1 489 ? -23.901 16.333 -21.786 1.00 85.38 489 ALA A C 1
ATOM 3664 O O . ALA A 1 489 ? -22.783 15.855 -21.988 1.00 85.38 489 ALA A O 1
ATOM 3665 N N . GLN A 1 490 ? -24.933 15.562 -21.438 1.00 85.88 490 GLN A N 1
ATOM 3666 C CA . GLN A 1 490 ? -24.827 14.105 -21.388 1.00 85.88 490 GLN A CA 1
ATOM 3667 C C . GLN A 1 490 ? -24.794 13.531 -22.815 1.00 85.88 490 GLN A C 1
ATOM 3669 O O . GLN A 1 490 ? -25.691 13.834 -23.610 1.00 85.88 490 GLN A O 1
ATOM 3674 N N . PRO A 1 491 ? -23.797 12.696 -23.166 1.00 83.31 491 PRO A N 1
ATOM 3675 C CA . PRO A 1 491 ? -23.727 12.100 -24.492 1.00 83.31 491 PRO A CA 1
ATOM 3676 C C . PRO A 1 491 ? -24.919 11.164 -24.718 1.00 83.31 491 PRO A C 1
ATOM 3678 O O . PRO A 1 491 ? -25.263 10.351 -23.859 1.00 83.31 491 PRO A O 1
ATOM 3681 N N . ARG A 1 492 ? -25.547 11.258 -25.896 1.00 88.44 492 ARG A N 1
ATOM 3682 C CA . ARG A 1 492 ? -26.587 10.303 -26.307 1.00 88.44 492 ARG A CA 1
ATOM 3683 C C . ARG A 1 492 ? -25.961 8.934 -26.564 1.00 88.44 492 ARG A C 1
ATOM 3685 O O . ARG A 1 492 ? -24.832 8.845 -27.045 1.00 88.44 492 ARG A O 1
ATOM 3692 N N . ALA A 1 493 ? -26.716 7.870 -26.298 1.00 92.38 493 ALA A N 1
ATOM 3693 C CA . ALA A 1 493 ? -26.291 6.521 -26.644 1.00 92.38 493 ALA A CA 1
ATOM 3694 C C . ALA A 1 493 ? -26.127 6.391 -28.168 1.00 92.38 493 ALA A C 1
ATOM 3696 O O . ALA A 1 493 ? -27.046 6.675 -28.940 1.00 92.38 493 ALA A O 1
ATOM 3697 N N . LEU A 1 494 ? -24.943 5.966 -28.603 1.00 91.81 494 LEU A N 1
ATOM 3698 C CA . LEU A 1 494 ? -24.680 5.656 -30.003 1.00 91.81 494 LEU A CA 1
ATOM 3699 C C . LEU A 1 494 ? -25.173 4.237 -30.292 1.00 91.81 494 LEU A C 1
ATOM 3701 O O . LEU A 1 494 ? -24.635 3.270 -29.762 1.00 91.81 494 LEU A O 1
ATOM 3705 N N . HIS A 1 495 ? -26.195 4.114 -31.138 1.00 94.56 495 HIS A N 1
ATOM 3706 C CA . HIS A 1 495 ? -26.738 2.812 -31.552 1.00 94.56 495 HIS 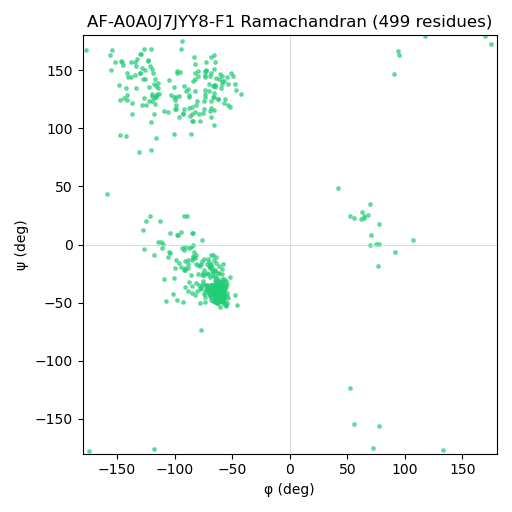A CA 1
ATOM 3707 C C . HIS A 1 495 ? -26.242 2.366 -32.928 1.00 94.56 495 HIS A C 1
ATOM 3709 O O . HIS A 1 495 ? -26.179 1.173 -33.210 1.00 94.56 495 HIS A O 1
ATOM 3715 N N . ARG A 1 496 ? -25.928 3.322 -33.807 1.00 93.31 496 ARG A N 1
ATOM 3716 C CA . ARG A 1 496 ? -25.429 3.082 -35.163 1.00 93.31 496 ARG A CA 1
ATOM 3717 C C . ARG A 1 496 ? -24.382 4.136 -35.483 1.00 93.31 496 ARG A C 1
ATOM 3719 O O . ARG A 1 496 ? -24.603 5.313 -35.214 1.00 93.31 496 ARG A O 1
ATOM 3726 N N . VAL A 1 497 ? -23.266 3.701 -36.054 1.00 92.69 497 VAL A N 1
ATOM 3727 C CA . VAL A 1 497 ? -22.167 4.566 -36.490 1.00 92.69 497 VAL A CA 1
ATOM 3728 C C . VAL A 1 497 ? -21.886 4.238 -37.951 1.00 92.69 497 VAL A C 1
ATOM 3730 O O . VAL A 1 497 ? -21.697 3.073 -38.289 1.00 92.69 497 VAL A O 1
ATOM 3733 N N . GLY A 1 498 ? -21.899 5.254 -38.813 1.00 92.75 498 GLY A N 1
ATOM 3734 C CA . GLY A 1 498 ? -21.453 5.156 -40.200 1.00 92.75 498 GLY A CA 1
ATOM 3735 C C . GLY A 1 498 ? -20.203 6.006 -40.381 1.00 92.75 498 GLY A C 1
ATOM 3736 O O . GLY A 1 498 ? -20.201 7.167 -39.977 1.00 92.75 498 GLY A O 1
ATOM 3737 N N . ILE A 1 499 ? -19.148 5.429 -40.956 1.00 91.94 499 ILE A N 1
ATOM 3738 C CA . ILE A 1 499 ? -17.921 6.145 -41.318 1.00 91.94 499 ILE A CA 1
ATOM 3739 C C . ILE A 1 499 ? -17.898 6.216 -42.841 1.00 91.94 499 ILE A C 1
ATOM 3741 O O . ILE A 1 499 ? -17.836 5.181 -43.502 1.00 91.94 499 ILE A O 1
ATOM 3745 N N . LEU A 1 500 ? -17.995 7.427 -43.385 1.00 68.50 500 LEU A N 1
ATOM 3746 C CA . LEU A 1 500 ? -17.829 7.688 -44.811 1.00 68.50 500 LEU A CA 1
ATOM 3747 C C . LEU A 1 500 ? -16.411 8.220 -45.006 1.00 68.50 500 LEU A C 1
ATOM 3749 O O . LEU A 1 500 ? -16.062 9.231 -44.396 1.00 68.50 500 LEU A O 1
ATOM 3753 N N . GLY A 1 501 ? -15.608 7.466 -45.756 1.00 61.91 501 GLY A N 1
ATOM 3754 C CA . GLY A 1 501 ? -14.209 7.774 -46.055 1.00 61.91 501 GLY A CA 1
ATOM 3755 C C . GLY A 1 501 ? -14.078 8.847 -47.115 1.00 61.91 501 GLY A C 1
ATOM 3756 O O . GLY A 1 501 ? -14.727 8.676 -48.172 1.00 61.91 501 GLY A O 1
#

Nearest PDB structures (foldseek):
  6ysv-assembly2_B  TM=9.763E-01  e=6.098E-37  Escherichia coli K-12
  8bnu-assembly1_C  TM=9.735E-01  e=1.668E-32  Escherichia coli K-12
  6dv2-assembly2_J  TM=9.268E-01  e=3.132E-25  Homo sapiens
  6dv2-assembly1_H  TM=9.267E-01  e=3.502E-25  Homo sapiens
  5zqz-assembly1_A  TM=9.031E-01  e=3.608E-19  Homo sapiens

Solvent-accessible surface area (backbone atoms only — not comparable to full-atom values): 27726 Å² total; per-residue (Å²): 136,86,50,61,54,91,93,58,83,53,68,62,89,67,77,87,75,67,69,92,84,74,50,72,77,64,47,74,70,54,63,30,72,85,37,79,86,82,45,84,54,21,83,78,47,29,32,47,83,34,91,66,82,57,86,80,92,83,75,55,70,70,58,31,57,76,70,72,47,80,78,90,75,80,87,75,58,76,59,79,53,86,73,56,77,86,81,54,62,86,40,37,62,53,62,13,48,62,55,20,31,59,70,54,72,50,59,65,85,74,56,80,65,45,75,67,75,44,62,34,53,70,53,50,52,51,31,52,52,45,30,46,24,52,64,48,18,41,78,74,66,74,32,98,57,40,69,39,77,79,62,67,89,34,39,34,78,84,46,38,25,43,52,75,23,38,30,74,96,41,74,65,35,37,48,49,45,49,52,51,50,52,51,46,51,70,66,59,57,81,61,37,60,47,80,46,75,43,98,82,32,35,33,38,36,33,37,42,42,79,98,50,89,52,28,56,48,51,83,64,47,58,59,49,49,51,52,52,52,53,58,52,65,69,44,84,74,53,58,20,35,35,39,36,42,68,36,93,61,16,32,19,62,14,57,42,64,64,64,63,68,66,41,88,45,37,66,53,39,18,49,52,18,46,51,44,31,52,50,33,46,52,54,56,63,43,97,46,36,30,23,26,31,41,42,18,27,19,19,33,55,28,34,28,48,40,61,24,27,76,37,31,31,30,16,61,48,91,59,20,33,39,28,35,39,34,39,69,36,26,28,48,55,38,38,42,37,56,54,47,41,27,72,55,46,26,56,71,59,31,50,56,32,38,69,65,28,45,73,38,43,34,74,56,28,36,75,54,50,72,25,79,41,60,37,57,62,94,46,30,66,59,52,30,51,53,50,32,73,71,48,82,74,78,79,77,77,66,56,70,68,49,47,52,41,66,33,79,72,37,32,55,51,49,53,51,52,51,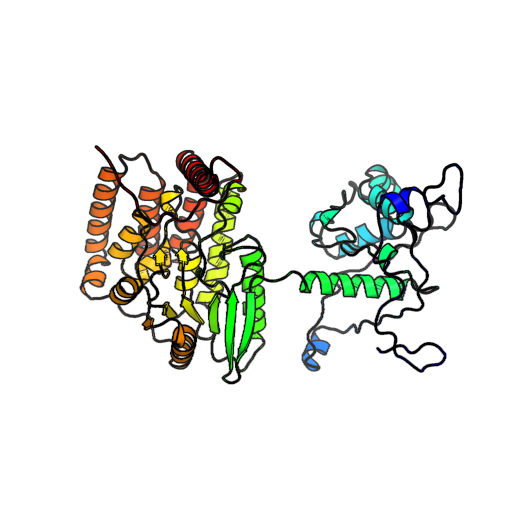50,54,56,47,40,73,73,48,72,73,72,52,65,28,58,58,48,47,56,50,28,34,46,43,17,70,76,67,34,61,70,55,11,51,54,43,28,13,49,50,34,4,53,27,62,68,31,71,62,14,48,51,31,45,50,51,50,52,50,55,56,49,54,74,69,58,72,95,60,90,74,80,82,77,88,82,87,79,86,85,86,87,132

Foldseek 3Di:
DWDADPVRPDTDPDDPLADPPDDPVVVVPFAADPDRPPDDFGLLFFFAEDQDFDDDDDDDPVVCVVVVHDDLDDDQFWFWDDDDPPPQPLLGCLQTVVVRCVSSVHALVPDQAEEDADGGPVSVVVNQVSQQDCCCCCPPVVHNGHSHHHDPCRYCVVVQSRRVGQHPPDNPRSVNVRVVVNSVVVVPPDQLWDWDQDPQQEIEIEGHDPPDLEAAAEPCNLVSLVVNLVVSVVSVSHQYYEYAYPHPAYSYQYHDVVCLVPDPALVSQLVSLVSLQVSLLCQLVRPAAYEYLAHAHQEQSSLLSRLSGLAYEYEQDPRGWYAYQVLLLLFFRRRQLLPSVCVQQNPLVSLVRGLHRDIDGQVRCCVSRVHVYYYHPVCSVVVRVVVRVVTHDDRDDHPPVSVVCLPPVNVVVSLVVQVVVSCVVCVPVRVNSVLSSVLSCQCSPVHPVSSNSSSSSRRSVSSPDPSSVVSSVVVVVVVVVVVDPVDDDDDDDDPDDDDDD